Protein AF-0000000082407568 (afdb_homodimer)

InterPro domains:
  IPR001647 DNA-binding HTH domain, TetR-type [PF00440] (17-63)
  IPR001647 DNA-binding HTH domain, TetR-type [PR00455] (17-30)
  IPR001647 DNA-binding HTH domain, TetR-type [PR00455] (38-61)
  IPR001647 DNA-binding HTH domain, TetR-type [PS50977] (11-71)
  IPR009057 Homedomain-like superfamily [SSF46689] (3-77)
  IPR036271 Tetracyclin repressor-like, C-terminal domain superfamily [SSF48498] (86-193)
  IPR039538 BetI-type transcriptional repressor, C-terminal [PF13977] (99-193)
  IPR050109 HTH-type, TetR-like transcriptional regulator [PTHR30055] (3-193)

Solvent-accessible surface area (backbone atoms only — not comparable to full-atom values): 20492 Å² total; per-residue (Å²): 125,84,79,70,50,74,67,52,46,48,49,50,50,46,50,45,44,46,58,40,38,41,54,40,31,44,74,56,24,70,86,69,41,46,71,58,58,35,15,52,75,53,72,44,50,58,65,55,47,54,73,70,29,88,43,70,68,56,46,50,53,50,37,51,50,49,51,52,51,50,59,52,44,60,53,53,69,68,51,52,99,80,54,46,70,68,53,44,51,52,52,46,41,55,48,41,66,72,52,56,20,41,45,45,59,49,40,34,55,39,48,58,54,42,51,32,78,83,28,69,68,50,28,51,52,52,44,49,52,52,50,51,50,33,51,51,44,17,51,50,51,46,49,55,26,62,77,66,74,40,50,51,66,45,58,39,66,59,43,14,52,36,50,49,11,24,43,47,16,43,17,54,50,18,42,61,39,69,83,58,76,59,54,56,47,46,51,49,53,48,55,36,59,57,15,128,125,83,78,72,51,74,68,52,47,50,50,50,51,46,49,46,43,45,57,39,38,43,54,40,32,42,72,55,24,69,85,69,39,47,71,60,58,35,15,52,76,52,72,43,51,61,64,56,46,54,74,71,30,89,42,69,66,55,45,51,52,51,37,51,50,50,52,51,50,50,58,52,44,59,53,58,68,67,44,52,98,80,53,49,70,68,52,41,51,52,51,46,42,55,48,41,66,72,52,58,20,40,45,47,61,49,41,34,55,39,48,58,53,41,52,30,79,82,26,68,68,51,26,50,53,52,44,48,52,53,49,51,51,32,50,51,44,16,51,50,50,47,48,55,26,62,77,66,73,42,50,50,67,46,59,38,65,60,42,16,52,35,53,51,12,24,44,47,15,41,18,55,50,18,42,60,40,68,84,58,77,60,54,57,46,45,50,48,51,49,55,36,61,56,16,126

Foldseek 3Di:
DDDQDPVRVLVVLLVLLLVLVLCQCLPPNLVRRDLCVSQVVSVHHSVSSCVNAVDSLRSLLVSLLVVLVVLLCQLVVQDDLPQAPVNSLVSVQVSCLVPQQPQSSLCNLVSLVVVVVPDVVSVVSNVVSLVVQLVSQLVVLVSNCVSNVAQFPDRSSVLSVVLVVLSSVRSVVCNVVVVDHSCVNSVSSVNRSNHD/DDDDDPVRVLVVLLVLLLVLVLCQCLPPNLVRRDLCVSQVVSVHHSVSSCVNAVDSLRSLLVSLLVVLVVLLCQLVVQCPLDAAPVNSLVSVQVSCLVPQQPQSSLCNLVSLVVVVVPDVVSVVSNVVSLVVQLVSQLVVLVSNLVSNVAQFPDRSSVLSVVLVVLSSVRSVVCNVVVVDHSCVNSVSSCNRSNHD

Radius of gyration: 23.4 Å; Cα contacts (8 Å, |Δi|>4): 459; chains: 2; bounding box: 67×77×43 Å

Secondary structure (DSSP, 8-state):
-PPPPHHHHHHHHHHHHHHHHHHHHHHHHHHH--HHHHHHHHT--HHHHHHH-SSHHHHHHHHHHHHHHHHHHHHHHH--TT--HHHHHHHHHHHHHHHTT-HHHHHHHHHHHHGGGG-HHHHHHHHHHHHHHHHHHHHHHHHHHHHHT---SS-HHHHHHHHHHHHHHHHHH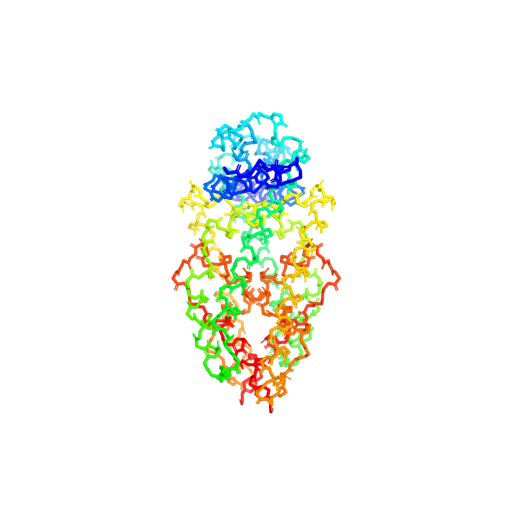HHH-TTS-SHHHHHHHHHHHT--/-PPPPHHHHHHHHHHHHHHHHHHHHHHHHHHH--HHHHHHHHT--HHHHHHH-SSHHHHHHHHHHHHHHHHHHHHHHHSTTT--HHHHHHHHHHHHHHHTT-HHHHHHHHHHHHGGGG-HHHHHHHHHHHHHHHHHHHHHHHHHHHHHT---SS-HHHHHHHHHHHHHHHHHHHHH-TTS-SHHHHHHHHHHHT--

Sequence (392 aa):
MARLTRQEAQALTRETLLATAVEHFLDRGYAAASLDQIAEDAGYSKGAVYSNFKNKDELCAEVLGRIRLTKVGEITAQLGAKSTLGDAVAEFARWAERTIGDQRWTLLEVEFSVRSRHSEDIREKIAAGADQVRGLIAGLVQHLTESNGVTPTLDPDAAALRMLSVGIGLGLQRAISPELPVDPLVDTVREILSGGMARLTRQEAQALTRETLLATAVEHFLDRGYAAASLDQIAEDAGYSKGAVYSNFKNKDELCAEVLGRIRLTKVGEITAQLGAKSTLGDAVAEFARWAERTIGDQRWTLLEVEFSVRSRHSEDIREKIAAGADQVRGLIAGLVQHLTESNGVTPTLDPDAAALRMLSVGIGLGLQRAISPELPVDPLVDTVREILSGG

Structure (mmCIF, N/CA/C/O backbone):
data_AF-0000000082407568-model_v1
#
loop_
_entity.id
_entity.type
_entity.pdbx_description
1 polymer 'TetR/AcrR family transcriptional regulator'
#
loop_
_atom_site.group_PDB
_atom_site.id
_atom_site.type_symbol
_atom_site.label_atom_id
_atom_site.label_alt_id
_atom_site.label_comp_id
_atom_site.label_asym_id
_atom_site.label_entity_id
_atom_site.label_seq_id
_atom_site.pdbx_PDB_ins_code
_atom_site.Cartn_x
_atom_site.Cartn_y
_atom_site.Cartn_z
_atom_site.occupancy
_atom_site.B_iso_or_equiv
_atom_site.auth_seq_id
_atom_site.auth_comp_id
_atom_site.auth_asym_id
_atom_site.auth_atom_id
_atom_site.pdbx_PDB_model_num
ATOM 1 N N . MET A 1 1 ? -10.781 45.281 14.555 1 56.53 1 MET A N 1
ATOM 2 C CA . MET A 1 1 ? -10.82 43.812 14.57 1 56.53 1 MET A CA 1
ATOM 3 C C . MET A 1 1 ? -10.273 43.281 15.891 1 56.53 1 MET A C 1
ATOM 5 O O . MET A 1 1 ? -9.312 43.812 16.438 1 56.53 1 MET A O 1
ATOM 9 N N . ALA A 1 2 ? -11.016 42.719 16.578 1 68.94 2 ALA A N 1
ATOM 10 C CA . ALA A 1 2 ? -10.602 42.312 17.922 1 68.94 2 ALA A CA 1
ATOM 11 C C . ALA A 1 2 ? -9.266 41.562 17.891 1 68.94 2 ALA A C 1
ATOM 13 O O . ALA A 1 2 ? -8.984 40.844 16.953 1 68.94 2 ALA A O 1
ATOM 14 N N . ARG A 1 3 ? -8.312 41.969 18.703 1 82.88 3 ARG A N 1
ATOM 15 C CA . ARG A 1 3 ? -6.973 41.406 18.766 1 82.88 3 ARG A CA 1
ATOM 16 C C . ARG A 1 3 ? -7.012 39.906 19.109 1 82.88 3 ARG A C 1
ATOM 18 O O . ARG A 1 3 ? -7.715 39.5 20.047 1 82.88 3 ARG A O 1
ATOM 25 N N . LEU A 1 4 ? -6.508 38.969 18.312 1 83.5 4 LEU A N 1
ATOM 26 C CA . LEU A 1 4 ? -6.449 37.531 18.594 1 83.5 4 LEU A CA 1
ATOM 27 C C . LEU A 1 4 ? -5.719 37.281 19.906 1 83.5 4 LEU A C 1
ATOM 29 O O . LEU A 1 4 ? -4.719 37.906 20.203 1 83.5 4 LEU A O 1
ATOM 33 N N . THR A 1 5 ? -6.309 36.438 20.75 1 89.5 5 THR A N 1
ATOM 34 C CA . THR A 1 5 ? -5.566 35.969 21.906 1 89.5 5 THR A CA 1
ATOM 35 C C . THR A 1 5 ? -4.316 35.219 21.484 1 89.5 5 THR A C 1
ATOM 37 O O . THR A 1 5 ? -4.16 34.875 20.297 1 89.5 5 THR A O 1
ATOM 40 N N . ARG A 1 6 ? -3.32 35.062 22.453 1 86.5 6 ARG A N 1
ATOM 41 C CA . ARG A 1 6 ? -2.098 34.344 22.172 1 86.5 6 ARG A CA 1
ATOM 42 C C . ARG A 1 6 ? -2.418 32.938 21.641 1 86.5 6 ARG A C 1
ATOM 44 O O . ARG A 1 6 ? -1.772 32.438 20.719 1 86.5 6 ARG A O 1
ATOM 51 N N . GLN A 1 7 ? -3.404 32.312 22.234 1 88 7 GLN A N 1
ATOM 52 C CA . GLN A 1 7 ? -3.812 30.953 21.844 1 88 7 GLN A CA 1
ATOM 53 C C . GLN A 1 7 ? -4.398 30.953 20.438 1 88 7 GLN A C 1
ATOM 55 O O . GLN A 1 7 ? -4.125 30.047 19.641 1 88 7 GLN A O 1
ATOM 60 N N . GLU A 1 8 ? -5.172 31.875 20.156 1 89.38 8 GLU A N 1
ATOM 61 C CA . GLU A 1 8 ? -5.781 32 18.844 1 89.38 8 GLU A CA 1
ATOM 62 C C . GLU A 1 8 ? -4.727 32.281 17.781 1 89.38 8 GLU A C 1
ATOM 64 O O . GLU A 1 8 ? -4.793 31.734 16.672 1 89.38 8 GLU A O 1
ATOM 69 N N . ALA A 1 9 ? -3.793 33.156 18.125 1 87.94 9 ALA A N 1
ATOM 70 C CA . ALA A 1 9 ? -2.707 33.469 17.203 1 87.94 9 ALA A CA 1
ATOM 71 C C . ALA A 1 9 ? -1.871 32.25 16.891 1 87.94 9 ALA A C 1
ATOM 73 O O . ALA A 1 9 ? -1.495 32 15.742 1 87.94 9 ALA A O 1
ATOM 74 N N . GLN A 1 10 ? -1.592 31.516 17.906 1 89.19 10 GLN A N 1
ATOM 75 C CA . GLN A 1 10 ? -0.827 30.281 17.719 1 89.19 10 GLN A CA 1
ATOM 76 C C . GLN A 1 10 ? -1.59 29.281 16.859 1 89.19 10 GLN A C 1
ATOM 78 O O . GLN A 1 10 ? -0.998 28.594 16.031 1 89.19 10 GLN A O 1
ATOM 83 N N . ALA A 1 11 ? -2.852 29.219 17.141 1 91.81 11 ALA A N 1
ATOM 84 C CA . ALA A 1 11 ? -3.691 28.312 16.359 1 91.81 11 ALA A CA 1
ATOM 85 C C . ALA A 1 11 ? -3.713 28.703 14.891 1 91.81 11 ALA A C 1
ATOM 87 O O . ALA A 1 11 ? -3.684 27.844 14.008 1 91.81 11 ALA A O 1
ATOM 88 N N . LEU A 1 12 ? -3.77 29.922 14.656 1 92.75 12 LEU A N 1
ATOM 89 C CA . LEU A 1 12 ? -3.76 30.422 13.281 1 92.75 12 LEU A CA 1
ATOM 90 C C . LEU A 1 12 ? -2.426 30.141 12.609 1 92.75 12 LEU A C 1
ATOM 92 O O . LEU A 1 12 ? -2.389 29.734 11.438 1 92.75 12 LEU A O 1
ATOM 96 N N . THR A 1 13 ? -1.349 30.375 13.344 1 93.19 13 THR A N 1
ATOM 97 C CA . THR A 1 13 ? -0.018 30.062 12.836 1 93.19 13 THR A CA 1
ATOM 98 C C . THR A 1 13 ? 0.099 28.578 12.492 1 93.19 13 THR A C 1
ATOM 100 O O . THR A 1 13 ? 0.553 28.219 11.406 1 93.19 13 THR A O 1
ATOM 103 N N . ARG A 1 14 ? -0.331 27.812 13.406 1 94.94 14 ARG A N 1
ATOM 104 C CA . ARG A 1 14 ? -0.253 26.375 13.219 1 94.94 14 ARG A CA 1
ATOM 105 C C . ARG A 1 14 ? -1.051 25.938 12 1 94.94 14 ARG A C 1
ATOM 107 O O . ARG A 1 14 ? -0.581 25.109 11.203 1 94.94 14 ARG A O 1
ATOM 114 N N . GLU A 1 15 ? -2.197 26.438 11.867 1 95.81 15 GLU A N 1
ATOM 115 C CA . GLU A 1 15 ? -3.053 26.094 10.734 1 95.81 15 GLU A CA 1
ATOM 116 C C . GLU A 1 15 ? -2.422 26.516 9.414 1 95.81 15 GLU A C 1
ATOM 118 O O . GLU A 1 15 ? -2.455 25.766 8.43 1 95.81 15 GLU A O 1
ATOM 123 N N . THR A 1 16 ? -1.882 27.672 9.359 1 96.31 16 THR A N 1
ATOM 124 C CA . THR A 1 16 ? -1.24 28.172 8.141 1 96.31 16 THR A CA 1
ATOM 125 C C . THR A 1 16 ? -0.033 27.312 7.785 1 96.31 16 THR A C 1
ATOM 127 O O . THR A 1 16 ? 0.17 26.969 6.613 1 96.31 16 THR A O 1
ATOM 130 N N . LEU A 1 17 ? 0.734 26.969 8.773 1 96.56 17 LEU A N 1
ATOM 131 C CA . LEU A 1 17 ? 1.895 26.109 8.562 1 96.56 17 LEU A CA 1
ATOM 132 C C . LEU A 1 17 ? 1.471 24.734 8.055 1 96.56 17 LEU A C 1
ATOM 134 O O . LEU A 1 17 ? 2.064 24.203 7.109 1 96.56 17 LEU A O 1
ATOM 138 N N . LEU A 1 18 ? 0.464 24.219 8.68 1 96.94 18 LEU A N 1
ATOM 139 C CA . LEU A 1 18 ? -0.036 22.906 8.289 1 96.94 18 LEU A CA 1
ATOM 140 C C . LEU A 1 18 ? -0.561 22.922 6.855 1 96.94 18 LEU A C 1
ATOM 142 O O . LEU A 1 18 ? -0.247 22.047 6.062 1 96.94 18 LEU A O 1
ATOM 146 N N . ALA A 1 19 ? -1.298 23.938 6.516 1 96.94 19 ALA A N 1
ATOM 147 C CA . ALA A 1 19 ? -1.847 24.062 5.168 1 96.94 19 ALA A CA 1
ATOM 148 C C . ALA A 1 19 ? -0.733 24.188 4.133 1 96.94 19 ALA A C 1
ATOM 150 O O . ALA A 1 19 ? -0.81 23.578 3.059 1 96.94 19 ALA A O 1
ATOM 151 N N . THR A 1 20 ? 0.275 24.906 4.422 1 97.62 20 THR A N 1
ATOM 152 C CA . THR A 1 20 ? 1.427 25.062 3.539 1 97.62 20 THR A CA 1
ATOM 153 C C . THR A 1 20 ? 2.186 23.734 3.41 1 97.62 20 THR A C 1
ATOM 155 O O . THR A 1 20 ? 2.631 23.375 2.318 1 97.62 20 THR A O 1
ATOM 158 N N . ALA A 1 21 ? 2.314 23.094 4.508 1 97.94 21 ALA A N 1
ATOM 159 C CA . ALA A 1 21 ? 3.037 21.812 4.539 1 97.94 21 ALA A CA 1
ATOM 160 C C . ALA A 1 21 ? 2.348 20.766 3.67 1 97.94 21 ALA A C 1
ATOM 162 O O . ALA A 1 21 ? 3.012 19.938 3.041 1 97.94 21 ALA A O 1
ATOM 163 N N . VAL A 1 22 ? 0.996 20.797 3.633 1 97.69 22 VAL A N 1
ATOM 164 C CA . VAL A 1 22 ? 0.24 19.844 2.82 1 97.69 22 VAL A CA 1
ATOM 165 C C . VAL A 1 22 ? 0.713 19.922 1.37 1 97.69 22 VAL A C 1
ATOM 167 O O . VAL A 1 22 ? 1.053 18.906 0.771 1 97.69 22 VAL A O 1
ATOM 170 N N . GLU A 1 23 ? 0.867 21.078 0.88 1 97.06 23 GLU A N 1
ATOM 171 C CA . GLU A 1 23 ? 1.264 21.25 -0.514 1 97.06 23 GLU A CA 1
ATOM 172 C C . GLU A 1 23 ? 2.717 20.844 -0.731 1 97.06 23 GLU A C 1
ATOM 174 O O . GLU A 1 23 ? 3.043 20.203 -1.738 1 97.06 23 GLU A O 1
ATOM 179 N N . HIS A 1 24 ? 3.547 21.172 0.215 1 97.38 24 HIS A N 1
ATOM 180 C CA . HIS A 1 24 ? 4.961 20.812 0.108 1 97.38 24 HIS A CA 1
ATOM 181 C C . HIS A 1 24 ? 5.152 19.312 0.106 1 97.38 24 HIS A C 1
ATOM 183 O O . HIS A 1 24 ? 5.848 18.766 -0.759 1 97.38 24 HIS A O 1
ATOM 189 N N . PHE A 1 25 ? 4.484 18.641 1.008 1 97.62 25 PHE A N 1
ATOM 190 C CA . PHE A 1 25 ? 4.629 17.203 1.115 1 97.62 25 PHE A CA 1
ATOM 191 C C . PHE A 1 25 ? 4 16.5 -0.086 1 97.62 25 PHE A C 1
ATOM 193 O O . PHE A 1 25 ? 4.559 15.531 -0.607 1 97.62 25 PHE A O 1
ATOM 200 N N . LEU A 1 26 ? 2.834 16.984 -0.522 1 96.25 26 LEU A N 1
ATOM 201 C CA . LEU A 1 26 ? 2.152 16.344 -1.644 1 96.25 26 LEU A CA 1
ATOM 202 C C . LEU A 1 26 ? 2.938 16.531 -2.938 1 96.25 26 LEU A C 1
ATOM 204 O O . LEU A 1 26 ? 2.975 15.641 -3.783 1 96.25 26 LEU A O 1
ATOM 208 N N . ASP A 1 27 ? 3.59 17.641 -3.078 1 93.88 27 ASP A N 1
ATOM 209 C CA . ASP A 1 27 ? 4.285 17.969 -4.316 1 93.88 27 ASP A CA 1
ATOM 210 C C . ASP A 1 27 ? 5.684 17.359 -4.344 1 93.88 27 ASP A C 1
ATOM 212 O O . ASP A 1 27 ? 6.094 16.781 -5.344 1 93.88 27 ASP A O 1
ATOM 216 N N . ARG A 1 28 ? 6.367 17.422 -3.186 1 93.19 28 ARG A N 1
ATOM 217 C CA . ARG A 1 28 ? 7.793 17.109 -3.191 1 93.19 28 ARG A CA 1
ATOM 218 C C . ARG A 1 28 ? 8.055 15.75 -2.535 1 93.19 28 ARG A C 1
ATOM 220 O O . ARG A 1 28 ? 9.109 15.148 -2.746 1 93.19 28 ARG A O 1
ATOM 227 N N . GLY A 1 29 ? 7.113 15.328 -1.78 1 95.19 29 GLY A N 1
ATOM 228 C CA . GLY A 1 29 ? 7.355 14.148 -0.963 1 95.19 29 GLY A CA 1
ATOM 229 C C . GLY A 1 29 ? 7.969 14.469 0.385 1 95.19 29 GLY A C 1
ATOM 230 O O . GLY A 1 29 ? 8.297 15.625 0.661 1 95.19 29 GLY A O 1
ATOM 231 N N . TYR A 1 30 ? 8.086 13.5 1.207 1 96.06 30 TYR A N 1
ATOM 232 C CA . TYR A 1 30 ? 8.586 13.656 2.568 1 96.06 30 TYR A CA 1
ATOM 233 C C . TYR A 1 30 ? 10.062 14.031 2.568 1 96.06 30 TYR A C 1
ATOM 235 O O . TYR A 1 30 ? 10.469 14.977 3.252 1 96.06 30 TYR A O 1
ATOM 243 N N . ALA A 1 31 ? 10.836 13.258 1.878 1 93 31 ALA A N 1
ATOM 244 C CA . ALA A 1 31 ? 12.289 13.445 1.917 1 93 31 ALA A CA 1
ATOM 245 C C . ALA A 1 31 ? 12.672 14.844 1.431 1 93 31 ALA A C 1
ATOM 247 O O . ALA A 1 31 ? 13.492 15.516 2.053 1 93 31 ALA A O 1
ATOM 248 N N . ALA A 1 32 ? 12.07 15.32 0.405 1 93.75 32 ALA A N 1
ATOM 249 C CA . ALA A 1 32 ? 12.484 16.547 -0.268 1 93.75 32 ALA A CA 1
ATOM 250 C C . ALA A 1 32 ? 11.891 17.766 0.421 1 93.75 32 ALA A C 1
ATOM 252 O O . ALA A 1 32 ? 12.414 18.875 0.282 1 93.75 32 ALA A O 1
ATOM 253 N N . ALA A 1 33 ? 10.805 17.594 1.106 1 95.38 33 ALA A N 1
ATOM 254 C CA . ALA A 1 33 ? 10.195 18.734 1.802 1 95.38 33 ALA A CA 1
ATOM 255 C C . ALA A 1 33 ? 11.094 19.219 2.932 1 95.38 33 ALA A C 1
ATOM 257 O O . ALA A 1 33 ? 11.766 18.438 3.59 1 95.38 33 ALA A O 1
ATOM 258 N N . SER A 1 34 ? 11.055 20.547 3.152 1 95.06 34 SER A N 1
ATOM 259 C CA . SER A 1 34 ? 11.906 21.188 4.145 1 95.06 34 SER A CA 1
ATOM 260 C C . SER A 1 34 ? 11.086 22.062 5.09 1 95.06 34 SER A C 1
ATOM 262 O O . SER A 1 34 ? 10.281 22.875 4.645 1 95.06 34 SER A O 1
ATOM 264 N N . LEU A 1 35 ? 11.406 21.875 6.367 1 95.31 35 LEU A N 1
ATOM 265 C CA . LEU A 1 35 ? 10.719 22.703 7.359 1 95.31 35 LEU A CA 1
ATOM 266 C C . LEU A 1 35 ? 11.031 24.172 7.152 1 95.31 35 LEU A C 1
ATOM 268 O O . LEU A 1 35 ? 10.156 25.031 7.305 1 95.31 35 LEU A O 1
ATOM 272 N N . ASP A 1 36 ? 12.273 24.422 6.773 1 95.44 36 ASP A N 1
ATOM 273 C CA . ASP A 1 36 ? 12.688 25.797 6.535 1 95.44 36 ASP A CA 1
ATOM 274 C C . ASP A 1 36 ? 11.93 26.406 5.355 1 95.44 36 ASP A C 1
ATOM 276 O O . ASP A 1 36 ? 11.453 27.547 5.438 1 95.44 36 ASP A O 1
ATOM 280 N N . GLN A 1 37 ? 11.781 25.688 4.312 1 96.5 37 GLN A N 1
ATOM 281 C CA . GLN A 1 37 ? 11.07 26.188 3.135 1 96.5 37 GLN A CA 1
ATOM 282 C C . GLN A 1 37 ? 9.578 26.328 3.408 1 96.5 37 GLN A C 1
ATOM 284 O O . GLN A 1 37 ? 8.938 27.266 2.908 1 96.5 37 GLN A O 1
ATOM 289 N N . ILE A 1 38 ? 9.023 25.406 4.195 1 97.19 38 ILE A N 1
ATOM 290 C CA . ILE A 1 38 ? 7.613 25.484 4.57 1 97.19 38 ILE A CA 1
ATOM 291 C C . ILE A 1 38 ? 7.363 26.734 5.387 1 97.19 38 ILE A C 1
ATOM 293 O O . ILE A 1 38 ? 6.395 27.469 5.145 1 97.19 38 ILE A O 1
ATOM 297 N N . ALA A 1 39 ? 8.234 27.016 6.332 1 96.31 39 ALA A N 1
ATOM 298 C CA . ALA A 1 39 ? 8.133 28.234 7.141 1 96.31 39 ALA A CA 1
ATOM 299 C C . ALA A 1 39 ? 8.172 29.484 6.266 1 96.31 39 ALA A C 1
ATOM 301 O O . ALA A 1 39 ? 7.309 30.359 6.379 1 96.31 39 ALA A O 1
ATOM 302 N N . GLU A 1 40 ? 9.133 29.516 5.402 1 96.75 40 GLU A N 1
ATOM 303 C CA . GLU A 1 40 ? 9.312 30.656 4.512 1 96.75 40 GLU A CA 1
ATOM 304 C C . GLU A 1 40 ? 8.078 30.875 3.641 1 96.75 40 GLU A C 1
ATOM 306 O O . GLU A 1 40 ? 7.574 32 3.543 1 96.75 40 GLU A O 1
ATOM 311 N N . ASP A 1 41 ? 7.566 29.859 3.088 1 96.88 41 ASP A N 1
ATOM 312 C CA . ASP A 1 41 ? 6.434 29.969 2.178 1 96.88 41 ASP A CA 1
ATOM 313 C C . ASP A 1 41 ? 5.152 30.297 2.936 1 96.88 41 ASP A C 1
ATOM 315 O O . ASP A 1 41 ? 4.223 30.891 2.369 1 96.88 41 ASP A O 1
ATOM 319 N N . ALA A 1 42 ? 5.109 29.906 4.195 1 96.25 42 ALA A N 1
ATOM 320 C CA . ALA A 1 42 ? 3.955 30.219 5.031 1 96.25 42 ALA A CA 1
ATOM 321 C C . ALA A 1 42 ? 4.035 31.641 5.562 1 96.25 42 ALA A C 1
ATOM 323 O O . ALA A 1 42 ? 3.078 32.156 6.156 1 96.25 42 ALA A O 1
ATOM 324 N N . GLY A 1 43 ? 5.16 32.281 5.395 1 96.12 43 GLY A N 1
ATOM 325 C CA . GLY A 1 43 ? 5.34 33.656 5.832 1 96.12 43 GLY A CA 1
ATOM 326 C C . GLY A 1 43 ? 5.758 33.75 7.285 1 96.12 43 GLY A C 1
ATOM 327 O O . GLY A 1 43 ? 5.477 34.75 7.945 1 96.12 43 GLY A O 1
ATOM 328 N N . TYR A 1 44 ? 6.305 32.719 7.77 1 95 44 TYR A N 1
ATOM 329 C CA . TYR A 1 44 ? 6.73 32.688 9.164 1 95 44 TYR A CA 1
ATOM 330 C C . TYR A 1 44 ? 8.219 32.406 9.281 1 95 44 TYR A C 1
ATOM 332 O O . TYR A 1 44 ? 8.867 32.031 8.305 1 95 44 TYR A O 1
ATOM 340 N N . SER A 1 45 ? 8.711 32.625 10.477 1 92 45 SER A N 1
ATOM 341 C CA . SER A 1 45 ? 10.109 32.312 10.75 1 92 45 SER A CA 1
ATOM 342 C C . SER A 1 45 ? 10.297 30.797 10.969 1 92 45 SER A C 1
ATOM 344 O O . SER A 1 45 ? 9.336 30.078 11.227 1 92 45 SER A O 1
ATOM 346 N N . LYS A 1 46 ? 11.594 30.344 10.867 1 91.12 46 LYS A N 1
ATOM 347 C CA . LYS A 1 46 ? 11.961 28.969 11.195 1 91.12 46 LYS A CA 1
ATOM 348 C C . LYS A 1 46 ? 11.555 28.609 12.625 1 91.12 46 LYS A C 1
ATOM 350 O O . LYS A 1 46 ? 11.094 27.5 12.883 1 91.12 46 LYS A O 1
ATOM 355 N N . GLY A 1 47 ? 11.727 29.609 13.484 1 90.81 47 GLY A N 1
ATOM 356 C CA . GLY A 1 47 ? 11.375 29.406 14.883 1 90.81 47 GLY A CA 1
ATOM 357 C C . GLY A 1 47 ? 9.898 29.109 15.094 1 90.81 47 GLY A C 1
ATOM 358 O O . GLY A 1 47 ? 9.539 28.312 15.961 1 90.81 47 GLY A O 1
ATOM 359 N N . ALA A 1 48 ? 9.109 29.703 14.297 1 89.94 48 ALA A N 1
ATOM 360 C CA . ALA A 1 48 ? 7.664 29.516 14.398 1 89.94 48 ALA A CA 1
ATOM 361 C C . ALA A 1 48 ? 7.277 28.062 14.078 1 89.94 48 ALA A C 1
ATOM 363 O O . ALA A 1 48 ? 6.398 27.5 14.727 1 89.94 48 ALA A O 1
ATOM 364 N N . VAL A 1 49 ? 7.883 27.453 13.023 1 91.44 49 VAL A N 1
ATOM 365 C CA . VAL A 1 49 ? 7.586 26.062 12.656 1 91.44 49 VAL A CA 1
ATOM 366 C C . VAL A 1 49 ? 8.008 25.141 13.789 1 91.44 49 VAL A C 1
ATOM 368 O O . VAL A 1 49 ? 7.246 24.25 14.18 1 91.44 49 VAL A O 1
ATOM 371 N N . TYR A 1 50 ? 9.141 25.422 14.398 1 91 50 TYR A N 1
ATOM 372 C CA . TYR A 1 50 ? 9.695 24.531 15.414 1 91 50 TYR A CA 1
ATOM 373 C C . TYR A 1 50 ? 8.992 24.719 16.75 1 91 50 TYR A C 1
ATOM 375 O O . TYR A 1 50 ? 9.047 23.844 17.609 1 91 50 TYR A O 1
ATOM 383 N N . SER A 1 51 ? 8.367 25.891 16.922 1 91.94 51 SER A N 1
ATOM 384 C CA . SER A 1 51 ? 7.559 26.094 18.125 1 91.94 51 SER A CA 1
ATOM 385 C C . SER A 1 51 ? 6.23 25.359 18.031 1 91.94 51 SER A C 1
ATOM 387 O O . SER A 1 51 ? 5.621 25.031 19.047 1 91.94 51 SER A O 1
ATOM 389 N N . ASN A 1 52 ? 5.816 25.078 16.797 1 93.56 52 ASN A N 1
ATOM 390 C CA . ASN A 1 52 ? 4.523 24.438 16.578 1 93.56 52 ASN A CA 1
ATOM 391 C C . ASN A 1 52 ? 4.672 22.938 16.328 1 93.56 52 ASN A C 1
ATOM 393 O O . ASN A 1 52 ? 3.775 22.156 16.656 1 93.56 52 ASN A O 1
ATOM 397 N N . PHE A 1 53 ? 5.75 22.5 15.727 1 94.38 53 PHE A N 1
ATOM 398 C CA . PHE A 1 53 ? 6.004 21.109 15.391 1 94.38 53 PHE A CA 1
ATOM 399 C C . PHE A 1 53 ? 7.41 20.688 15.805 1 94.38 53 PHE A C 1
ATOM 401 O O . PHE A 1 53 ? 8.391 21.328 15.422 1 94.38 53 PHE A O 1
ATOM 408 N N . LYS A 1 54 ? 7.414 19.609 16.5 1 91.88 54 LYS A N 1
ATOM 409 C CA . LYS A 1 54 ? 8.672 19.156 17.078 1 91.88 54 LYS A CA 1
ATOM 410 C C . LYS A 1 54 ? 9.688 18.812 15.992 1 91.88 54 LYS A C 1
ATOM 412 O O . LYS A 1 54 ? 10.875 19.078 16.141 1 91.88 54 LYS A O 1
ATOM 417 N N . ASN A 1 55 ? 9.297 18.172 14.992 1 93.56 55 ASN A N 1
ATOM 418 C CA . ASN A 1 55 ? 10.148 17.75 13.891 1 93.56 55 ASN A CA 1
ATOM 419 C C . ASN A 1 55 ? 9.336 17.453 12.633 1 93.56 55 ASN A C 1
ATOM 421 O O . ASN A 1 55 ? 8.109 17.578 12.633 1 93.56 55 ASN A O 1
ATOM 425 N N . LYS A 1 56 ? 9.969 17.172 11.586 1 95.19 56 LYS A N 1
ATOM 426 C CA . LYS A 1 56 ? 9.336 16.938 10.289 1 95.19 56 LYS A CA 1
ATOM 427 C C . LYS A 1 56 ? 8.383 15.75 10.359 1 95.19 56 LYS A C 1
ATOM 429 O O . LYS A 1 56 ? 7.332 15.758 9.711 1 95.19 56 LYS A O 1
ATOM 434 N N . ASP A 1 57 ? 8.719 14.719 11.148 1 95.12 57 ASP A N 1
ATOM 435 C CA . ASP A 1 57 ? 7.883 13.531 11.297 1 95.12 57 ASP A CA 1
ATOM 436 C C . ASP A 1 57 ? 6.516 13.891 11.883 1 95.12 57 ASP A C 1
ATOM 438 O O . ASP A 1 57 ? 5.484 13.438 11.383 1 95.12 57 ASP A O 1
ATOM 442 N N . GLU A 1 58 ? 6.539 14.672 12.836 1 94.75 58 GLU A N 1
ATOM 443 C CA . GLU A 1 58 ? 5.297 15.102 13.469 1 94.75 58 GLU A CA 1
ATOM 444 C C . GLU A 1 58 ? 4.441 15.922 12.508 1 94.75 58 GLU A C 1
ATOM 446 O O . GLU A 1 58 ? 3.227 15.719 12.422 1 94.75 58 GLU A O 1
ATOM 451 N N . LEU A 1 59 ? 5.137 16.828 11.836 1 96.56 59 LEU A N 1
ATOM 452 C CA . LEU A 1 59 ? 4.41 17.656 10.875 1 96.56 59 LEU A CA 1
ATOM 453 C C . LEU A 1 59 ? 3.807 16.797 9.773 1 96.56 59 LEU A C 1
ATOM 455 O O . LEU A 1 59 ? 2.641 16.969 9.414 1 96.56 59 LEU A O 1
ATOM 459 N N . CYS A 1 60 ? 4.531 15.867 9.25 1 97.19 60 CYS A N 1
ATOM 460 C CA . CYS A 1 60 ? 4.047 15.016 8.172 1 97.19 60 CYS A CA 1
ATOM 461 C C . CYS A 1 60 ? 2.887 14.148 8.648 1 97.19 60 CYS A C 1
ATOM 463 O O . CYS A 1 60 ? 1.915 13.945 7.914 1 97.19 60 CYS A O 1
ATOM 465 N N . ALA A 1 61 ? 2.994 13.609 9.867 1 96.19 61 ALA A N 1
ATOM 466 C CA . ALA A 1 61 ? 1.903 12.82 10.438 1 96.19 61 ALA A CA 1
ATOM 467 C C . ALA A 1 61 ? 0.619 13.641 10.523 1 96.19 61 ALA A C 1
ATOM 469 O O . ALA A 1 61 ? -0.464 13.141 10.203 1 96.19 61 ALA A O 1
ATOM 470 N N . GLU A 1 62 ? 0.738 14.836 10.914 1 96.19 62 GLU A N 1
ATOM 471 C CA . GLU A 1 62 ? -0.429 15.711 11.016 1 96.19 62 GLU A CA 1
ATOM 472 C C . GLU A 1 62 ? -0.99 16.047 9.633 1 96.19 62 GLU A C 1
ATOM 474 O O . GLU A 1 62 ? -2.207 16.109 9.453 1 96.19 62 GLU A O 1
ATOM 479 N N . VAL A 1 63 ? -0.12 16.281 8.703 1 97.56 63 VAL A N 1
ATOM 480 C CA . VAL A 1 63 ? -0.527 16.531 7.324 1 97.56 63 VAL A CA 1
ATOM 481 C C . VAL A 1 63 ? -1.314 15.344 6.793 1 97.56 63 VAL A C 1
ATOM 483 O O . VAL A 1 63 ? -2.404 15.508 6.242 1 97.56 63 VAL A O 1
ATOM 486 N N . LEU A 1 64 ? -0.822 14.156 6.988 1 97.38 64 LEU A N 1
ATOM 487 C CA . LEU A 1 64 ? -1.491 12.945 6.527 1 97.38 64 LEU A CA 1
ATOM 488 C C . LEU A 1 64 ? -2.828 12.758 7.238 1 97.38 64 LEU A C 1
ATOM 490 O O . LEU A 1 64 ? -3.816 12.359 6.617 1 97.38 64 LEU A O 1
ATOM 494 N N . GLY A 1 65 ? -2.793 13.016 8.523 1 96.12 65 GLY A N 1
ATOM 495 C CA . GLY A 1 65 ? -4.051 12.984 9.25 1 96.12 65 GLY A CA 1
ATOM 496 C C . GLY A 1 65 ? -5.098 13.922 8.672 1 96.12 65 GLY A C 1
ATOM 497 O O . GLY A 1 65 ? -6.262 13.539 8.523 1 96.12 65 GLY A O 1
ATOM 498 N N . ARG A 1 66 ? -4.664 15.094 8.344 1 95.31 66 ARG A N 1
ATOM 499 C CA . ARG A 1 66 ? -5.559 16.094 7.762 1 95.31 66 ARG A CA 1
ATOM 500 C C . ARG A 1 66 ? -6.09 15.625 6.41 1 95.31 66 ARG A C 1
ATOM 502 O O . ARG A 1 66 ? -7.277 15.781 6.117 1 95.31 66 ARG A O 1
ATOM 509 N N . ILE A 1 67 ? -5.273 15.117 5.598 1 95.44 67 ILE A N 1
ATOM 510 C CA . ILE A 1 67 ? -5.676 14.641 4.281 1 95.44 67 ILE A CA 1
ATOM 511 C C . ILE A 1 67 ? -6.684 13.5 4.43 1 95.44 67 ILE A C 1
ATOM 513 O O . ILE A 1 67 ? -7.723 13.492 3.764 1 95.44 67 ILE A O 1
ATOM 517 N N . ARG A 1 68 ? -6.398 12.555 5.336 1 94.5 68 ARG A N 1
ATOM 518 C CA . ARG A 1 68 ? -7.301 11.43 5.574 1 94.5 68 ARG A CA 1
ATOM 519 C C . ARG A 1 68 ? -8.672 11.922 6.02 1 94.5 68 ARG A C 1
ATOM 521 O O . ARG A 1 68 ? -9.695 11.453 5.52 1 94.5 68 ARG A O 1
ATOM 528 N N . LEU A 1 69 ? -8.68 12.828 6.906 1 91.12 69 LEU A N 1
ATOM 529 C CA . LEU A 1 69 ? -9.938 13.359 7.426 1 91.12 69 LEU A CA 1
ATOM 530 C C . LEU A 1 69 ? -10.719 14.086 6.332 1 91.12 69 LEU A C 1
ATOM 532 O O . LEU A 1 69 ? -11.945 13.992 6.27 1 91.12 69 LEU A O 1
ATOM 536 N N . THR A 1 70 ? -9.992 14.797 5.543 1 92.25 70 THR A N 1
ATOM 537 C CA . THR A 1 70 ? -10.633 15.477 4.426 1 92.25 70 THR A CA 1
ATOM 538 C C . THR A 1 70 ? -11.281 14.469 3.477 1 92.25 70 THR A C 1
ATOM 540 O O . THR A 1 70 ? -12.422 14.656 3.047 1 92.25 70 THR A O 1
ATOM 543 N N . LYS A 1 71 ? -10.609 13.406 3.127 1 92.56 71 LYS A N 1
ATOM 544 C CA . LYS A 1 71 ? -11.117 12.398 2.205 1 92.56 71 LYS A CA 1
ATOM 545 C C . LYS A 1 71 ? -12.328 11.68 2.793 1 92.56 71 LYS A C 1
ATOM 547 O O . LYS A 1 71 ? -13.32 11.453 2.1 1 92.56 71 LYS A O 1
ATOM 552 N N . VAL A 1 72 ? -12.281 11.352 4.074 1 88.88 72 VAL A N 1
ATOM 553 C CA . VAL A 1 72 ? -13.414 10.727 4.746 1 88.88 72 VAL A CA 1
ATOM 554 C C . VAL A 1 72 ? -14.578 11.711 4.816 1 88.88 72 VAL A C 1
ATOM 556 O O . VAL A 1 72 ? -15.734 11.328 4.633 1 88.88 72 VAL A O 1
ATOM 559 N N . GLY A 1 73 ? -14.273 12.922 5.078 1 88.88 73 GLY A N 1
ATOM 560 C CA . GLY A 1 73 ? -15.289 13.961 5.145 1 88.88 73 GLY A CA 1
ATOM 561 C C . GLY A 1 73 ? -16.047 14.148 3.84 1 88.88 73 GLY A C 1
ATOM 562 O O . GLY A 1 73 ? -17.25 14.422 3.844 1 88.88 73 GLY A O 1
ATOM 563 N N . GLU A 1 74 ? -15.367 13.969 2.742 1 90.44 74 GLU A N 1
ATOM 564 C CA . GLU A 1 74 ? -16 14.07 1.43 1 90.44 74 GLU A CA 1
ATOM 565 C C . GLU A 1 74 ? -17.109 13.039 1.267 1 90.44 74 GLU A C 1
ATOM 567 O O . GLU A 1 74 ? -18.141 13.328 0.654 1 90.44 74 GLU A O 1
ATOM 572 N N . ILE A 1 75 ? -16.938 11.844 1.836 1 87.06 75 ILE A N 1
ATOM 573 C CA . ILE A 1 75 ? -17.922 10.773 1.705 1 87.06 75 ILE A CA 1
ATOM 574 C C . ILE A 1 75 ? -19.062 10.992 2.703 1 87.06 75 ILE A C 1
ATOM 576 O O . ILE A 1 75 ? -20.234 10.836 2.359 1 87.06 75 ILE A O 1
ATOM 580 N N . THR A 1 76 ? -18.656 11.328 3.873 1 86.19 76 THR A N 1
ATOM 581 C CA . THR A 1 76 ? -19.656 11.484 4.926 1 86.19 76 THR A CA 1
ATOM 582 C C . THR A 1 76 ? -20.594 12.641 4.617 1 86.19 76 THR A C 1
ATOM 584 O O . THR A 1 76 ? -21.781 12.578 4.914 1 86.19 76 THR A O 1
ATOM 587 N N . ALA A 1 77 ? -20.016 13.656 4.047 1 83.94 77 ALA A N 1
ATOM 588 C CA . ALA A 1 77 ? -20.812 14.844 3.73 1 83.94 77 ALA A CA 1
ATOM 589 C C . ALA A 1 77 ? -21.859 14.539 2.672 1 83.94 77 ALA A C 1
ATOM 591 O O . ALA A 1 77 ? -22.906 15.195 2.619 1 83.94 77 ALA A O 1
ATOM 592 N N . GLN A 1 78 ? -21.578 13.602 1.889 1 79.94 78 GLN A N 1
ATOM 593 C CA . GLN A 1 78 ? -22.484 13.266 0.801 1 79.94 78 GLN A CA 1
ATOM 594 C C . GLN A 1 78 ? -23.547 12.266 1.26 1 79.94 78 GLN A C 1
ATOM 596 O O . GLN A 1 78 ? -24.562 12.086 0.596 1 79.94 78 GLN A O 1
ATOM 601 N N . LEU A 1 79 ? -23.219 11.578 2.357 1 77.56 79 LEU A N 1
ATOM 602 C CA . LEU A 1 79 ? -24.156 10.602 2.904 1 77.56 79 LEU A CA 1
ATOM 603 C C . LEU A 1 79 ? -25.172 11.273 3.822 1 77.56 79 LEU A C 1
ATOM 605 O O . LEU A 1 79 ? -24.797 11.828 4.859 1 77.56 79 LEU A O 1
ATOM 609 N N . GLY A 1 80 ? -26.219 11.906 3.266 1 64.94 80 GLY A N 1
ATOM 610 C CA . GLY A 1 80 ? -27.266 12.547 4.043 1 64.94 80 GLY A CA 1
ATOM 611 C C . GLY A 1 80 ? -28.125 11.57 4.816 1 64.94 80 GLY A C 1
ATOM 612 O O . GLY A 1 80 ? -27.969 10.352 4.664 1 64.94 80 GLY A O 1
ATOM 613 N N . ALA A 1 81 ? -29.016 12.039 5.801 1 63 81 ALA A N 1
ATOM 614 C CA . ALA A 1 81 ? -29.906 11.25 6.648 1 63 81 ALA A CA 1
ATOM 615 C C . ALA A 1 81 ? -30.828 10.375 5.805 1 63 81 ALA A C 1
ATOM 617 O O . ALA A 1 81 ? -31.25 9.305 6.242 1 63 81 ALA A O 1
ATOM 618 N N . LYS A 1 82 ? -31.031 10.695 4.551 1 66.25 82 LYS A N 1
ATOM 619 C CA . LYS A 1 82 ? -32.031 9.977 3.777 1 66.25 82 LYS A CA 1
ATOM 620 C C . LYS A 1 82 ? -31.422 9.25 2.594 1 66.25 82 LYS A C 1
ATOM 622 O O . LYS A 1 82 ? -32.125 8.875 1.647 1 66.25 82 LYS A O 1
ATOM 627 N N . SER A 1 83 ? -30.203 8.984 2.791 1 78.94 83 SER A N 1
ATOM 628 C CA . SER A 1 83 ? -29.562 8.281 1.685 1 78.94 83 SER A CA 1
ATOM 629 C C . SER A 1 83 ? -29.859 6.785 1.733 1 78.94 83 SER A C 1
ATOM 631 O O . SER A 1 83 ? -29.734 6.156 2.787 1 78.94 83 SER A O 1
ATOM 633 N N . THR A 1 84 ? -30.547 6.297 0.637 1 85.69 84 THR A N 1
ATOM 634 C CA . THR A 1 84 ? -30.656 4.848 0.519 1 85.69 84 THR A CA 1
ATOM 635 C C . THR A 1 84 ? -29.281 4.199 0.385 1 85.69 84 THR A C 1
ATOM 637 O O . THR A 1 84 ? -28.297 4.883 0.117 1 85.69 84 THR A O 1
ATOM 640 N N . LEU A 1 85 ? -29.25 2.941 0.66 1 89.44 85 LEU A N 1
ATOM 641 C CA . LEU A 1 85 ? -28 2.225 0.496 1 89.44 85 LEU A CA 1
ATOM 642 C C . LEU A 1 85 ? -27.5 2.32 -0.942 1 89.44 85 LEU A C 1
ATOM 644 O O . LEU A 1 85 ? -26.297 2.445 -1.181 1 89.44 85 LEU A O 1
ATOM 648 N N . GLY A 1 86 ? -28.422 2.209 -1.802 1 90.75 86 GLY A N 1
ATOM 649 C CA . GLY A 1 86 ? -28.062 2.365 -3.203 1 90.75 86 GLY A CA 1
ATOM 650 C C . GLY A 1 86 ? -27.438 3.711 -3.514 1 90.75 86 GLY A C 1
ATOM 651 O O . GLY A 1 86 ? -26.438 3.783 -4.238 1 90.75 86 GLY A O 1
ATOM 652 N N . ASP A 1 87 ? -28.016 4.797 -2.951 1 89.38 87 ASP A N 1
ATOM 653 C CA . ASP A 1 87 ? -27.469 6.141 -3.117 1 89.38 87 ASP A CA 1
ATOM 654 C C . ASP A 1 87 ? -26.078 6.242 -2.5 1 89.38 87 ASP A C 1
ATOM 656 O O . ASP A 1 87 ? -25.172 6.836 -3.092 1 89.38 87 ASP A O 1
ATOM 660 N N . ALA A 1 88 ? -25.953 5.668 -1.366 1 90.56 88 ALA A N 1
ATOM 661 C CA . ALA A 1 88 ? -24.672 5.707 -0.651 1 90.56 88 ALA A CA 1
ATOM 662 C C . ALA A 1 88 ? -23.578 5.016 -1.452 1 90.56 88 ALA A C 1
ATOM 664 O O . ALA A 1 88 ? -22.469 5.539 -1.578 1 90.56 88 ALA A O 1
ATOM 665 N N . VAL A 1 89 ? -23.906 3.891 -2.047 1 93.94 89 VAL A N 1
ATOM 666 C CA . VAL A 1 89 ? -22.953 3.127 -2.83 1 93.94 89 VAL A CA 1
ATOM 667 C C . VAL A 1 89 ? -22.594 3.891 -4.105 1 93.94 89 VAL A C 1
ATOM 669 O O . VAL A 1 89 ? -21.438 3.936 -4.508 1 93.94 89 VAL A O 1
ATOM 672 N N . ALA A 1 90 ? -23.562 4.504 -4.738 1 93.88 90 ALA A N 1
ATOM 673 C CA . ALA A 1 90 ? -23.328 5.273 -5.957 1 93.88 90 ALA A CA 1
ATOM 674 C C . ALA A 1 90 ? -22.438 6.473 -5.676 1 93.88 90 ALA A C 1
ATOM 676 O O . ALA A 1 90 ? -21.516 6.766 -6.453 1 93.88 90 ALA A O 1
ATOM 677 N N . GLU A 1 91 ? -22.688 7.152 -4.609 1 92.56 91 GLU A N 1
ATOM 678 C CA . GLU A 1 91 ? -21.844 8.289 -4.227 1 92.56 91 GLU A CA 1
ATOM 679 C C . GLU A 1 91 ? -20.438 7.844 -3.879 1 92.56 91 GLU A C 1
ATOM 681 O O . GLU A 1 91 ? -19.469 8.508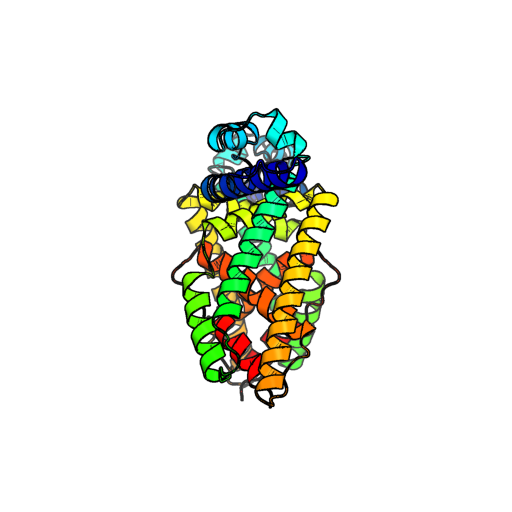 -4.242 1 92.56 91 GLU A O 1
ATOM 686 N N . PHE A 1 92 ? -20.391 6.75 -3.197 1 95.25 92 PHE A N 1
ATOM 687 C CA . PHE A 1 92 ? -19.094 6.195 -2.863 1 95.25 92 PHE A CA 1
ATOM 688 C C . PHE A 1 92 ? -18.312 5.844 -4.125 1 95.25 92 PHE A C 1
ATOM 690 O O . PHE A 1 92 ? -17.109 6.105 -4.211 1 95.25 92 PHE A O 1
ATOM 697 N N . ALA A 1 93 ? -18.969 5.27 -5.074 1 96.81 93 ALA A N 1
ATOM 698 C CA . ALA A 1 93 ? -18.312 4.898 -6.336 1 96.81 93 ALA A CA 1
ATOM 699 C C . ALA A 1 93 ? -17.75 6.129 -7.039 1 96.81 93 ALA A C 1
ATOM 701 O O . ALA A 1 93 ? -16.625 6.094 -7.547 1 96.81 93 ALA A O 1
ATOM 702 N N . ARG A 1 94 ? -18.453 7.199 -7.078 1 95.75 94 ARG A N 1
ATOM 703 C CA . ARG A 1 94 ? -18 8.438 -7.691 1 95.75 94 ARG A CA 1
ATOM 704 C C . ARG A 1 94 ? -16.781 8.992 -6.949 1 95.75 94 ARG A C 1
ATOM 706 O O . ARG A 1 94 ? -15.812 9.43 -7.574 1 95.75 94 ARG A O 1
ATOM 713 N N . TRP A 1 95 ? -16.906 9.016 -5.691 1 95.81 95 TRP A N 1
ATOM 714 C CA . TRP A 1 95 ? -15.789 9.461 -4.855 1 95.81 95 TRP A CA 1
ATOM 715 C C . TRP A 1 95 ? -14.555 8.602 -5.102 1 95.81 95 TRP A C 1
ATOM 717 O O . TRP A 1 95 ? -13.445 9.133 -5.246 1 95.81 95 TRP A O 1
ATOM 727 N N . ALA A 1 96 ? -14.758 7.25 -5.043 1 97.12 96 ALA A N 1
ATOM 728 C CA . ALA A 1 96 ? -13.648 6.316 -5.23 1 97.12 96 ALA A CA 1
ATOM 729 C C . ALA A 1 96 ? -12.938 6.57 -6.559 1 97.12 96 ALA A C 1
ATOM 731 O O . ALA A 1 96 ? -11.703 6.578 -6.617 1 97.12 96 ALA A O 1
ATOM 732 N N . GLU A 1 97 ? -13.672 6.801 -7.621 1 97.69 97 GLU A N 1
ATOM 733 C CA . GLU A 1 97 ? -13.109 7.062 -8.945 1 97.69 97 GLU A CA 1
ATOM 734 C C . GLU A 1 97 ? -12.227 8.305 -8.93 1 97.69 97 GLU A C 1
ATOM 736 O O . GLU A 1 97 ? -11.18 8.336 -9.586 1 97.69 97 GLU A O 1
ATOM 741 N N . ARG A 1 98 ? -12.562 9.266 -8.133 1 95.31 98 ARG A N 1
ATOM 742 C CA . ARG A 1 98 ? -11.859 10.547 -8.102 1 95.31 98 ARG A CA 1
ATOM 743 C C . ARG A 1 98 ? -10.68 10.5 -7.137 1 95.31 98 ARG A C 1
ATOM 745 O O . ARG A 1 98 ? -9.695 11.219 -7.32 1 95.31 98 ARG A O 1
ATOM 752 N N . THR A 1 99 ? -10.766 9.664 -6.133 1 96.06 99 THR A N 1
ATOM 753 C CA . THR A 1 99 ? -9.891 9.836 -4.977 1 96.06 99 T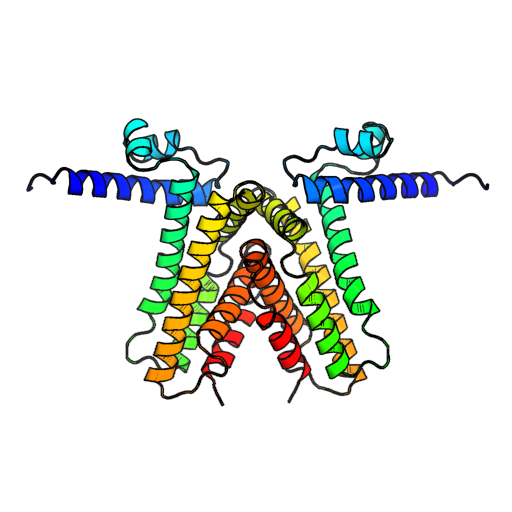HR A CA 1
ATOM 754 C C . THR A 1 99 ? -8.898 8.68 -4.879 1 96.06 99 THR A C 1
ATOM 756 O O . THR A 1 99 ? -7.73 8.883 -4.543 1 96.06 99 THR A O 1
ATOM 759 N N . ILE A 1 100 ? -9.406 7.426 -5.148 1 97.62 100 ILE A N 1
ATOM 760 C CA . ILE A 1 100 ? -8.555 6.25 -4.988 1 97.62 100 ILE A CA 1
ATOM 761 C C . ILE A 1 100 ? -7.523 6.203 -6.113 1 97.62 100 ILE A C 1
ATOM 763 O O . ILE A 1 100 ? -7.883 6.203 -7.293 1 97.62 100 ILE A O 1
ATOM 767 N N . GLY A 1 101 ? -6.262 6.227 -5.727 1 96.88 101 GLY A N 1
ATOM 768 C CA . GLY A 1 101 ? -5.184 6.18 -6.699 1 96.88 101 GLY A CA 1
ATOM 769 C C . GLY A 1 101 ? -4.578 7.543 -6.984 1 96.88 101 GLY A C 1
ATOM 770 O O . GLY A 1 101 ? -3.781 7.691 -7.91 1 96.88 101 GLY A O 1
ATOM 771 N N . ASP A 1 102 ? -5.039 8.547 -6.25 1 95.81 102 ASP A N 1
ATOM 772 C CA . ASP A 1 102 ? -4.336 9.828 -6.324 1 95.81 102 ASP A CA 1
ATOM 773 C C . ASP A 1 102 ? -2.844 9.648 -6.062 1 95.81 102 ASP A C 1
ATOM 775 O O . ASP A 1 102 ? -2.443 9.281 -4.957 1 95.81 102 ASP A O 1
ATOM 779 N N . GLN A 1 103 ? -2.115 9.945 -7.086 1 95 103 GLN A N 1
ATOM 780 C CA . GLN A 1 103 ? -0.701 9.594 -7.043 1 95 103 GLN A CA 1
ATOM 781 C C . GLN A 1 103 ? 0.028 10.367 -5.949 1 95 103 GLN A C 1
ATOM 783 O O . GLN A 1 103 ? 0.801 9.789 -5.184 1 95 103 GLN A O 1
ATOM 788 N N . ARG A 1 104 ? -0.197 11.688 -5.809 1 94.06 104 ARG A N 1
ATOM 789 C CA . ARG A 1 104 ? 0.534 12.523 -4.863 1 94.06 104 ARG A CA 1
ATOM 790 C C . ARG A 1 104 ? 0.293 12.07 -3.428 1 94.06 104 ARG A C 1
ATOM 792 O O . ARG A 1 104 ? 1.243 11.844 -2.676 1 94.06 104 ARG A O 1
ATOM 799 N N . TRP A 1 105 ? -0.926 11.883 -3.129 1 94.75 105 TRP A N 1
ATOM 800 C CA . TRP A 1 105 ? -1.28 11.484 -1.771 1 94.75 105 TRP A CA 1
ATOM 801 C C . TRP A 1 105 ? -0.842 10.047 -1.493 1 94.75 105 TRP A C 1
ATOM 803 O O . TRP A 1 105 ? -0.256 9.766 -0.446 1 94.75 105 TRP A O 1
ATOM 813 N N . THR A 1 106 ? -1.067 9.078 -2.408 1 96.31 106 THR A N 1
ATOM 814 C CA . THR A 1 106 ? -0.735 7.672 -2.232 1 96.31 106 THR A CA 1
ATOM 815 C C . THR A 1 106 ? 0.766 7.492 -2.021 1 96.31 106 THR A C 1
ATOM 817 O O . THR A 1 106 ? 1.19 6.812 -1.088 1 96.31 106 THR A O 1
ATOM 820 N N . LEU A 1 107 ? 1.559 8.18 -2.787 1 95.31 107 LEU A N 1
ATOM 821 C CA . LEU A 1 107 ? 3.006 8.016 -2.701 1 95.31 107 LEU A CA 1
ATOM 822 C C . LEU A 1 107 ? 3.555 8.68 -1.443 1 95.31 107 LEU A C 1
ATOM 824 O O . LEU A 1 107 ? 4.531 8.203 -0.862 1 95.31 107 LEU A O 1
ATOM 828 N N . LEU A 1 108 ? 2.902 9.773 -1.003 1 96.69 108 LEU A N 1
ATOM 829 C CA . LEU A 1 108 ? 3.309 10.375 0.265 1 96.69 108 LEU A CA 1
ATOM 830 C C . LEU A 1 108 ? 3.047 9.414 1.424 1 96.69 108 LEU A C 1
ATOM 832 O O . LEU A 1 108 ? 3.893 9.258 2.307 1 96.69 108 LEU A O 1
ATOM 836 N N . GLU A 1 109 ? 1.856 8.719 1.433 1 96.19 109 GLU A N 1
ATOM 837 C CA . GLU A 1 109 ? 1.501 7.754 2.473 1 96.19 109 GLU A CA 1
ATOM 838 C C . GLU A 1 109 ? 2.52 6.621 2.549 1 96.19 109 GLU A C 1
ATOM 840 O O . GLU A 1 109 ? 2.996 6.281 3.633 1 96.19 109 GLU A O 1
ATOM 845 N N . VAL A 1 110 ? 2.871 6.121 1.448 1 95.62 110 VAL A N 1
ATOM 846 C CA . VAL A 1 110 ? 3.748 4.957 1.483 1 95.62 110 VAL A CA 1
ATOM 847 C C . VAL A 1 110 ? 5.184 5.398 1.765 1 95.62 110 VAL A C 1
ATOM 849 O O . VAL A 1 110 ? 5.941 4.688 2.43 1 95.62 110 VAL A O 1
ATOM 852 N N . GLU A 1 111 ? 5.547 6.586 1.222 1 95.94 111 GLU A N 1
ATOM 853 C CA . GLU A 1 111 ? 6.871 7.113 1.552 1 95.94 111 GLU A CA 1
ATOM 854 C C . GLU A 1 111 ? 7.043 7.266 3.061 1 95.94 111 GLU A C 1
ATOM 856 O O . GLU A 1 111 ? 8.07 6.875 3.615 1 95.94 111 GLU A O 1
ATOM 861 N N . PHE A 1 112 ? 6.047 7.816 3.689 1 96.81 112 PHE A N 1
ATOM 862 C CA . PHE A 1 112 ? 6.098 7.973 5.137 1 96.81 112 PHE A CA 1
ATOM 863 C C . PHE A 1 112 ? 6.148 6.617 5.828 1 96.81 112 PHE A C 1
ATOM 865 O O . PHE A 1 112 ? 6.852 6.449 6.824 1 96.81 112 PHE A O 1
ATOM 872 N N . SER A 1 113 ? 5.461 5.594 5.328 1 95.75 113 SER A N 1
ATOM 873 C CA . SER A 1 113 ? 5.422 4.262 5.922 1 95.75 113 SER A CA 1
ATOM 874 C C . SER A 1 113 ? 6.793 3.594 5.879 1 95.75 113 SER A C 1
ATOM 876 O O . SER A 1 113 ? 7.145 2.83 6.777 1 95.75 113 SER A O 1
ATOM 878 N N . VAL A 1 114 ? 7.586 3.871 4.867 1 94.44 114 VAL A N 1
ATOM 879 C CA . VAL A 1 114 ? 8.922 3.297 4.719 1 94.44 114 VAL A CA 1
ATOM 880 C C . VAL A 1 114 ? 9.781 3.674 5.918 1 94.44 114 VAL A C 1
ATOM 882 O O . VAL A 1 114 ? 10.633 2.893 6.348 1 94.44 114 VAL A O 1
ATOM 885 N N . ARG A 1 115 ? 9.5 4.781 6.504 1 93.25 115 ARG A N 1
ATOM 886 C CA . ARG A 1 115 ? 10.289 5.27 7.633 1 93.25 115 ARG A CA 1
ATOM 887 C C . ARG A 1 115 ? 10.062 4.418 8.875 1 93.25 115 ARG A C 1
ATOM 889 O O . ARG A 1 115 ? 10.844 4.477 9.828 1 93.25 115 ARG A O 1
ATOM 896 N N . SER A 1 116 ? 9.016 3.693 8.914 1 93.69 116 SER A N 1
ATOM 897 C CA . SER A 1 116 ? 8.711 2.828 10.047 1 93.69 116 SER A CA 1
ATOM 898 C C . SER A 1 116 ? 9.734 1.703 10.18 1 93.69 116 SER A C 1
ATOM 900 O O . SER A 1 116 ? 9.844 1.075 11.234 1 93.69 116 SER A O 1
ATOM 902 N N . ARG A 1 117 ? 10.445 1.463 9.109 1 90.44 117 ARG A N 1
ATOM 903 C CA . ARG A 1 117 ? 11.461 0.416 9.109 1 90.44 117 ARG A CA 1
ATOM 904 C C . ARG A 1 117 ? 12.445 0.605 10.266 1 90.44 117 ARG A C 1
ATOM 906 O O . ARG A 1 117 ? 12.898 -0.37 10.867 1 90.44 117 ARG A O 1
ATOM 913 N N . HIS A 1 118 ? 12.703 1.9 10.586 1 87.62 118 HIS A N 1
ATOM 914 C CA . HIS A 1 118 ? 13.789 2.141 11.531 1 87.62 118 HIS A CA 1
ATOM 915 C C . HIS A 1 118 ? 13.328 3.01 12.695 1 87.62 118 HIS A C 1
ATOM 917 O O . HIS A 1 118 ? 14.156 3.545 13.438 1 87.62 118 HIS A O 1
ATOM 923 N N . SER A 1 119 ? 12.055 3.164 12.797 1 94.25 119 SER A N 1
ATOM 924 C CA . SER A 1 119 ? 11.547 4.027 13.859 1 94.25 119 SER A CA 1
ATOM 925 C C . SER A 1 119 ? 10.242 3.496 14.438 1 94.25 119 SER A C 1
ATOM 927 O O . SER A 1 119 ? 9.203 3.555 13.781 1 94.25 119 SER A O 1
ATOM 929 N N . GLU A 1 120 ? 10.281 3.053 15.656 1 95.25 120 GLU A N 1
ATOM 930 C CA . GLU A 1 120 ? 9.086 2.588 16.344 1 95.25 120 GLU A CA 1
ATOM 931 C C . GLU A 1 120 ? 8.094 3.729 16.562 1 95.25 120 GLU A C 1
ATOM 933 O O . GLU A 1 120 ? 6.879 3.525 16.469 1 95.25 120 GLU A O 1
ATOM 938 N N . ASP A 1 121 ? 8.641 4.875 16.781 1 95.56 121 ASP A N 1
ATOM 939 C CA . ASP A 1 121 ? 7.797 6.051 16.953 1 95.56 121 ASP A CA 1
ATOM 940 C C . ASP A 1 121 ? 6.969 6.328 15.711 1 95.56 121 ASP A C 1
ATOM 942 O O . ASP A 1 121 ? 5.766 6.586 15.797 1 95.56 121 ASP A O 1
ATOM 946 N N . ILE A 1 122 ? 7.582 6.258 14.602 1 95.94 122 ILE A N 1
ATOM 947 C CA . ILE A 1 122 ? 6.895 6.48 13.336 1 95.94 122 ILE A CA 1
ATOM 948 C C . ILE A 1 122 ? 5.887 5.359 13.094 1 95.94 122 ILE A C 1
ATOM 950 O O . ILE A 1 122 ? 4.758 5.613 12.664 1 95.94 122 ILE A O 1
ATOM 954 N N . ARG A 1 123 ? 6.301 4.156 13.398 1 96.81 123 ARG A N 1
ATOM 955 C CA . ARG A 1 123 ? 5.395 3.021 13.258 1 96.81 123 ARG A CA 1
ATOM 956 C C . ARG A 1 123 ? 4.117 3.234 14.062 1 96.81 123 ARG A C 1
ATOM 958 O O . ARG A 1 123 ? 3.018 2.982 13.57 1 96.81 123 ARG A O 1
ATOM 965 N N . GLU A 1 124 ? 4.227 3.676 15.211 1 96.88 124 GLU A N 1
ATOM 966 C CA . GLU A 1 124 ? 3.084 3.912 16.094 1 96.88 124 GLU A CA 1
ATOM 967 C C . GLU A 1 124 ? 2.18 5.008 15.531 1 96.88 124 GLU A C 1
ATOM 969 O O . GLU A 1 124 ? 0.954 4.922 15.633 1 96.88 124 GLU A O 1
ATOM 974 N N . LYS A 1 125 ? 2.803 6.031 15.016 1 95.81 125 LYS A N 1
ATOM 975 C CA . LYS A 1 125 ? 2.025 7.113 14.414 1 95.81 125 LYS A CA 1
ATOM 976 C C . LYS A 1 125 ? 1.219 6.613 13.219 1 95.81 125 LYS A C 1
ATOM 978 O O . LYS A 1 125 ? 0.046 6.961 13.07 1 95.81 125 LYS A O 1
ATOM 983 N N . ILE A 1 126 ? 1.846 5.82 12.453 1 96.88 126 ILE A N 1
ATOM 984 C CA . ILE A 1 126 ? 1.179 5.266 11.281 1 96.88 126 ILE A CA 1
ATOM 985 C C . ILE A 1 126 ? 0.049 4.336 11.727 1 96.88 126 ILE A C 1
ATOM 987 O O . ILE A 1 126 ? -1.061 4.402 11.188 1 96.88 126 ILE A O 1
ATOM 991 N N . ALA A 1 127 ? 0.324 3.486 12.719 1 97.69 127 ALA A N 1
ATOM 992 C CA . ALA A 1 127 ? -0.68 2.566 13.242 1 97.69 127 ALA A CA 1
ATOM 993 C C . ALA A 1 127 ? -1.889 3.324 13.781 1 97.69 127 ALA A C 1
ATOM 995 O O . ALA A 1 127 ? -3.033 2.947 13.523 1 97.69 127 ALA A O 1
ATOM 996 N N . ALA A 1 128 ? -1.618 4.34 14.445 1 96.75 128 ALA A N 1
ATOM 997 C CA . ALA A 1 128 ? -2.689 5.148 15.023 1 96.75 128 ALA A CA 1
ATOM 998 C C . ALA A 1 128 ? -3.549 5.781 13.938 1 96.75 128 ALA A C 1
ATOM 1000 O O . ALA A 1 128 ? -4.773 5.855 14.07 1 96.75 128 ALA A O 1
ATOM 1001 N N . GLY A 1 129 ? -2.922 6.285 12.922 1 95.88 129 GLY A N 1
ATOM 1002 C CA . GLY A 1 129 ? -3.656 6.832 11.789 1 95.88 129 GLY A CA 1
ATOM 1003 C C . GLY A 1 129 ? -4.555 5.812 11.109 1 95.88 129 GLY A C 1
ATOM 1004 O O . GLY A 1 129 ? -5.707 6.109 10.797 1 95.88 129 GLY A O 1
ATOM 1005 N N . ALA A 1 130 ? -4.016 4.637 10.914 1 96.56 130 ALA A N 1
ATOM 1006 C CA . ALA A 1 130 ? -4.793 3.564 10.297 1 96.56 130 ALA A CA 1
ATOM 1007 C C . ALA A 1 130 ? -5.965 3.158 11.188 1 96.56 130 ALA A C 1
ATOM 1009 O O . ALA A 1 130 ? -7.07 2.92 10.695 1 96.56 130 ALA A O 1
ATOM 1010 N N . ASP A 1 131 ? -5.719 3.123 12.469 1 97.31 131 ASP A N 1
ATOM 1011 C CA . ASP A 1 131 ? -6.766 2.801 13.43 1 97.31 131 ASP A CA 1
ATOM 1012 C C . ASP A 1 131 ? -7.895 3.828 13.375 1 97.31 131 ASP A C 1
ATOM 1014 O O . ASP A 1 131 ? -9.07 3.469 13.445 1 97.31 131 ASP A O 1
ATOM 1018 N N . GLN A 1 132 ? -7.496 5.027 13.281 1 96.19 132 GLN A N 1
ATOM 1019 C CA . GLN A 1 132 ? -8.492 6.094 13.203 1 96.19 132 GLN A CA 1
ATOM 1020 C C . GLN A 1 132 ? -9.352 5.949 11.953 1 96.19 132 GLN A C 1
ATOM 1022 O O . GLN A 1 132 ? -10.578 6.09 12.016 1 96.19 132 GLN A O 1
ATOM 1027 N N . VAL A 1 133 ? -8.758 5.664 10.883 1 96.25 133 VAL A N 1
ATOM 1028 C CA . VAL A 1 133 ? -9.477 5.523 9.625 1 96.25 133 VAL A CA 1
ATOM 1029 C C . VAL A 1 133 ? -10.398 4.305 9.688 1 96.25 133 VAL A C 1
ATOM 1031 O O . VAL A 1 133 ? -11.562 4.379 9.281 1 96.25 133 VAL A O 1
ATOM 1034 N N . ARG A 1 134 ? -9.891 3.195 10.203 1 97.5 134 ARG A N 1
ATOM 1035 C CA . ARG A 1 134 ? -10.742 2.018 10.352 1 97.5 134 ARG A CA 1
ATOM 1036 C C . ARG A 1 134 ? -11.93 2.311 11.258 1 97.5 134 ARG A C 1
ATOM 1038 O O . ARG A 1 134 ? -13.047 1.861 10.992 1 97.5 134 ARG A O 1
ATOM 1045 N N . GLY A 1 135 ? -11.695 3.021 12.32 1 96.94 135 GLY A N 1
ATOM 1046 C CA . GLY A 1 135 ? -12.789 3.422 13.195 1 96.94 135 GLY A CA 1
ATOM 1047 C C . GLY A 1 135 ? -13.852 4.238 12.484 1 96.94 135 GLY A C 1
ATOM 1048 O O . GLY A 1 135 ? -15.047 4.035 12.703 1 96.94 135 GLY A O 1
ATOM 1049 N N . LEU A 1 136 ? -13.43 5.164 11.656 1 94.69 136 LEU A N 1
ATOM 1050 C CA . LEU A 1 136 ? -14.359 5.988 10.898 1 94.69 136 LEU A CA 1
ATOM 1051 C C . LEU A 1 136 ? -15.172 5.137 9.922 1 94.69 136 LEU A C 1
ATOM 1053 O O . LEU A 1 136 ? -16.375 5.316 9.789 1 94.69 136 LEU A O 1
ATOM 1057 N N . ILE A 1 137 ? -14.523 4.223 9.242 1 95.69 137 ILE A N 1
ATOM 1058 C CA . ILE A 1 137 ? -15.203 3.334 8.312 1 95.69 137 ILE A CA 1
ATOM 1059 C C . ILE A 1 137 ? -16.219 2.477 9.062 1 95.69 137 ILE A C 1
ATOM 1061 O O . ILE A 1 137 ? -17.359 2.336 8.617 1 95.69 137 ILE A O 1
ATOM 1065 N N . ALA A 1 138 ? -15.773 1.937 10.188 1 96.75 138 ALA A N 1
ATOM 1066 C CA . ALA A 1 138 ? -16.672 1.113 10.992 1 96.75 138 ALA A CA 1
ATOM 1067 C C . ALA A 1 138 ? -17.906 1.899 11.414 1 96.75 138 ALA A C 1
ATOM 1069 O O . ALA A 1 138 ? -19.031 1.388 11.344 1 96.75 138 ALA A O 1
ATOM 1070 N N . GLY A 1 139 ? -17.719 3.086 11.836 1 93.88 139 GLY A N 1
ATOM 1071 C CA . GLY A 1 139 ? -18.828 3.947 12.211 1 93.88 139 GLY A CA 1
ATOM 1072 C C . GLY A 1 139 ? -19.781 4.215 11.062 1 93.88 139 GLY A C 1
ATOM 1073 O O . GLY A 1 139 ? -21 4.215 11.25 1 93.88 139 GLY A O 1
ATOM 1074 N N . LEU A 1 140 ? -19.25 4.457 9.891 1 91.88 140 LEU A N 1
ATOM 1075 C CA . LEU A 1 140 ? -20.078 4.711 8.711 1 91.88 140 LEU A CA 1
ATOM 1076 C C . LEU A 1 140 ? -20.875 3.473 8.328 1 91.88 140 LEU A C 1
ATOM 1078 O O . LEU A 1 140 ? -22.062 3.574 8 1 91.88 140 LEU A O 1
ATOM 1082 N N . VAL A 1 141 ? -20.234 2.299 8.352 1 93.06 141 VAL A N 1
ATOM 1083 C CA . VAL A 1 141 ? -20.922 1.043 8.062 1 93.06 141 VAL A CA 1
ATOM 1084 C C . VAL A 1 141 ? -22.062 0.837 9.047 1 93.06 141 VAL A C 1
ATOM 1086 O O . VAL A 1 141 ? -23.188 0.523 8.648 1 93.06 141 VAL A O 1
ATOM 1089 N N . GLN A 1 142 ? -21.781 1.031 10.305 1 92.88 142 GLN A N 1
ATOM 1090 C CA . GLN A 1 142 ? -22.797 0.881 11.344 1 92.88 142 GLN A CA 1
ATOM 1091 C C . GLN A 1 142 ? -23.953 1.843 11.125 1 92.88 142 GLN A C 1
ATOM 1093 O O . GLN A 1 142 ? -25.125 1.436 11.148 1 92.88 142 GLN A O 1
ATOM 1098 N N . HIS A 1 143 ? -23.672 3.053 10.875 1 89.38 143 HIS A N 1
ATOM 1099 C CA . HIS A 1 143 ? -24.703 4.07 10.664 1 89.38 143 HIS A CA 1
ATOM 1100 C C . HIS A 1 143 ? -25.578 3.727 9.469 1 89.38 143 HIS A C 1
ATOM 1102 O O . HIS A 1 143 ? -26.812 3.744 9.57 1 89.38 143 HIS A O 1
ATOM 1108 N N . LEU A 1 144 ? -24.969 3.412 8.344 1 90.19 144 LEU A N 1
ATOM 1109 C CA . LEU A 1 144 ? -25.688 3.148 7.105 1 90.19 144 LEU A CA 1
ATOM 1110 C C . LEU A 1 144 ? -26.578 1.911 7.25 1 90.19 144 LEU A C 1
ATOM 1112 O O . LEU A 1 144 ? -27.719 1.902 6.793 1 90.19 144 LEU A O 1
ATOM 1116 N N . THR A 1 145 ? -26.016 0.896 7.871 1 91.88 145 THR A N 1
ATOM 1117 C CA . THR A 1 145 ? -26.797 -0.334 8.008 1 91.88 145 THR A CA 1
ATOM 1118 C C . THR A 1 145 ? -27.938 -0.148 9 1 91.88 145 THR A C 1
ATOM 1120 O O . THR A 1 145 ? -29.062 -0.595 8.758 1 91.88 145 THR A O 1
ATOM 1123 N N . GLU A 1 146 ? -27.75 0.532 10.086 1 90.25 146 GLU A N 1
ATOM 1124 C CA . GLU A 1 146 ? -28.781 0.787 11.078 1 90.25 146 GLU A CA 1
ATOM 1125 C C . GLU A 1 146 ? -29.875 1.686 10.516 1 90.25 146 GLU A C 1
ATOM 1127 O O . GLU A 1 146 ? -31.062 1.408 10.688 1 90.25 146 GLU A O 1
ATOM 1132 N N . SER A 1 147 ? -29.516 2.727 9.82 1 88 147 SER A N 1
ATOM 1133 C CA . SER A 1 147 ? -30.469 3.682 9.289 1 88 147 SER A CA 1
ATOM 1134 C C . SER A 1 147 ? -31.297 3.064 8.164 1 88 147 SER A C 1
ATOM 1136 O O . SER A 1 147 ? -32.406 3.533 7.867 1 88 147 SER A O 1
ATOM 1138 N N . ASN A 1 148 ? -30.828 2.004 7.547 1 90.75 148 ASN A N 1
ATOM 1139 C CA . ASN A 1 148 ? -31.531 1.387 6.426 1 90.75 148 ASN A CA 1
ATOM 1140 C C . ASN A 1 148 ? -32.094 0.026 6.809 1 90.75 148 ASN A C 1
ATOM 1142 O O . ASN A 1 148 ? -32.656 -0.676 5.961 1 90.75 148 ASN A O 1
ATOM 1146 N N . GLY A 1 149 ? -31.875 -0.403 8.031 1 91.19 149 GLY A N 1
ATOM 1147 C CA . GLY A 1 149 ? -32.438 -1.637 8.539 1 91.19 149 GLY A CA 1
ATOM 1148 C C . GLY A 1 149 ? -31.844 -2.881 7.926 1 91.19 149 GLY A C 1
ATOM 1149 O O . GLY A 1 149 ? -32.531 -3.855 7.648 1 91.19 149 GLY A O 1
ATOM 1150 N N . VAL A 1 150 ? -30.609 -2.855 7.633 1 92 150 VAL A N 1
ATOM 1151 C CA . VAL A 1 150 ? -29.922 -3.994 7.027 1 92 150 VAL A CA 1
ATOM 1152 C C . VAL A 1 150 ? -28.859 -4.531 7.988 1 92 150 VAL A C 1
ATOM 1154 O O . VAL A 1 150 ? -28.297 -3.771 8.773 1 92 150 VAL A O 1
ATOM 1157 N N . THR A 1 151 ? -28.672 -5.875 7.977 1 93.19 151 THR A N 1
ATOM 1158 C CA . THR A 1 151 ? -27.578 -6.504 8.711 1 93.19 151 THR A CA 1
ATOM 1159 C C . THR A 1 151 ? -26.359 -6.691 7.82 1 93.19 151 THR A C 1
ATOM 1161 O O . THR A 1 151 ? -26.438 -7.348 6.777 1 93.19 151 THR A O 1
ATOM 1164 N N . PRO A 1 152 ? -25.312 -6.012 8.219 1 93 152 PRO A N 1
ATOM 1165 C CA . PRO A 1 152 ? -24.109 -6.188 7.398 1 93 152 PRO A CA 1
ATOM 1166 C C . PRO A 1 152 ? -23.594 -7.625 7.402 1 93 152 PRO A C 1
ATOM 1168 O O . PRO A 1 152 ? -23.875 -8.383 8.336 1 93 152 PRO A O 1
ATOM 1171 N N . THR A 1 153 ? -22.875 -8.008 6.383 1 94 153 THR A N 1
ATOM 1172 C CA . THR A 1 153 ? -22.391 -9.375 6.246 1 94 153 THR A CA 1
ATOM 1173 C C . THR A 1 153 ? -21.219 -9.625 7.188 1 94 153 THR A C 1
ATOM 1175 O O . THR A 1 153 ? -20.844 -10.773 7.438 1 94 153 THR A O 1
ATOM 1178 N N . LEU A 1 154 ? -20.609 -8.555 7.66 1 95.56 154 LEU A N 1
ATOM 1179 C CA . LEU A 1 154 ? -19.5 -8.57 8.609 1 95.56 154 LEU A CA 1
ATOM 1180 C C . LEU A 1 154 ? -19.75 -7.605 9.766 1 95.56 154 LEU A C 1
ATOM 1182 O O . LEU A 1 154 ? -20.469 -6.609 9.594 1 95.56 154 LEU A O 1
ATOM 1186 N N . ASP A 1 155 ? -19.188 -7.926 10.914 1 95.44 155 ASP A N 1
ATOM 1187 C CA . ASP A 1 155 ? -19.234 -6.891 11.938 1 95.44 155 ASP A CA 1
ATOM 1188 C C . ASP A 1 155 ? -18.484 -5.637 11.492 1 95.44 155 ASP A C 1
ATOM 1190 O O . ASP A 1 155 ? -17.609 -5.703 10.633 1 95.44 155 ASP A O 1
ATOM 1194 N N . PRO A 1 156 ? -18.781 -4.508 12.008 1 95.81 156 PRO A N 1
ATOM 1195 C CA . PRO A 1 156 ? -18.266 -3.225 11.531 1 95.81 156 PRO A CA 1
ATOM 1196 C C . PRO A 1 156 ? -16.734 -3.17 11.539 1 95.81 156 PRO A C 1
ATOM 1198 O O . PRO A 1 156 ? -16.125 -2.609 10.617 1 95.81 156 PRO A O 1
ATOM 1201 N N . ASP A 1 157 ? -16.078 -3.756 12.492 1 97.12 157 ASP A N 1
ATOM 1202 C CA . ASP A 1 157 ? -14.625 -3.725 12.562 1 97.12 157 ASP A CA 1
ATOM 1203 C C . ASP A 1 157 ? -14 -4.574 11.453 1 97.12 157 ASP A C 1
ATOM 1205 O O . ASP A 1 157 ? -13.031 -4.156 10.82 1 97.12 157 ASP A O 1
ATOM 1209 N N . ALA A 1 158 ? -14.562 -5.742 11.266 1 97.81 158 ALA A N 1
ATOM 1210 C CA . ALA A 1 158 ? -14.094 -6.598 10.18 1 97.81 158 ALA A CA 1
ATOM 1211 C C . ALA A 1 158 ? -14.359 -5.957 8.82 1 97.81 158 ALA A C 1
ATOM 1213 O O . ALA A 1 158 ? -13.539 -6.051 7.91 1 97.81 158 ALA A O 1
ATOM 1214 N N . ALA A 1 159 ? -15.523 -5.324 8.727 1 97.5 159 ALA A N 1
ATOM 1215 C CA . ALA A 1 159 ? -15.867 -4.609 7.496 1 97.5 159 ALA A CA 1
ATOM 1216 C C . ALA A 1 159 ? -14.859 -3.494 7.219 1 97.5 159 ALA A C 1
ATOM 1218 O O . ALA A 1 159 ? -14.398 -3.334 6.086 1 97.5 159 ALA A O 1
ATOM 1219 N N . ALA A 1 160 ? -14.516 -2.779 8.227 1 97.94 160 ALA A N 1
ATOM 1220 C CA . ALA A 1 160 ? -13.586 -1.663 8.094 1 97.94 160 ALA A CA 1
ATOM 1221 C C . ALA A 1 160 ? -12.203 -2.15 7.66 1 97.94 160 ALA A C 1
ATOM 1223 O O . ALA A 1 160 ? -11.578 -1.547 6.789 1 97.94 160 ALA A O 1
ATOM 1224 N N . LEU A 1 161 ? -11.734 -3.238 8.289 1 98.69 161 LEU A N 1
ATOM 1225 C CA . LEU A 1 161 ? -10.43 -3.791 7.93 1 98.69 161 LEU A CA 1
ATOM 1226 C C . LEU A 1 161 ? -10.414 -4.242 6.473 1 98.69 161 LEU A C 1
ATOM 1228 O O . LEU A 1 161 ? -9.461 -3.971 5.742 1 98.69 161 LEU A O 1
ATOM 1232 N N . ARG A 1 162 ? -11.453 -4.879 6.043 1 98.44 162 ARG A N 1
ATOM 1233 C CA . ARG A 1 162 ? -11.547 -5.352 4.668 1 98.44 162 ARG A CA 1
ATOM 1234 C C . ARG A 1 162 ? -11.594 -4.184 3.689 1 98.44 162 ARG A C 1
ATOM 1236 O O . ARG A 1 162 ? -10.844 -4.16 2.709 1 98.44 162 ARG A O 1
ATOM 1243 N N . MET A 1 163 ? -12.453 -3.225 3.957 1 97.94 163 MET A N 1
ATOM 1244 C CA . MET A 1 163 ? -12.625 -2.078 3.07 1 97.94 163 MET A CA 1
ATOM 1245 C C . MET A 1 163 ? -11.328 -1.277 2.963 1 97.94 163 MET A C 1
ATOM 1247 O O . MET A 1 163 ? -10.922 -0.885 1.867 1 97.94 163 MET A O 1
ATOM 1251 N N . LEU A 1 164 ? -10.711 -1.051 4.102 1 98.19 164 LEU A N 1
ATOM 1252 C CA . LEU A 1 164 ? -9.461 -0.296 4.082 1 98.19 164 LEU A CA 1
ATOM 1253 C C . LEU A 1 164 ? -8.367 -1.065 3.344 1 98.19 164 LEU A C 1
ATOM 1255 O O . LEU A 1 164 ? -7.574 -0.473 2.613 1 98.19 164 LEU A O 1
ATOM 1259 N N . SER A 1 165 ? -8.312 -2.422 3.521 1 98.69 165 SER A N 1
ATOM 1260 C CA . SER A 1 165 ? -7.332 -3.24 2.811 1 98.69 165 SER A CA 1
ATOM 1261 C C . SER A 1 165 ? -7.504 -3.117 1.3 1 98.69 165 SER A C 1
ATOM 1263 O O . SER A 1 165 ? -6.535 -2.873 0.578 1 98.69 165 SER A O 1
ATOM 1265 N N . VAL A 1 166 ? -8.711 -3.227 0.833 1 98.56 166 VAL A N 1
ATOM 1266 C CA . VAL A 1 166 ? -8.977 -3.105 -0.597 1 98.56 166 VAL A CA 1
ATOM 1267 C C . VAL A 1 166 ? -8.625 -1.694 -1.068 1 98.56 166 VAL A C 1
ATOM 1269 O O . VAL A 1 166 ? -8 -1.52 -2.117 1 98.56 166 VAL A O 1
ATOM 1272 N N . GLY A 1 167 ? -9.039 -0.684 -0.332 1 98.06 167 GLY A N 1
ATOM 1273 C CA . GLY A 1 167 ? -8.781 0.701 -0.695 1 98.06 167 GLY A CA 1
ATOM 1274 C C . GLY A 1 167 ? -7.305 1.022 -0.817 1 98.06 167 GLY A C 1
ATOM 1275 O O . GLY A 1 167 ? -6.879 1.647 -1.791 1 98.06 167 GLY A O 1
ATOM 1276 N N . ILE A 1 168 ? -6.551 0.601 0.181 1 97.88 168 ILE A N 1
ATOM 1277 C CA . ILE A 1 168 ? -5.109 0.835 0.169 1 97.88 168 ILE A CA 1
ATOM 1278 C C . ILE A 1 168 ? -4.48 0.112 -1.02 1 97.88 168 ILE A C 1
ATOM 1280 O O . ILE A 1 168 ? -3.73 0.713 -1.793 1 97.88 168 ILE A O 1
ATOM 1284 N N . GLY A 1 169 ? -4.773 -1.179 -1.133 1 98.5 169 GLY A N 1
ATOM 1285 C CA . GLY A 1 169 ? -4.172 -1.959 -2.201 1 98.5 169 GLY A CA 1
ATOM 1286 C C . GLY A 1 169 ? -4.547 -1.464 -3.586 1 98.5 169 GLY A C 1
ATOM 1287 O O . GLY A 1 169 ? -3.691 -1.364 -4.469 1 98.5 169 GLY A O 1
ATOM 1288 N N . LEU A 1 170 ? -5.805 -1.165 -3.789 1 98.62 170 LEU A N 1
ATOM 1289 C CA . LEU A 1 170 ? -6.266 -0.617 -5.062 1 98.62 170 LEU A CA 1
ATOM 1290 C C . LEU A 1 170 ? -5.66 0.761 -5.309 1 98.62 170 LEU A C 1
ATOM 1292 O O . LEU A 1 170 ? -5.285 1.085 -6.438 1 98.62 170 LEU A O 1
ATOM 1296 N N . GLY A 1 171 ? -5.602 1.573 -4.273 1 98.19 171 GLY A N 1
ATOM 1297 C CA . GLY A 1 171 ? -4.988 2.887 -4.395 1 98.19 171 GLY A CA 1
ATOM 1298 C C . GLY A 1 171 ? -3.549 2.832 -4.867 1 98.19 171 GLY A C 1
ATOM 1299 O O . GLY A 1 171 ? -3.145 3.605 -5.738 1 98.19 171 GLY A O 1
ATOM 1300 N N . LEU A 1 172 ? -2.816 1.948 -4.285 1 98.06 172 LEU A N 1
ATOM 1301 C CA . LEU A 1 172 ? -1.426 1.789 -4.691 1 98.06 172 LEU A CA 1
ATOM 1302 C C . LEU A 1 172 ? -1.333 1.34 -6.148 1 98.06 172 LEU A C 1
ATOM 1304 O O . LEU A 1 172 ? -0.528 1.872 -6.914 1 98.06 172 LEU A O 1
ATOM 1308 N N . GLN A 1 173 ? -2.127 0.373 -6.539 1 98.44 173 GLN A N 1
ATOM 1309 C CA . GLN A 1 173 ? -2.102 -0.096 -7.922 1 98.44 173 GLN A CA 1
ATOM 1310 C C . GLN A 1 173 ? -2.51 1.013 -8.883 1 98.44 173 GLN A C 1
ATOM 1312 O O . GLN A 1 173 ? -1.887 1.19 -9.9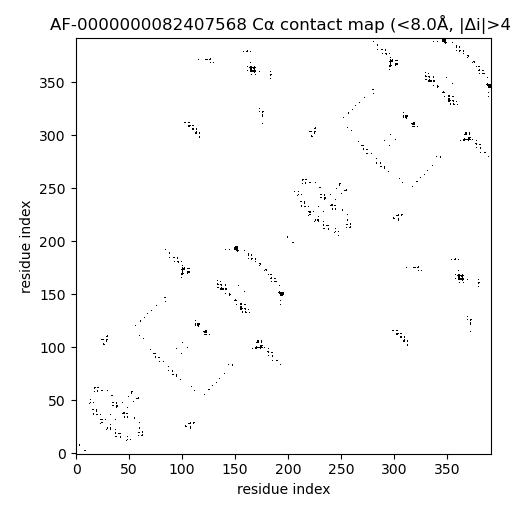38 1 98.44 173 GLN A O 1
ATOM 1317 N N . ARG A 1 174 ? -3.498 1.818 -8.562 1 98.5 174 ARG A N 1
ATOM 1318 C CA . ARG A 1 174 ? -4.012 2.861 -9.445 1 98.5 174 ARG A CA 1
ATOM 1319 C C . ARG A 1 174 ? -3.057 4.051 -9.492 1 98.5 174 ARG A C 1
ATOM 1321 O O . ARG A 1 174 ? -3.039 4.793 -10.477 1 98.5 174 ARG A O 1
ATOM 1328 N N . ALA A 1 175 ? -2.287 4.266 -8.391 1 97.62 175 ALA A N 1
ATOM 1329 C CA . ALA A 1 175 ? -1.26 5.301 -8.43 1 97.62 175 ALA A CA 1
ATOM 1330 C C . ALA A 1 175 ? -0.213 5 -9.492 1 97.62 175 ALA A C 1
ATOM 1332 O O . ALA A 1 175 ? 0.436 5.91 -10.016 1 97.62 175 ALA A O 1
ATOM 1333 N N . ILE A 1 176 ? -0.039 3.734 -9.773 1 97.56 176 ILE A N 1
ATOM 1334 C CA . ILE A 1 176 ? 0.926 3.275 -10.766 1 97.56 176 ILE A CA 1
ATOM 1335 C C . ILE A 1 176 ? 0.236 3.119 -12.117 1 97.56 176 ILE A C 1
ATOM 1337 O O . ILE A 1 176 ? 0.776 3.531 -13.148 1 97.56 176 ILE A O 1
ATOM 1341 N N . SER A 1 177 ? -0.941 2.545 -12.125 1 98 177 SER A N 1
ATOM 1342 C CA . SER A 1 177 ? -1.757 2.271 -13.305 1 98 177 SER A CA 1
ATOM 1343 C C . SER A 1 177 ? -3.156 2.859 -13.156 1 98 177 SER A C 1
ATOM 1345 O O . SER A 1 177 ? -4.098 2.152 -12.797 1 98 177 SER A O 1
ATOM 1347 N N . PRO A 1 178 ? -3.334 4.125 -13.539 1 96.81 178 PRO A N 1
ATOM 1348 C CA . PRO A 1 178 ? -4.57 4.859 -13.25 1 96.81 178 PRO A CA 1
ATOM 1349 C C . PRO A 1 178 ? -5.773 4.309 -14.008 1 96.81 178 PRO A C 1
ATOM 1351 O O . PRO A 1 178 ? -6.914 4.641 -13.688 1 96.81 178 PRO A O 1
ATOM 1354 N N . GLU A 1 179 ? -5.547 3.445 -15 1 97.12 179 GLU A N 1
ATOM 1355 C CA . GLU A 1 179 ? -6.629 2.936 -15.836 1 97.12 179 GLU A CA 1
ATOM 1356 C C . GLU A 1 179 ? -7.383 1.807 -15.141 1 97.12 179 GLU A C 1
ATOM 1358 O O . GLU A 1 179 ? -8.461 1.407 -15.578 1 97.12 179 GLU A O 1
ATOM 1363 N N . LEU A 1 180 ? -6.883 1.272 -14.039 1 98.44 180 LEU A N 1
ATOM 1364 C CA . LEU A 1 180 ? -7.543 0.185 -13.32 1 98.44 180 LEU A CA 1
ATOM 1365 C C . LEU A 1 180 ? -8.875 0.648 -12.742 1 98.44 180 LEU A C 1
ATOM 1367 O O . LEU A 1 180 ? -8.984 1.775 -12.258 1 98.44 180 LEU A O 1
ATOM 1371 N N . PRO A 1 181 ? -9.859 -0.194 -12.812 1 98.56 181 PRO A N 1
ATOM 1372 C CA . PRO A 1 181 ? -11.18 0.185 -12.297 1 98.56 181 PRO A CA 1
ATOM 1373 C C . PRO A 1 181 ? -11.242 0.177 -10.773 1 98.56 181 PRO A C 1
ATOM 1375 O O . PRO A 1 181 ? -10.438 -0.491 -10.125 1 98.56 181 PRO A O 1
ATOM 1378 N N . VAL A 1 182 ? -12.219 0.93 -10.203 1 98.44 182 VAL A N 1
ATOM 1379 C CA . VAL A 1 182 ? -12.367 1.005 -8.75 1 98.44 182 VAL A CA 1
ATOM 1380 C C . VAL A 1 182 ? -13.352 -0.061 -8.281 1 98.44 182 VAL A C 1
ATOM 1382 O O . VAL A 1 182 ? -13.656 -0.153 -7.086 1 98.44 182 VAL A O 1
ATOM 1385 N N . ASP A 1 183 ? -13.789 -0.955 -9.109 1 98.31 183 ASP A N 1
ATOM 1386 C CA . ASP A 1 183 ? -14.844 -1.935 -8.859 1 98.31 183 ASP A CA 1
ATOM 1387 C C . ASP A 1 183 ? -14.516 -2.797 -7.645 1 98.31 183 ASP A C 1
ATOM 1389 O O . ASP A 1 183 ? -15.398 -3.09 -6.836 1 98.31 183 ASP A O 1
ATOM 1393 N N . PRO A 1 184 ? -13.258 -3.176 -7.461 1 98.25 184 PRO A N 1
ATOM 1394 C CA . PRO A 1 184 ? -12.977 -4.023 -6.297 1 98.25 184 PRO A CA 1
ATOM 1395 C C . PRO A 1 184 ? -13.422 -3.381 -4.984 1 98.25 184 PRO A C 1
ATOM 1397 O O . PRO A 1 184 ? -13.945 -4.066 -4.105 1 98.25 184 PRO A O 1
ATOM 1400 N N . LEU A 1 185 ? -13.234 -2.111 -4.895 1 98.38 185 LEU A N 1
ATOM 1401 C CA . LEU A 1 185 ? -13.594 -1.421 -3.66 1 98.38 185 LEU A CA 1
ATOM 1402 C C . LEU A 1 185 ? -15.102 -1.203 -3.582 1 98.38 185 LEU A C 1
ATOM 1404 O O . LEU A 1 185 ? -15.719 -1.46 -2.545 1 98.38 185 LEU A O 1
ATOM 1408 N N . VAL A 1 186 ? -15.703 -0.785 -4.633 1 97.5 186 VAL A N 1
ATOM 1409 C CA . VAL A 1 186 ? -17.141 -0.505 -4.676 1 97.5 186 VAL A CA 1
ATOM 1410 C C . VAL A 1 186 ? -17.922 -1.796 -4.457 1 97.5 186 VAL A C 1
ATOM 1412 O O . VAL A 1 186 ? -18.891 -1.818 -3.686 1 97.5 186 VAL A O 1
ATOM 1415 N N . ASP A 1 187 ? -17.516 -2.834 -5.109 1 96.69 187 ASP A N 1
ATOM 1416 C CA . ASP A 1 187 ? -18.172 -4.129 -4.957 1 96.69 187 ASP A CA 1
ATOM 1417 C C . ASP A 1 187 ? -18.062 -4.633 -3.52 1 96.69 187 ASP A C 1
ATOM 1419 O O . ASP A 1 187 ? -19 -5.215 -2.988 1 96.69 187 ASP A O 1
ATOM 1423 N N . THR A 1 188 ? -16.906 -4.449 -2.906 1 96.44 188 THR A N 1
ATOM 1424 C CA . THR A 1 188 ? -16.719 -4.848 -1.517 1 96.44 188 THR A CA 1
ATOM 1425 C C . THR A 1 188 ? -17.703 -4.129 -0.604 1 96.44 188 THR A C 1
ATOM 1427 O O . THR A 1 188 ? -18.328 -4.754 0.259 1 96.44 188 THR A O 1
ATOM 1430 N N . VAL A 1 189 ? -17.828 -2.824 -0.829 1 95.75 189 VAL A N 1
ATOM 1431 C CA . VAL A 1 189 ? -18.766 -2.035 -0.029 1 95.75 189 VAL A CA 1
ATOM 1432 C C . VAL A 1 189 ? -20.188 -2.543 -0.243 1 95.75 189 VAL A C 1
ATOM 1434 O O . VAL A 1 189 ? -20.938 -2.746 0.719 1 95.75 189 VAL A O 1
ATOM 1437 N N . ARG A 1 190 ? -20.531 -2.793 -1.471 1 94.81 190 ARG A N 1
ATOM 1438 C CA . ARG A 1 190 ? -21.859 -3.299 -1.801 1 94.81 190 ARG A CA 1
ATOM 1439 C C . ARG A 1 190 ? -22.125 -4.641 -1.124 1 94.81 190 ARG A C 1
ATOM 1441 O O . ARG A 1 190 ? -23.188 -4.859 -0.557 1 94.81 190 ARG A O 1
ATOM 1448 N N . GLU A 1 191 ? -21.188 -5.5 -1.184 1 93.44 191 GLU A N 1
ATOM 1449 C CA . GLU A 1 191 ? -21.312 -6.832 -0.602 1 93.44 191 GLU A CA 1
ATOM 1450 C C . GLU A 1 191 ? -21.484 -6.758 0.913 1 93.44 191 GLU A C 1
ATOM 1452 O O . GLU A 1 191 ? -22.297 -7.488 1.486 1 93.44 191 GLU A O 1
ATOM 1457 N N . ILE A 1 192 ? -20.75 -5.906 1.525 1 93.81 192 ILE A N 1
ATOM 1458 C CA . ILE A 1 192 ? -20.797 -5.777 2.977 1 93.81 192 ILE A CA 1
ATOM 1459 C C . ILE A 1 192 ? -22.141 -5.199 3.402 1 93.81 192 ILE A C 1
ATOM 1461 O O . ILE A 1 192 ? -22.734 -5.641 4.391 1 93.81 192 ILE A O 1
ATOM 1465 N N . LEU A 1 193 ? -22.625 -4.246 2.617 1 91.5 193 LEU A N 1
ATOM 1466 C CA . LEU A 1 193 ? -23.844 -3.543 2.992 1 91.5 193 LEU A CA 1
ATOM 1467 C C . LEU A 1 193 ? -25.078 -4.348 2.598 1 91.5 193 LEU A C 1
ATOM 1469 O O . LEU A 1 193 ? -26.188 -4.09 3.096 1 91.5 193 LEU A O 1
ATOM 1473 N N . SER A 1 194 ? -24.906 -5.219 1.564 1 81.25 194 SER A N 1
ATOM 1474 C CA . SER A 1 194 ? -26.062 -5.98 1.1 1 81.25 194 SER A CA 1
ATOM 1475 C C . SER A 1 194 ? -26.375 -7.133 2.045 1 81.25 194 SER A C 1
ATOM 1477 O O . SER A 1 194 ? -27.234 -7.973 1.743 1 81.25 194 SER A O 1
ATOM 1479 N N . GLY A 1 195 ? -25.953 -7.055 3.365 1 63.69 195 GLY A N 1
ATOM 1480 C CA . GLY A 1 195 ? -26.328 -8.086 4.328 1 63.69 195 GLY A CA 1
ATOM 1481 C C . GLY A 1 195 ? -27.359 -9.062 3.795 1 63.69 195 GLY A C 1
ATOM 1482 O O . GLY A 1 195 ? -28 -8.789 2.781 1 63.69 195 GLY A O 1
ATOM 1483 N N . GLY A 1 196 ? -27.266 -10.477 3.904 1 49.09 196 GLY A N 1
ATOM 1484 C CA . GLY A 1 196 ? -28.406 -11.367 3.717 1 49.09 196 GLY A CA 1
ATOM 1485 C C . GLY A 1 196 ? -29.703 -10.789 4.242 1 49.09 196 GLY A C 1
ATOM 1486 O O . GLY A 1 196 ? -29.703 -9.82 5.004 1 49.09 196 GLY 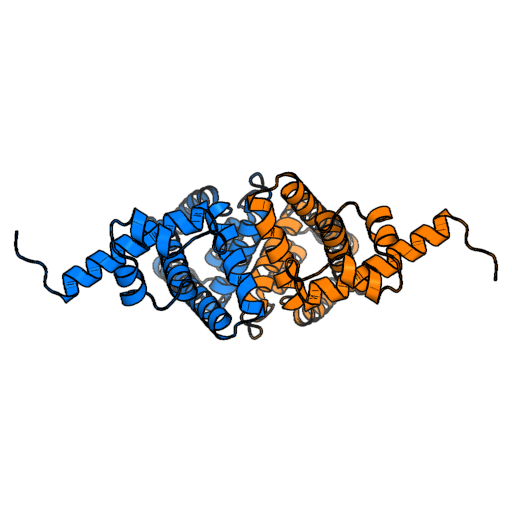A O 1
ATOM 1487 N N . MET B 1 1 ? 35.562 -31.516 -13.609 1 56.38 1 MET B N 1
ATOM 1488 C CA . MET B 1 1 ? 34.281 -30.844 -13.719 1 56.38 1 MET B CA 1
ATOM 1489 C C . MET B 1 1 ? 34.188 -30.031 -15.008 1 56.38 1 MET B C 1
ATOM 1491 O O . MET B 1 1 ? 35.156 -29.422 -15.422 1 56.38 1 MET B O 1
ATOM 1495 N N . ALA B 1 2 ? 33.406 -30.328 -15.805 1 68.88 2 ALA B N 1
ATOM 1496 C CA . ALA B 1 2 ? 33.375 -29.703 -17.125 1 68.88 2 ALA B CA 1
ATOM 1497 C C . ALA B 1 2 ? 33.406 -28.188 -17 1 68.88 2 ALA B C 1
ATOM 1499 O O . ALA B 1 2 ? 32.844 -27.609 -16.078 1 68.88 2 ALA B O 1
ATOM 1500 N N . ARG B 1 3 ? 34.25 -27.516 -17.688 1 82.5 3 ARG B N 1
ATOM 1501 C CA . ARG B 1 3 ? 34.406 -26.062 -17.656 1 82.5 3 ARG B CA 1
ATOM 1502 C C . ARG B 1 3 ? 33.125 -25.359 -18.078 1 82.5 3 ARG B C 1
ATOM 1504 O O . ARG B 1 3 ? 32.5 -25.719 -19.078 1 82.5 3 ARG B O 1
ATOM 1511 N N . LEU B 1 4 ? 32.531 -24.484 -17.281 1 83.69 4 LEU B N 1
ATOM 1512 C CA . LEU B 1 4 ? 31.344 -23.719 -17.625 1 83.69 4 LEU B CA 1
ATOM 1513 C C . LEU B 1 4 ? 31.562 -22.875 -18.875 1 83.69 4 LEU B C 1
ATOM 1515 O O . LEU B 1 4 ? 32.656 -22.312 -19.062 1 83.69 4 LEU B O 1
ATOM 1519 N N . THR B 1 5 ? 30.625 -22.969 -19.797 1 89.56 5 THR B N 1
ATOM 1520 C CA . THR B 1 5 ? 30.656 -22.031 -20.906 1 89.56 5 THR B CA 1
ATOM 1521 C C . THR B 1 5 ? 30.578 -20.594 -20.422 1 89.56 5 THR B C 1
ATOM 1523 O O . THR B 1 5 ? 30.266 -20.344 -19.25 1 89.56 5 THR B O 1
ATOM 1526 N N . ARG B 1 6 ? 31.016 -19.609 -21.281 1 86.31 6 ARG B N 1
ATOM 1527 C CA . ARG B 1 6 ? 30.953 -18.188 -20.938 1 86.31 6 ARG B CA 1
ATOM 1528 C C . ARG B 1 6 ? 29.531 -17.812 -20.5 1 86.31 6 ARG B C 1
ATOM 1530 O O . ARG B 1 6 ? 29.359 -17.062 -19.547 1 86.31 6 ARG B O 1
ATOM 1537 N N . GLN B 1 7 ? 28.562 -18.312 -21.219 1 87.94 7 GLN B N 1
ATOM 1538 C CA . GLN B 1 7 ? 27.156 -18.031 -20.906 1 87.94 7 GLN B CA 1
ATOM 1539 C C . GLN B 1 7 ? 26.766 -18.609 -19.562 1 87.94 7 GLN B C 1
ATOM 1541 O O . GLN B 1 7 ? 26.047 -17.969 -18.781 1 87.94 7 GLN B O 1
ATOM 1546 N N . GLU B 1 8 ? 27.172 -19.766 -19.312 1 89.06 8 GLU B N 1
ATOM 1547 C CA . GLU B 1 8 ? 26.891 -20.422 -18.031 1 89.06 8 GLU B CA 1
ATOM 1548 C C . GLU B 1 8 ? 27.562 -19.688 -16.875 1 89.06 8 GLU B C 1
ATOM 1550 O O . GLU B 1 8 ? 26.969 -19.531 -15.805 1 89.06 8 GLU B O 1
ATOM 1555 N N . ALA B 1 9 ? 28.797 -19.297 -17.109 1 87.62 9 ALA B N 1
ATOM 1556 C CA . ALA B 1 9 ? 29.531 -18.562 -16.078 1 87.62 9 ALA B CA 1
ATOM 1557 C C . ALA B 1 9 ? 28.828 -17.234 -15.766 1 87.62 9 ALA B C 1
ATOM 1559 O O . ALA B 1 9 ? 28.719 -16.844 -14.602 1 87.62 9 ALA B O 1
ATOM 1560 N N . GLN B 1 10 ? 28.422 -16.578 -16.781 1 89.06 10 GLN B N 1
ATOM 1561 C CA . GLN B 1 10 ? 27.703 -15.328 -16.594 1 89.06 10 GLN B CA 1
ATOM 1562 C C . GLN B 1 10 ? 26.391 -15.539 -15.844 1 89.06 10 GLN B C 1
ATOM 1564 O O . GLN B 1 10 ? 26.016 -14.734 -14.992 1 89.06 10 GLN B O 1
ATOM 1569 N N . ALA B 1 11 ? 25.75 -16.594 -16.219 1 91.56 11 ALA B N 1
ATOM 1570 C CA . ALA B 1 11 ? 24.484 -16.922 -15.547 1 91.56 11 ALA B CA 1
ATOM 1571 C C . ALA B 1 11 ? 24.703 -17.203 -14.062 1 91.56 11 ALA B C 1
ATOM 1573 O O . ALA B 1 11 ? 23.906 -16.797 -13.219 1 91.56 11 ALA B O 1
ATOM 1574 N N . LEU B 1 12 ? 25.719 -17.859 -13.789 1 92.5 12 LEU B N 1
ATOM 1575 C CA . LEU B 1 12 ? 26.062 -18.156 -12.398 1 92.5 12 LEU B CA 1
ATOM 1576 C C . LEU B 1 12 ? 26.406 -16.891 -11.633 1 92.5 12 LEU B C 1
ATOM 1578 O O . LEU B 1 12 ? 25.984 -16.719 -10.484 1 92.5 12 LEU B O 1
ATOM 1582 N N . THR B 1 13 ? 27.188 -16.047 -12.266 1 93.06 13 THR B N 1
ATOM 1583 C CA . THR B 1 13 ? 27.531 -14.766 -11.664 1 93.06 13 THR B CA 1
ATOM 1584 C C . THR B 1 13 ? 26.266 -13.945 -11.375 1 93.06 13 THR B C 1
ATOM 1586 O O . THR B 1 13 ? 26.094 -13.43 -10.273 1 93.06 13 THR B O 1
ATOM 1589 N N . ARG B 1 14 ? 25.469 -13.898 -12.367 1 94.81 14 ARG B N 1
ATOM 1590 C CA . ARG B 1 14 ? 24.234 -13.133 -12.242 1 94.81 14 ARG B CA 1
ATOM 1591 C C . ARG B 1 14 ? 23.359 -13.664 -11.109 1 94.81 14 ARG B C 1
ATOM 1593 O O . ARG B 1 14 ? 22.828 -12.898 -10.312 1 94.81 14 ARG B O 1
ATOM 1600 N N . GLU B 1 15 ? 23.25 -14.914 -11.031 1 95.69 15 GLU B N 1
ATOM 1601 C CA . GLU B 1 15 ? 22.438 -15.539 -9.992 1 95.69 15 GLU B CA 1
ATOM 1602 C C . GLU B 1 15 ? 23.016 -15.258 -8.602 1 95.69 15 GLU B C 1
ATOM 1604 O O . GLU B 1 15 ? 22.266 -14.961 -7.668 1 95.69 15 GLU B O 1
ATOM 1609 N N . THR B 1 16 ? 24.281 -15.375 -8.453 1 96.12 16 THR B N 1
ATOM 1610 C CA . THR B 1 16 ? 24.922 -15.109 -7.172 1 96.12 16 THR B CA 1
ATOM 1611 C C . THR B 1 16 ? 24.734 -13.648 -6.762 1 96.12 16 THR B C 1
ATOM 1613 O O . THR B 1 16 ? 24.438 -13.359 -5.598 1 96.12 16 THR B O 1
ATOM 1616 N N . LEU B 1 17 ? 24.891 -12.773 -7.707 1 96.44 17 LEU B N 1
ATOM 1617 C CA . LEU B 1 17 ? 24.688 -11.352 -7.449 1 96.44 17 LEU B CA 1
ATOM 1618 C C . LEU B 1 17 ? 23.25 -11.07 -7.035 1 96.44 17 LEU B C 1
ATOM 1620 O O . LEU B 1 17 ? 23 -10.344 -6.074 1 96.44 17 LEU B O 1
ATOM 1624 N N . LEU B 1 18 ? 22.359 -11.672 -7.762 1 96.88 18 LEU B N 1
ATOM 1625 C CA . LEU B 1 18 ? 20.938 -11.477 -7.469 1 96.88 18 LEU B CA 1
ATOM 1626 C C . LEU B 1 18 ? 20.594 -12.016 -6.082 1 96.88 18 LEU B C 1
ATOM 1628 O O . LEU B 1 18 ? 19.906 -11.336 -5.305 1 96.88 18 LEU B O 1
ATOM 1632 N N . ALA B 1 19 ? 21.094 -13.164 -5.75 1 96.88 19 ALA B N 1
ATOM 1633 C CA . ALA B 1 19 ? 20.828 -13.766 -4.445 1 96.88 19 ALA B CA 1
ATOM 1634 C C . ALA B 1 19 ? 21.391 -12.906 -3.318 1 96.88 19 ALA B C 1
ATOM 1636 O O . ALA B 1 19 ? 20.75 -12.727 -2.283 1 96.88 19 ALA B O 1
ATOM 1637 N N . THR B 1 20 ? 22.531 -12.367 -3.498 1 97.56 20 THR B N 1
ATOM 1638 C CA . THR B 1 20 ? 23.156 -11.477 -2.523 1 97.56 20 THR B CA 1
ATOM 1639 C C . THR B 1 20 ? 22.375 -10.172 -2.4 1 97.56 20 THR B C 1
ATOM 1641 O O . THR B 1 20 ? 22.188 -9.656 -1.296 1 97.56 20 THR B O 1
ATOM 1644 N N . ALA B 1 21 ? 21.953 -9.695 -3.51 1 97.88 21 ALA B N 1
ATOM 1645 C CA . ALA B 1 21 ? 21.188 -8.438 -3.545 1 97.88 21 ALA B CA 1
ATOM 1646 C C . ALA B 1 21 ? 19.875 -8.562 -2.777 1 97.88 21 ALA B C 1
ATOM 1648 O O . ALA B 1 21 ? 19.438 -7.613 -2.137 1 97.88 21 ALA B O 1
ATOM 1649 N N . VAL B 1 22 ? 19.25 -9.75 -2.855 1 97.62 22 VAL B N 1
ATOM 1650 C CA . VAL B 1 22 ? 17.984 -9.984 -2.148 1 97.62 22 VAL B CA 1
ATOM 1651 C C . VAL B 1 22 ? 18.172 -9.672 -0.664 1 97.62 22 VAL B C 1
ATOM 1653 O O . VAL B 1 22 ? 17.391 -8.898 -0.088 1 97.62 22 VAL B O 1
ATOM 1656 N N . GLU B 1 23 ? 19.203 -10.125 -0.108 1 96.88 23 GLU B N 1
ATOM 1657 C CA . GLU B 1 23 ? 19.438 -9.93 1.319 1 96.88 23 GLU B CA 1
ATOM 1658 C C . GLU B 1 23 ? 19.766 -8.469 1.629 1 96.88 23 GLU B C 1
ATOM 1660 O O . GLU B 1 23 ? 19.297 -7.922 2.627 1 96.88 23 GLU B O 1
ATOM 1665 N N . HIS B 1 24 ? 20.531 -7.867 0.778 1 97.31 24 HIS B N 1
ATOM 1666 C CA . HIS B 1 24 ? 20.906 -6.469 0.979 1 97.31 24 HIS B CA 1
ATOM 1667 C C . HIS B 1 24 ? 19.672 -5.562 0.926 1 97.31 24 HIS B C 1
ATOM 1669 O O . HIS B 1 24 ? 19.484 -4.73 1.814 1 97.31 24 HIS B O 1
ATOM 1675 N N . PHE B 1 25 ? 18.844 -5.773 -0.062 1 97.56 25 PHE B N 1
ATOM 1676 C CA . PHE B 1 25 ? 17.672 -4.934 -0.226 1 97.56 25 PHE B CA 1
ATOM 1677 C C . PHE B 1 25 ? 16.656 -5.191 0.888 1 97.56 25 PHE B C 1
ATOM 1679 O O . PHE B 1 25 ? 16.047 -4.258 1.409 1 97.56 25 PHE B O 1
ATOM 1686 N N . LEU B 1 26 ? 16.484 -6.473 1.251 1 96.19 26 LEU B N 1
ATOM 1687 C CA . LEU B 1 26 ? 15.508 -6.805 2.283 1 96.19 26 LEU B CA 1
ATOM 1688 C C . LEU B 1 26 ? 15.953 -6.277 3.643 1 96.19 26 LEU B C 1
ATOM 1690 O O . LEU B 1 26 ? 15.125 -5.84 4.445 1 96.19 26 LEU B O 1
ATOM 1694 N N . ASP B 1 27 ? 17.219 -6.258 3.887 1 93.69 27 ASP B N 1
ATOM 1695 C CA . ASP B 1 27 ? 17.75 -5.871 5.191 1 93.69 27 ASP B CA 1
ATOM 1696 C C . ASP B 1 27 ? 17.906 -4.355 5.297 1 93.69 27 ASP B C 1
ATOM 1698 O O . ASP B 1 27 ? 17.516 -3.758 6.305 1 93.69 27 ASP B O 1
ATOM 1702 N N . ARG B 1 28 ? 18.359 -3.734 4.203 1 93.06 28 ARG B N 1
ATOM 1703 C CA . ARG B 1 28 ? 18.766 -2.34 4.312 1 93.06 28 ARG B CA 1
ATOM 1704 C C . ARG B 1 28 ? 17.781 -1.418 3.609 1 93.06 28 ARG B C 1
ATOM 1706 O O . ARG B 1 28 ? 17.766 -0.212 3.865 1 93.06 28 ARG B O 1
ATOM 1713 N N . GLY B 1 29 ? 17.016 -1.989 2.756 1 94.81 29 GLY B N 1
ATOM 1714 C CA . GLY B 1 29 ? 16.172 -1.164 1.904 1 94.81 29 GLY B CA 1
ATOM 1715 C C . GLY B 1 29 ? 16.859 -0.733 0.623 1 94.81 29 GLY B C 1
ATOM 1716 O O . GLY B 1 29 ? 18.047 -1.039 0.409 1 94.81 29 GLY B O 1
ATOM 1717 N N . TYR B 1 30 ? 16.141 -0.081 -0.184 1 95.56 30 TYR B N 1
ATOM 1718 C CA . TYR B 1 30 ? 16.625 0.333 -1.493 1 95.56 30 TYR B CA 1
ATOM 1719 C C . TYR B 1 30 ? 17.672 1.432 -1.36 1 95.56 30 TYR B C 1
ATOM 1721 O O . TYR B 1 30 ? 18.75 1.346 -1.955 1 95.56 30 TYR B O 1
ATOM 1729 N N . ALA B 1 31 ? 17.328 2.441 -0.654 1 92.69 31 ALA B N 1
ATOM 1730 C CA . ALA B 1 31 ? 18.188 3.609 -0.565 1 92.69 31 ALA B CA 1
ATOM 1731 C C . ALA B 1 31 ? 19.562 3.234 0.016 1 92.69 31 ALA B C 1
ATOM 1733 O O . ALA B 1 31 ? 20.594 3.643 -0.507 1 92.69 31 ALA B O 1
ATOM 1734 N N . ALA B 1 32 ? 19.594 2.43 0.995 1 93.56 32 ALA B N 1
ATOM 1735 C CA . ALA B 1 32 ? 20.812 2.148 1.752 1 93.56 32 ALA B CA 1
ATOM 1736 C C . ALA B 1 32 ? 21.641 1.068 1.07 1 93.56 32 ALA B C 1
ATOM 1738 O O . ALA B 1 32 ? 22.844 0.972 1.297 1 93.56 32 ALA B O 1
ATOM 1739 N N . ALA B 1 33 ? 21.016 0.233 0.298 1 95.31 33 ALA B N 1
ATOM 1740 C CA . ALA B 1 33 ? 21.766 -0.82 -0.393 1 95.31 33 ALA B CA 1
ATOM 1741 C C . ALA B 1 33 ? 22.719 -0.232 -1.43 1 95.31 33 ALA B C 1
ATOM 1743 O O . ALA B 1 33 ? 22.391 0.771 -2.074 1 95.31 33 ALA B O 1
ATOM 1744 N N . SER B 1 34 ? 23.859 -0.901 -1.587 1 94.94 34 SER B N 1
ATOM 1745 C CA . SER B 1 34 ? 24.922 -0.434 -2.48 1 94.94 34 SER B CA 1
ATOM 1746 C C . SER B 1 34 ? 25.344 -1.53 -3.447 1 94.94 34 SER B C 1
ATOM 1748 O O . SER B 1 34 ? 25.641 -2.654 -3.031 1 94.94 34 SER B O 1
ATOM 1750 N N . LEU B 1 35 ? 25.453 -1.105 -4.707 1 95.19 35 LEU B N 1
ATOM 1751 C CA . LEU B 1 35 ? 25.906 -2.062 -5.711 1 95.19 35 LEU B CA 1
ATOM 1752 C C . LEU B 1 35 ? 27.328 -2.521 -5.414 1 95.19 35 LEU B C 1
ATOM 1754 O O . LEU B 1 35 ? 27.656 -3.695 -5.598 1 95.19 35 LEU B O 1
ATOM 1758 N N . ASP B 1 36 ? 28.125 -1.577 -4.918 1 95.38 36 ASP B N 1
ATOM 1759 C CA . ASP B 1 36 ? 29.5 -1.904 -4.59 1 95.38 36 ASP B CA 1
ATOM 1760 C C . ASP B 1 36 ? 29.578 -2.918 -3.447 1 95.38 36 ASP B C 1
ATOM 1762 O O . ASP B 1 36 ? 30.328 -3.887 -3.516 1 95.38 36 ASP B O 1
ATOM 1766 N N . GLN B 1 37 ? 28.797 -2.74 -2.457 1 96.38 37 GLN B N 1
ATOM 1767 C CA . GLN B 1 37 ? 28.797 -3.65 -1.317 1 96.38 37 GLN B CA 1
ATOM 1768 C C . GLN B 1 37 ? 28.219 -5.012 -1.701 1 96.38 37 GLN B C 1
ATOM 1770 O O . GLN B 1 37 ? 28.672 -6.043 -1.208 1 96.38 37 GLN B O 1
ATOM 1775 N N . ILE B 1 38 ? 27.188 -5.016 -2.559 1 97.06 38 ILE B N 1
ATOM 1776 C CA . ILE B 1 38 ? 26.594 -6.258 -3.039 1 97.06 38 ILE B CA 1
ATOM 1777 C C . ILE B 1 38 ? 27.641 -7.059 -3.818 1 97.06 38 ILE B C 1
ATOM 1779 O O . ILE B 1 38 ? 27.781 -8.266 -3.623 1 97.06 38 ILE B O 1
ATOM 1783 N N . ALA B 1 39 ? 28.391 -6.383 -4.688 1 96.25 39 ALA B N 1
ATOM 1784 C CA . ALA B 1 39 ? 29.453 -7.023 -5.445 1 96.25 39 ALA B CA 1
ATOM 1785 C C . ALA B 1 39 ? 30.5 -7.641 -4.516 1 96.25 39 ALA B C 1
ATOM 1787 O O . ALA B 1 39 ? 30.844 -8.812 -4.656 1 96.25 39 ALA B O 1
ATOM 1788 N N . GLU B 1 40 ? 30.922 -6.863 -3.576 1 96.69 40 GLU B N 1
ATOM 1789 C CA . GLU B 1 40 ? 31.938 -7.305 -2.621 1 96.69 40 GLU B CA 1
ATOM 1790 C C . GLU B 1 40 ? 31.453 -8.531 -1.844 1 96.69 40 GLU B C 1
ATOM 1792 O O . GLU B 1 40 ? 32.188 -9.516 -1.733 1 96.69 40 GLU B O 1
ATOM 1797 N N . ASP B 1 41 ? 30.297 -8.508 -1.378 1 96.75 41 ASP B N 1
ATOM 1798 C CA . ASP B 1 41 ? 29.766 -9.594 -0.555 1 96.75 41 ASP B CA 1
ATOM 1799 C C . ASP B 1 41 ? 29.5 -10.836 -1.395 1 96.75 41 ASP B C 1
ATOM 1801 O O . ASP B 1 41 ? 29.516 -11.953 -0.877 1 96.75 41 ASP B O 1
ATOM 1805 N N . ALA B 1 42 ? 29.219 -10.617 -2.666 1 96.19 42 ALA B N 1
ATOM 1806 C CA . ALA B 1 42 ? 29 -11.742 -3.576 1 96.19 42 ALA B CA 1
ATOM 1807 C C . ALA B 1 42 ? 30.328 -12.344 -4.039 1 96.19 42 ALA B C 1
ATOM 1809 O O . ALA B 1 42 ? 30.344 -13.398 -4.68 1 96.19 42 ALA B O 1
ATOM 1810 N N . GLY B 1 43 ? 31.391 -11.664 -3.75 1 96 43 GLY B N 1
ATOM 1811 C CA . GLY B 1 43 ? 32.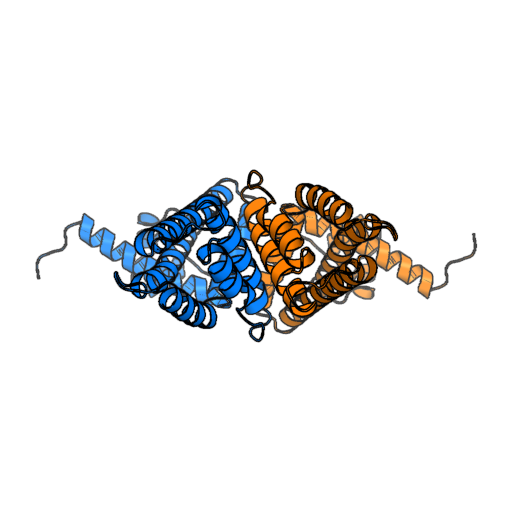719 -12.164 -4.113 1 96 43 GLY B CA 1
ATOM 1812 C C . GLY B 1 43 ? 33.125 -11.781 -5.523 1 96 43 GLY B C 1
ATOM 1813 O O . GLY B 1 43 ? 33.906 -12.492 -6.16 1 96 43 GLY B O 1
ATOM 1814 N N . TYR B 1 44 ? 32.531 -10.773 -6.016 1 94.94 44 TYR B N 1
ATOM 1815 C CA . TYR B 1 44 ? 32.812 -10.336 -7.375 1 94.94 44 TYR B CA 1
ATOM 1816 C C . TYR B 1 44 ? 33.312 -8.891 -7.387 1 94.94 44 TYR B C 1
ATOM 1818 O O . TYR B 1 44 ? 33.219 -8.188 -6.375 1 94.94 44 TYR B O 1
ATOM 1826 N N . SER B 1 45 ? 33.812 -8.508 -8.523 1 91.81 45 SER B N 1
ATOM 1827 C CA . SER B 1 45 ? 34.219 -7.121 -8.711 1 91.81 45 SER B CA 1
ATOM 1828 C C . SER B 1 45 ? 33.031 -6.211 -8.977 1 91.81 45 SER B C 1
ATOM 1830 O O . SER B 1 45 ? 31.953 -6.68 -9.344 1 91.81 45 SER B O 1
ATOM 1832 N N . LYS B 1 46 ? 33.25 -4.871 -8.797 1 91.12 46 LYS B N 1
ATOM 1833 C CA . LYS B 1 46 ? 32.25 -3.863 -9.156 1 91.12 46 LYS B CA 1
ATOM 1834 C C . LYS B 1 46 ? 31.875 -3.979 -10.633 1 91.12 46 LYS B C 1
ATOM 1836 O O . LYS B 1 46 ? 30.703 -3.828 -10.984 1 91.12 46 LYS B O 1
ATOM 1841 N N . GLY B 1 47 ? 32.875 -4.277 -11.43 1 90.88 47 GLY B N 1
ATOM 1842 C CA . GLY B 1 47 ? 32.656 -4.422 -12.852 1 90.88 47 GLY B CA 1
ATOM 1843 C C . GLY B 1 47 ? 31.688 -5.555 -13.195 1 90.88 47 GLY B C 1
ATOM 1844 O O . GLY B 1 47 ? 30.891 -5.445 -14.125 1 90.88 47 GLY B O 1
ATOM 1845 N N . ALA B 1 48 ? 31.781 -6.574 -12.43 1 89.94 48 ALA B N 1
ATOM 1846 C CA . ALA B 1 48 ? 30.922 -7.73 -12.656 1 89.94 48 ALA B CA 1
ATOM 1847 C C . ALA B 1 48 ? 29.453 -7.379 -12.43 1 89.94 48 ALA B C 1
ATOM 1849 O O . ALA B 1 48 ? 28.578 -7.832 -13.172 1 89.94 48 ALA B O 1
ATOM 1850 N N . VAL B 1 49 ? 29.125 -6.586 -11.359 1 91.31 49 VAL B N 1
ATOM 1851 C CA . VAL B 1 49 ? 27.75 -6.188 -11.078 1 91.31 49 VAL B CA 1
ATOM 1852 C C . VAL B 1 49 ? 27.219 -5.312 -12.219 1 91.31 49 VAL B C 1
ATOM 1854 O O . VAL B 1 49 ? 26.109 -5.52 -12.703 1 91.31 49 VAL B O 1
ATOM 1857 N N . TYR B 1 50 ? 28.078 -4.449 -12.719 1 90.94 50 TYR B N 1
ATOM 1858 C CA . TYR B 1 50 ? 27.641 -3.479 -13.727 1 90.94 50 TYR B CA 1
ATOM 1859 C C . TYR B 1 50 ? 27.562 -4.121 -15.102 1 90.94 50 TYR B C 1
ATOM 1861 O O . TYR B 1 50 ? 26.891 -3.605 -16 1 90.94 50 TYR B O 1
ATOM 1869 N N . SER B 1 51 ? 28.281 -5.227 -15.281 1 91.94 51 SER B N 1
ATOM 1870 C CA . SER B 1 51 ? 28.172 -5.977 -16.531 1 91.94 51 SER B CA 1
ATOM 1871 C C . SER B 1 51 ? 26.875 -6.773 -16.578 1 91.94 51 SER B C 1
ATOM 1873 O O . SER B 1 51 ? 26.375 -7.102 -17.656 1 91.94 51 SER B O 1
ATOM 1875 N N . ASN B 1 52 ? 26.344 -7.055 -15.391 1 93.5 52 ASN B N 1
ATOM 1876 C CA . ASN B 1 52 ? 25.141 -7.875 -15.297 1 93.5 52 ASN B CA 1
ATOM 1877 C C . ASN B 1 52 ? 23.891 -7.023 -15.109 1 93.5 52 ASN B C 1
ATOM 1879 O O . ASN B 1 52 ? 22.797 -7.406 -15.539 1 93.5 52 ASN B O 1
ATOM 1883 N N . PHE B 1 53 ? 23.984 -5.898 -14.445 1 94.25 53 PHE B N 1
ATOM 1884 C CA . PHE B 1 53 ? 22.875 -5.008 -14.148 1 94.25 53 PHE B CA 1
ATOM 1885 C C . PHE B 1 53 ? 23.234 -3.562 -14.477 1 94.25 53 PHE B C 1
ATOM 1887 O O . PHE B 1 53 ? 24.234 -3.041 -13.984 1 94.25 53 PHE B O 1
ATOM 1894 N N . LYS B 1 54 ? 22.344 -2.994 -15.211 1 91.75 54 LYS B N 1
ATOM 1895 C CA . LYS B 1 54 ? 22.609 -1.648 -15.711 1 91.75 54 LYS B CA 1
ATOM 1896 C C . LYS B 1 54 ? 22.703 -0.644 -14.57 1 91.75 54 LYS B C 1
ATOM 1898 O O . LYS B 1 54 ? 23.547 0.261 -14.602 1 91.75 54 LYS B O 1
ATOM 1903 N N . ASN B 1 55 ? 21.891 -0.729 -13.648 1 93.5 55 ASN B N 1
ATOM 1904 C CA . ASN B 1 55 ? 21.844 0.172 -12.5 1 93.5 55 ASN B CA 1
ATOM 1905 C C . ASN B 1 55 ? 21.094 -0.453 -11.32 1 93.5 55 ASN B C 1
ATOM 1907 O O . ASN B 1 55 ? 20.609 -1.581 -11.422 1 93.5 55 ASN B O 1
ATOM 1911 N N . LYS B 1 56 ? 21.078 0.192 -10.25 1 94.94 56 LYS B N 1
ATOM 1912 C CA . LYS B 1 56 ? 20.469 -0.301 -9.016 1 94.94 56 LYS B CA 1
ATOM 1913 C C . LYS B 1 56 ? 18.969 -0.55 -9.211 1 94.94 56 LYS B C 1
ATOM 1915 O O . LYS B 1 56 ? 18.406 -1.497 -8.656 1 94.94 56 LYS B O 1
ATOM 1920 N N . ASP B 1 57 ? 18.281 0.281 -10.031 1 94.94 57 ASP B N 1
ATOM 1921 C CA . ASP B 1 57 ? 16.859 0.139 -10.297 1 94.94 57 ASP B CA 1
ATOM 1922 C C . ASP B 1 57 ? 16.547 -1.2 -10.969 1 94.94 57 ASP B C 1
ATOM 1924 O O . ASP B 1 57 ? 15.617 -1.9 -10.57 1 94.94 57 ASP B O 1
ATOM 1928 N N . GLU B 1 58 ? 17.328 -1.515 -11.875 1 94.69 58 GLU B N 1
ATOM 1929 C CA . GLU B 1 58 ? 17.141 -2.779 -12.586 1 94.69 58 GLU B CA 1
ATOM 1930 C C . GLU B 1 58 ? 17.359 -3.969 -11.648 1 94.69 58 GLU B C 1
ATOM 1932 O O . GLU B 1 58 ? 16.594 -4.93 -11.672 1 94.69 58 GLU B O 1
ATOM 1937 N N . LEU B 1 59 ? 18.453 -3.838 -10.883 1 96.5 59 LEU B N 1
ATOM 1938 C CA . LEU B 1 59 ? 18.734 -4.918 -9.945 1 96.5 59 LEU B CA 1
ATOM 1939 C C . LEU B 1 59 ? 17.594 -5.07 -8.938 1 96.5 59 LEU B C 1
ATOM 1941 O O . LEU B 1 59 ? 17.156 -6.184 -8.656 1 96.5 59 LEU B O 1
ATOM 1945 N N . CYS B 1 60 ? 17.109 -4.016 -8.391 1 97 60 CYS B N 1
ATOM 1946 C CA . CYS B 1 60 ? 16.047 -4.062 -7.402 1 97 60 CYS B CA 1
ATOM 1947 C C . CYS B 1 60 ? 14.758 -4.629 -8.008 1 97 60 CYS B C 1
ATOM 1949 O O . CYS B 1 60 ? 14.062 -5.414 -7.363 1 97 60 CYS B O 1
ATOM 1951 N N . ALA B 1 61 ? 14.43 -4.211 -9.234 1 96.06 61 ALA B N 1
ATOM 1952 C CA . ALA B 1 61 ? 13.258 -4.746 -9.922 1 96.06 61 ALA B CA 1
ATOM 1953 C C . ALA B 1 61 ? 13.359 -6.262 -10.07 1 96.06 61 ALA B C 1
ATOM 1955 O O . ALA B 1 61 ? 12.375 -6.977 -9.867 1 96.06 61 ALA B O 1
ATOM 1956 N N . GLU B 1 62 ? 14.492 -6.727 -10.406 1 96.12 62 GLU B N 1
ATOM 1957 C CA . GLU B 1 62 ? 14.695 -8.164 -10.555 1 96.12 62 GLU B CA 1
ATOM 1958 C C . GLU B 1 62 ? 14.602 -8.883 -9.211 1 96.12 62 GLU B C 1
ATOM 1960 O O . GLU B 1 62 ? 14.055 -9.984 -9.125 1 96.12 62 GLU B O 1
ATOM 1965 N N . VAL B 1 63 ? 15.164 -8.281 -8.211 1 97.44 63 VAL B N 1
ATOM 1966 C CA . VAL B 1 63 ? 15.07 -8.828 -6.859 1 97.44 63 VAL B CA 1
ATOM 1967 C C . VAL B 1 63 ? 13.609 -8.953 -6.445 1 97.44 63 VAL B C 1
ATOM 1969 O O . VAL B 1 63 ? 13.18 -10.008 -5.977 1 97.44 63 VAL B O 1
ATOM 1972 N N . LEU B 1 64 ? 12.836 -7.938 -6.645 1 97.19 64 LEU B N 1
ATOM 1973 C CA . LEU B 1 64 ? 11.422 -7.949 -6.293 1 97.19 64 LEU B CA 1
ATOM 1974 C C . LEU B 1 64 ? 10.664 -8.984 -7.117 1 97.19 64 LEU B C 1
ATOM 1976 O O . LEU B 1 64 ? 9.789 -9.68 -6.594 1 97.19 64 LEU B O 1
ATOM 1980 N N . GLY B 1 65 ? 10.992 -9.016 -8.383 1 96.06 65 GLY B N 1
ATOM 1981 C CA . GLY B 1 65 ? 10.414 -10.062 -9.219 1 96.06 65 GLY B CA 1
ATOM 1982 C C . GLY B 1 65 ? 10.672 -11.461 -8.688 1 96.06 65 GLY B C 1
ATOM 1983 O O . GLY B 1 65 ? 9.766 -12.289 -8.648 1 96.06 65 GLY B O 1
ATOM 1984 N N . ARG B 1 66 ? 11.883 -11.68 -8.258 1 95.25 66 ARG B N 1
ATOM 1985 C CA . ARG B 1 66 ? 12.266 -12.977 -7.707 1 95.25 66 ARG B CA 1
ATOM 1986 C C . ARG B 1 66 ? 11.492 -13.273 -6.43 1 95.25 66 ARG B C 1
ATOM 1988 O O . ARG B 1 66 ? 11.031 -14.398 -6.23 1 95.25 66 ARG B O 1
ATOM 1995 N N . ILE B 1 67 ? 11.383 -12.352 -5.586 1 95.25 67 ILE B N 1
ATOM 1996 C CA . ILE B 1 67 ? 10.664 -12.531 -4.328 1 95.25 67 ILE B CA 1
ATOM 1997 C C . ILE B 1 67 ? 9.195 -12.836 -4.613 1 95.25 67 ILE B C 1
ATOM 1999 O O . ILE B 1 67 ? 8.625 -13.766 -4.039 1 95.25 67 ILE B O 1
ATOM 2003 N N . ARG B 1 68 ? 8.586 -12.07 -5.527 1 94.38 68 ARG B N 1
ATOM 2004 C CA . ARG B 1 68 ? 7.191 -12.297 -5.895 1 94.38 68 ARG B CA 1
ATOM 2005 C C . ARG B 1 68 ? 6.984 -13.711 -6.426 1 94.38 68 ARG B C 1
ATOM 2007 O O . ARG B 1 68 ? 6.039 -14.391 -6.031 1 94.38 68 ARG B O 1
ATOM 2014 N N . LEU B 1 69 ? 7.836 -14.125 -7.27 1 91.12 69 LEU B N 1
ATOM 2015 C CA . LEU B 1 69 ? 7.719 -15.445 -7.867 1 91.12 69 LEU B CA 1
ATOM 2016 C C . LEU B 1 69 ? 7.891 -16.531 -6.812 1 91.12 69 LEU B C 1
ATOM 2018 O O . LEU B 1 69 ? 7.207 -17.562 -6.859 1 91.12 69 LEU B O 1
ATOM 2022 N N . THR B 1 70 ? 8.797 -16.297 -5.934 1 92.19 70 THR B N 1
ATOM 2023 C CA . THR B 1 70 ? 8.984 -17.25 -4.84 1 92.19 70 THR B CA 1
ATOM 2024 C C . THR B 1 70 ? 7.715 -17.359 -4 1 92.19 70 THR B C 1
ATOM 2026 O O . THR B 1 70 ? 7.285 -18.453 -3.658 1 92.19 70 THR B O 1
ATOM 2029 N N . LYS B 1 71 ? 7.094 -16.266 -3.643 1 92.56 71 LYS B N 1
ATOM 2030 C CA . LYS B 1 71 ? 5.891 -16.266 -2.814 1 92.56 71 LYS B CA 1
ATOM 2031 C C . LYS B 1 71 ? 4.727 -16.938 -3.537 1 92.56 71 LYS B C 1
ATOM 2033 O O . LYS B 1 71 ? 3.988 -17.719 -2.941 1 92.56 71 LYS B O 1
ATOM 2038 N N . VAL B 1 72 ? 4.559 -16.656 -4.82 1 89.19 72 VAL B N 1
ATOM 2039 C CA . VAL B 1 72 ? 3.518 -17.297 -5.617 1 89.19 72 VAL B CA 1
ATOM 2040 C C . VAL B 1 72 ? 3.809 -18.797 -5.738 1 89.19 72 VAL B C 1
ATOM 2042 O O . VAL B 1 72 ? 2.893 -19.625 -5.672 1 89.19 72 VAL B O 1
ATOM 2045 N N . GLY B 1 73 ? 5.027 -19.109 -5.914 1 88.81 73 GLY B N 1
ATOM 2046 C CA . GLY B 1 73 ? 5.441 -20.5 -6.02 1 88.81 73 GLY B CA 1
ATOM 2047 C C . GLY B 1 73 ? 5.125 -21.312 -4.773 1 88.81 73 GLY B C 1
ATOM 2048 O O . GLY B 1 73 ? 4.773 -22.484 -4.867 1 88.81 73 GLY B O 1
ATOM 2049 N N . GLU B 1 74 ? 5.227 -20.688 -3.639 1 90.12 74 GLU B N 1
ATOM 2050 C CA . GLU B 1 74 ? 4.898 -21.359 -2.383 1 90.12 74 GLU B CA 1
ATOM 2051 C C . GLU B 1 74 ? 3.443 -21.812 -2.361 1 90.12 74 GLU B C 1
ATOM 2053 O O . GLU B 1 74 ? 3.129 -22.891 -1.84 1 90.12 74 GLU B O 1
ATOM 2058 N N . ILE B 1 75 ? 2.527 -21.031 -2.953 1 86.94 75 ILE B N 1
ATOM 2059 C CA . ILE B 1 75 ? 1.104 -21.359 -2.953 1 86.94 75 ILE B CA 1
ATOM 2060 C C . ILE B 1 75 ? 0.807 -22.391 -4.031 1 86.94 75 ILE B C 1
ATOM 2062 O O . ILE B 1 75 ? 0.058 -23.344 -3.793 1 86.94 75 ILE B O 1
ATOM 2066 N N . THR B 1 76 ? 1.394 -22.156 -5.145 1 86.38 76 THR B N 1
ATOM 2067 C CA . THR B 1 76 ? 1.125 -23.047 -6.27 1 86.38 76 THR B CA 1
ATOM 2068 C C . THR B 1 76 ? 1.629 -24.453 -5.977 1 86.38 76 THR B C 1
ATOM 2070 O O . THR B 1 76 ? 0.992 -25.438 -6.355 1 86.38 76 THR B O 1
ATOM 2073 N N . ALA B 1 77 ? 2.752 -24.516 -5.344 1 83.5 77 ALA B N 1
ATOM 2074 C CA . ALA B 1 77 ? 3.357 -25.797 -5.035 1 83.5 77 ALA B CA 1
ATOM 2075 C C . ALA B 1 77 ? 2.482 -26.609 -4.074 1 83.5 77 ALA B C 1
ATOM 2077 O O . ALA B 1 77 ? 2.496 -27.828 -4.094 1 83.5 77 ALA B O 1
ATOM 2078 N N . GLN B 1 78 ? 1.746 -25.922 -3.289 1 80.06 78 GLN B N 1
ATOM 2079 C CA . GLN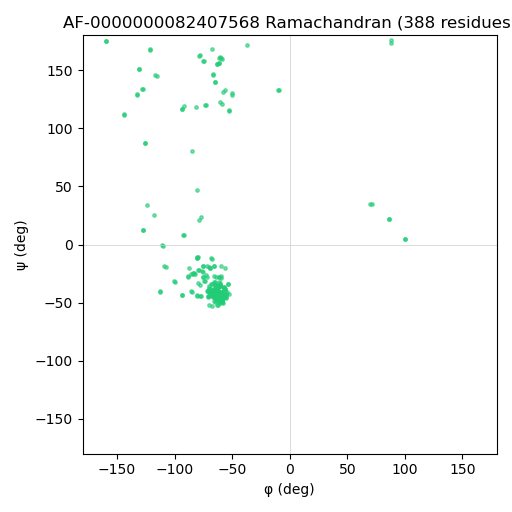 B 1 78 ? 0.91 -26.578 -2.293 1 80.06 78 GLN B CA 1
ATOM 2080 C C . GLN B 1 78 ? -0.44 -26.984 -2.883 1 80.06 78 GLN B C 1
ATOM 2082 O O . GLN B 1 78 ? -1.147 -27.828 -2.32 1 80.06 78 GLN B O 1
ATOM 2087 N N . LEU B 1 79 ? -0.912 -26.297 -3.939 1 78.62 79 LEU B N 1
ATOM 2088 C CA . LEU B 1 79 ? -2.201 -26.547 -4.574 1 78.62 79 LEU B CA 1
ATOM 2089 C C . LEU B 1 79 ? -2.119 -27.734 -5.523 1 78.62 79 LEU B C 1
ATOM 2091 O O . LEU B 1 79 ? -3.143 -28.234 -6.004 1 78.62 79 LEU B O 1
ATOM 2095 N N . GLY B 1 80 ? -1.529 -28.875 -5.148 1 64.62 80 GLY B N 1
ATOM 2096 C CA . GLY B 1 80 ? -1.424 -30.062 -5.98 1 64.62 80 GLY B CA 1
ATOM 2097 C C . GLY B 1 80 ? -2.654 -30.297 -6.836 1 64.62 80 GLY B C 1
ATOM 2098 O O . GLY B 1 80 ? -3.646 -29.578 -6.719 1 64.62 80 GLY B O 1
ATOM 2099 N N . ALA B 1 81 ? -2.705 -31.281 -7.836 1 62.78 81 ALA B N 1
ATOM 2100 C CA . ALA B 1 81 ? -3.758 -31.656 -8.781 1 62.78 81 ALA B CA 1
ATOM 2101 C C . ALA B 1 81 ? -5.02 -32.094 -8.055 1 62.78 81 ALA B C 1
ATOM 2103 O O . ALA B 1 81 ? -6.129 -31.953 -8.57 1 62.78 81 ALA B O 1
ATOM 2104 N N . LYS B 1 82 ? -4.934 -32.438 -6.797 1 65.12 82 LYS B N 1
ATOM 2105 C CA . LYS B 1 82 ? -6.105 -33.062 -6.176 1 65.12 82 LYS B CA 1
ATOM 2106 C C . LYS B 1 82 ? -6.535 -32.281 -4.93 1 65.12 82 LYS B C 1
ATOM 2108 O O . LYS B 1 82 ? -7.188 -32.844 -4.043 1 65.12 82 LYS B O 1
ATOM 2113 N N . SER B 1 83 ? -6.336 -31.031 -5.066 1 77.62 83 SER B N 1
ATOM 2114 C CA . SER B 1 83 ? -6.742 -30.234 -3.918 1 77.62 83 SER B CA 1
ATOM 2115 C C . SER B 1 83 ? -8.188 -29.75 -4.059 1 77.62 83 SER B C 1
ATOM 2117 O O . SER B 1 83 ? -8.586 -29.281 -5.125 1 77.62 83 SER B O 1
ATOM 2119 N N . THR B 1 84 ? -9.039 -30.188 -3.076 1 85.94 84 THR B N 1
ATOM 2120 C CA . THR B 1 84 ? -10.367 -29.578 -3.031 1 85.94 84 THR B CA 1
ATOM 2121 C C . THR B 1 84 ? -10.266 -28.078 -2.814 1 85.94 84 THR B C 1
ATOM 2123 O O . THR B 1 84 ? -9.203 -27.562 -2.439 1 85.94 84 THR B O 1
ATOM 2126 N N . LEU B 1 85 ? -11.328 -27.406 -3.143 1 89.62 85 LEU B N 1
ATOM 2127 C CA . LEU B 1 85 ? -11.344 -25.969 -2.91 1 89.62 85 LEU B CA 1
ATOM 2128 C C . LEU B 1 85 ? -11.133 -25.656 -1.434 1 89.62 85 LEU B C 1
ATOM 2130 O O . LEU B 1 85 ? -10.445 -24.688 -1.092 1 89.62 85 LEU B O 1
ATOM 2134 N N . GLY B 1 86 ? -11.766 -26.453 -0.654 1 91 86 GLY B N 1
ATOM 2135 C CA . GLY B 1 86 ? -11.57 -26.297 0.778 1 91 86 GLY B CA 1
ATOM 2136 C C . GLY B 1 86 ? -10.117 -26.422 1.199 1 91 86 GLY B C 1
ATOM 2137 O O . GLY B 1 86 ? -9.625 -25.625 1.998 1 91 86 GLY B O 1
ATOM 2138 N N . ASP B 1 87 ? -9.406 -27.422 0.64 1 89.75 87 ASP B N 1
ATOM 2139 C CA . ASP B 1 87 ? -7.984 -27.625 0.909 1 89.75 87 ASP B CA 1
ATOM 2140 C C . ASP B 1 87 ? -7.168 -26.422 0.412 1 89.75 87 ASP B C 1
ATOM 2142 O O . ASP B 1 87 ? -6.254 -25.969 1.099 1 89.75 87 ASP B O 1
ATOM 2146 N N . ALA B 1 88 ? -7.523 -26 -0.743 1 90.69 88 ALA B N 1
ATOM 2147 C CA . ALA B 1 88 ? -6.809 -24.875 -1.35 1 90.69 88 ALA B CA 1
ATOM 2148 C C . ALA B 1 88 ? -6.938 -23.609 -0.495 1 90.69 88 ALA B C 1
ATOM 2150 O O . ALA B 1 88 ? -5.945 -22.922 -0.254 1 90.69 88 ALA B O 1
ATOM 2151 N N . VAL B 1 89 ? -8.117 -23.391 0.021 1 93.88 89 VAL B N 1
ATOM 2152 C CA . VAL B 1 89 ? -8.367 -22.203 0.842 1 93.88 89 VAL B CA 1
ATOM 2153 C C . VAL B 1 89 ? -7.633 -22.344 2.176 1 93.88 89 VAL B C 1
ATOM 2155 O O . VAL B 1 89 ? -7.059 -21.359 2.674 1 93.88 89 VAL B O 1
ATOM 2158 N N . ALA B 1 90 ? -7.625 -23.516 2.762 1 93.88 90 ALA B N 1
ATOM 2159 C CA . ALA B 1 90 ? -6.938 -23.75 4.027 1 93.88 90 ALA B CA 1
ATOM 2160 C C . ALA B 1 90 ? -5.434 -23.547 3.879 1 93.88 90 ALA B C 1
ATOM 2162 O O . ALA B 1 90 ? -4.793 -22.938 4.742 1 93.88 90 ALA B O 1
ATOM 2163 N N . GLU B 1 91 ? -4.887 -24.047 2.824 1 92.62 91 GLU B N 1
ATOM 2164 C CA . GLU B 1 91 ? -3.461 -23.875 2.561 1 92.62 91 GLU B CA 1
ATOM 2165 C C . GLU B 1 91 ? -3.125 -22.406 2.309 1 92.62 91 GLU B C 1
ATOM 2167 O O . GLU B 1 91 ? -2.098 -21.906 2.775 1 92.62 91 GLU B O 1
ATOM 2172 N N . PHE B 1 92 ? -4 -21.797 1.592 1 95.19 92 PHE B N 1
ATOM 2173 C CA . PHE B 1 92 ? -3.82 -20.359 1.34 1 95.19 92 PHE B CA 1
ATOM 2174 C C . PHE B 1 92 ? -3.842 -19.578 2.645 1 95.19 92 PHE B C 1
ATOM 2176 O O . PHE B 1 92 ? -3.031 -18.672 2.84 1 95.19 92 PHE B O 1
ATOM 2183 N N . ALA B 1 93 ? -4.73 -19.906 3.5 1 96.81 93 ALA B N 1
ATOM 2184 C CA . ALA B 1 93 ? -4.836 -19.219 4.785 1 96.81 93 ALA B CA 1
ATOM 2185 C C . ALA B 1 93 ? -3.549 -19.359 5.59 1 96.81 93 ALA B C 1
ATOM 2187 O O . ALA B 1 93 ? -3.066 -18.391 6.18 1 96.81 93 ALA B O 1
ATOM 2188 N N . ARG B 1 94 ? -2.971 -20.531 5.621 1 95.75 94 ARG B N 1
ATOM 2189 C CA . ARG B 1 94 ? -1.714 -20.766 6.324 1 95.75 94 ARG B CA 1
ATOM 2190 C C . ARG B 1 94 ? -0.58 -19.953 5.707 1 95.75 94 ARG B C 1
ATOM 2192 O O . ARG B 1 94 ? 0.22 -19.344 6.426 1 95.75 94 ARG B O 1
ATOM 2199 N N . TRP B 1 95 ? -0.522 -20 4.445 1 95.81 95 TRP B N 1
ATOM 2200 C CA . TRP B 1 95 ? 0.475 -19.203 3.723 1 95.81 95 TRP B CA 1
ATOM 2201 C C . TRP B 1 95 ? 0.319 -17.719 4.023 1 95.81 95 TRP B C 1
ATOM 2203 O O . TRP B 1 95 ? 1.306 -17.031 4.281 1 95.81 95 TRP B O 1
ATOM 2213 N N . ALA B 1 96 ? -0.952 -17.219 3.893 1 97.06 96 ALA B N 1
ATOM 2214 C CA . ALA B 1 96 ? -1.237 -15.812 4.129 1 97.06 96 ALA B CA 1
ATOM 2215 C C . ALA B 1 96 ? -0.773 -15.383 5.516 1 97.06 96 ALA B C 1
ATOM 2217 O O . ALA B 1 96 ? -0.172 -14.32 5.676 1 97.06 96 ALA B O 1
ATOM 2218 N N . GLU B 1 97 ? -1.008 -16.188 6.527 1 97.69 97 GLU B N 1
ATOM 2219 C CA . GLU B 1 97 ? -0.608 -15.883 7.898 1 97.69 97 GLU B CA 1
ATOM 2220 C C . GLU B 1 97 ? 0.906 -15.734 8.008 1 97.69 97 GLU B C 1
ATOM 2222 O O . GLU B 1 97 ? 1.396 -14.875 8.75 1 97.69 97 GLU B O 1
ATOM 2227 N N . ARG B 1 98 ? 1.631 -16.453 7.227 1 95.25 98 ARG B N 1
ATOM 2228 C CA . ARG B 1 98 ? 3.088 -16.484 7.309 1 95.25 98 ARG B CA 1
ATOM 2229 C C . ARG B 1 98 ? 3.703 -15.391 6.438 1 95.25 98 ARG B C 1
ATOM 2231 O O . ARG B 1 98 ? 4.797 -14.898 6.727 1 95.25 98 ARG B O 1
ATOM 2238 N N . THR B 1 99 ? 3.006 -15.008 5.395 1 96 99 THR B N 1
ATOM 2239 C CA . THR B 1 99 ? 3.666 -14.273 4.32 1 96 99 THR B CA 1
ATOM 2240 C C . THR B 1 99 ? 3.158 -12.836 4.25 1 96 99 THR B C 1
ATOM 2242 O O . THR B 1 99 ? 3.934 -11.906 4.02 1 96 99 THR B O 1
ATOM 2245 N N . ILE B 1 100 ? 1.802 -12.672 4.441 1 97.62 100 ILE B N 1
ATOM 2246 C CA . ILE B 1 100 ? 1.207 -11.344 4.297 1 97.62 100 ILE B CA 1
ATOM 2247 C C . ILE B 1 100 ? 1.587 -10.477 5.492 1 97.62 100 ILE B C 1
ATOM 2249 O O . ILE B 1 100 ? 1.317 -10.836 6.641 1 97.62 100 ILE B O 1
ATOM 2253 N N . GLY B 1 101 ? 2.26 -9.375 5.203 1 96.81 101 GLY B N 1
ATOM 2254 C CA . GLY B 1 101 ? 2.672 -8.461 6.254 1 96.81 101 GLY B CA 1
ATOM 2255 C C . GLY B 1 101 ? 4.129 -8.617 6.648 1 96.81 101 GLY B C 1
ATOM 2256 O O . GLY B 1 101 ? 4.574 -8.047 7.648 1 96.81 101 GLY B O 1
ATOM 2257 N N . ASP B 1 102 ? 4.836 -9.477 5.926 1 95.62 102 ASP B N 1
ATOM 2258 C CA . ASP B 1 102 ? 6.281 -9.5 6.109 1 95.62 102 ASP B CA 1
ATOM 2259 C C . ASP B 1 102 ? 6.875 -8.102 5.953 1 95.62 102 ASP B C 1
ATOM 2261 O O . ASP B 1 102 ? 6.844 -7.523 4.867 1 95.62 102 ASP B O 1
ATOM 2265 N N . GLN B 1 103 ? 7.406 -7.656 7.051 1 95.06 103 GLN B N 1
ATOM 2266 C CA . GLN B 1 103 ? 7.789 -6.25 7.109 1 95.06 103 GLN B CA 1
ATOM 2267 C C . GLN B 1 103 ? 8.906 -5.945 6.113 1 95.06 103 GLN B C 1
ATOM 2269 O O . GLN B 1 103 ? 8.844 -4.953 5.387 1 95.06 103 GLN B O 1
ATOM 2274 N N . ARG B 1 104 ? 9.961 -6.781 6.02 1 94.06 104 ARG B N 1
ATOM 2275 C CA . ARG B 1 104 ? 11.117 -6.508 5.18 1 94.06 104 ARG B CA 1
ATOM 2276 C C . ARG B 1 104 ? 10.727 -6.426 3.709 1 94.06 104 ARG B C 1
ATOM 2278 O O . ARG B 1 104 ? 11.047 -5.449 3.029 1 94.06 104 ARG B O 1
ATOM 2285 N N . TRP B 1 105 ? 10 -7.383 3.289 1 94.5 105 TRP B N 1
ATOM 2286 C CA . TRP B 1 105 ? 9.602 -7.426 1.886 1 94.5 105 TRP B CA 1
ATOM 2287 C C . TRP B 1 105 ? 8.586 -6.332 1.576 1 94.5 105 TRP B C 1
ATOM 2289 O O . TRP B 1 105 ? 8.695 -5.637 0.564 1 94.5 105 TRP B O 1
ATOM 2299 N N . THR B 1 106 ? 7.555 -6.098 2.434 1 96.25 106 THR B N 1
ATOM 2300 C CA . THR B 1 106 ? 6.504 -5.105 2.223 1 96.25 106 THR B CA 1
ATOM 2301 C C . THR B 1 106 ? 7.094 -3.703 2.127 1 96.25 106 THR B C 1
ATOM 2303 O O . THR B 1 106 ? 6.781 -2.953 1.2 1 96.25 106 THR B O 1
ATOM 2306 N N . LEU B 1 107 ? 8.016 -3.387 2.984 1 95.31 107 LEU B N 1
ATOM 2307 C CA . LEU B 1 107 ? 8.586 -2.045 3.006 1 95.31 107 LEU B CA 1
ATOM 2308 C C . LEU B 1 107 ? 9.523 -1.834 1.827 1 95.31 107 LEU B C 1
ATOM 2310 O O . LEU B 1 107 ? 9.633 -0.722 1.304 1 95.31 107 LEU B O 1
ATOM 2314 N N . LEU B 1 108 ? 10.195 -2.914 1.384 1 96.56 108 LEU B N 1
ATOM 2315 C CA . LEU B 1 108 ? 11.008 -2.793 0.182 1 96.56 108 LEU B CA 1
ATOM 2316 C C . LEU B 1 108 ? 10.141 -2.496 -1.037 1 96.56 108 LEU B C 1
ATOM 2318 O O . LEU B 1 108 ? 10.484 -1.641 -1.855 1 96.56 108 LEU B O 1
ATOM 2322 N N . GLU B 1 109 ? 8.953 -3.203 -1.18 1 96.06 109 GLU B N 1
ATOM 2323 C CA . GLU B 1 109 ? 8.031 -2.992 -2.289 1 96.06 109 GLU B CA 1
ATOM 2324 C C . GLU B 1 109 ? 7.543 -1.547 -2.338 1 96.06 109 GLU B C 1
ATOM 2326 O O . GLU B 1 109 ? 7.559 -0.916 -3.396 1 96.06 109 GLU B O 1
ATOM 2331 N N . VAL B 1 110 ? 7.203 -1.017 -1.208 1 95.5 110 VAL B N 1
ATOM 2332 C CA . VAL B 1 110 ? 6.621 0.32 -1.228 1 95.5 110 VAL B CA 1
ATOM 2333 C C . VAL B 1 110 ? 7.727 1.364 -1.368 1 95.5 110 VAL B C 1
ATOM 2335 O O . VAL B 1 110 ? 7.527 2.404 -2 1 95.5 110 VAL B O 1
ATOM 2338 N N . GLU B 1 111 ? 8.883 1.047 -0.785 1 95.88 111 GLU B N 1
ATOM 2339 C CA . GLU B 1 111 ? 10.008 1.957 -0.983 1 95.88 111 GLU B CA 1
ATOM 2340 C C . GLU B 1 111 ? 10.344 2.104 -2.465 1 95.88 111 GLU B C 1
ATOM 2342 O O . GLU B 1 111 ? 10.555 3.217 -2.951 1 95.88 111 GLU B O 1
ATOM 2347 N N . PHE B 1 112 ? 10.391 1.009 -3.146 1 96.69 112 PHE B N 1
ATOM 2348 C CA . PHE B 1 112 ? 10.664 1.04 -4.578 1 96.69 112 PHE B CA 1
ATOM 2349 C C . PHE B 1 112 ? 9.562 1.785 -5.324 1 96.69 112 PHE B C 1
ATOM 2351 O O . PHE B 1 112 ? 9.836 2.525 -6.27 1 96.69 112 PHE B O 1
ATOM 2358 N N . SER B 1 113 ? 8.297 1.666 -4.902 1 95.69 113 SER B N 1
ATOM 2359 C CA . SER B 1 113 ? 7.164 2.316 -5.559 1 95.69 113 SER B CA 1
ATOM 2360 C C . SER B 1 113 ? 7.254 3.834 -5.438 1 95.69 113 SER B C 1
ATOM 2362 O O . SER B 1 113 ? 6.836 4.559 -6.344 1 95.69 113 SER B O 1
ATOM 2364 N N . VAL B 1 114 ? 7.805 4.352 -4.355 1 94.38 114 VAL B N 1
ATOM 2365 C CA . VAL B 1 114 ? 7.945 5.785 -4.125 1 94.38 114 VAL B CA 1
ATOM 2366 C C . VAL B 1 114 ? 8.797 6.406 -5.234 1 94.38 114 VAL B C 1
ATOM 2368 O O . VAL B 1 114 ? 8.57 7.551 -5.633 1 94.38 114 VAL B O 1
ATOM 2371 N N . ARG B 1 115 ? 9.656 5.637 -5.805 1 93.12 115 ARG B N 1
ATOM 2372 C CA . ARG B 1 115 ? 10.555 6.133 -6.84 1 93.12 115 ARG B CA 1
ATOM 2373 C C . ARG B 1 115 ? 9.805 6.402 -8.133 1 93.12 115 ARG B C 1
ATOM 2375 O O . ARG B 1 115 ? 10.312 7.09 -9.023 1 93.12 115 ARG B O 1
ATOM 2382 N N . SER B 1 116 ? 8.664 5.852 -8.289 1 93.56 116 SER B N 1
ATOM 2383 C CA . SER B 1 116 ? 7.855 6.059 -9.484 1 93.56 116 SER B CA 1
ATOM 2384 C C . SER B 1 116 ? 7.387 7.508 -9.586 1 93.56 116 SER B C 1
ATOM 2386 O O . SER B 1 116 ? 6.977 7.957 -10.656 1 93.56 116 SER B O 1
ATOM 2388 N N . ARG B 1 117 ? 7.441 8.203 -8.461 1 90.31 117 ARG B N 1
ATOM 2389 C CA . ARG B 1 117 ? 7.023 9.602 -8.438 1 90.31 117 ARG B CA 1
ATOM 2390 C C . ARG B 1 117 ? 7.762 10.414 -9.5 1 90.31 117 ARG B C 1
ATOM 2392 O O . ARG B 1 117 ? 7.184 11.312 -10.117 1 90.31 117 ARG B O 1
ATOM 2399 N N . HIS B 1 118 ? 9.031 10.016 -9.734 1 87.5 118 HIS B N 1
ATOM 2400 C CA . HIS B 1 118 ? 9.852 10.891 -10.57 1 87.5 118 HIS B CA 1
ATOM 2401 C C . HIS B 1 118 ? 10.477 10.117 -11.727 1 87.5 118 HIS B C 1
ATOM 2403 O O . HIS B 1 118 ? 11.414 10.602 -12.367 1 87.5 118 HIS B O 1
ATOM 2409 N N . SER B 1 119 ? 9.992 8.93 -11.93 1 94.19 119 SER B N 1
ATOM 2410 C CA . SER B 1 119 ? 10.594 8.117 -12.984 1 94.19 119 SER B CA 1
ATOM 2411 C C . SER B 1 119 ? 9.539 7.27 -13.688 1 94.19 119 SER B C 1
ATOM 2413 O O . SER B 1 119 ? 9.031 6.301 -13.117 1 94.19 119 SER B O 1
ATOM 2415 N N . GLU B 1 120 ? 9.281 7.574 -14.914 1 95.25 120 GLU B N 1
ATOM 2416 C CA . GLU B 1 120 ? 8.344 6.793 -15.719 1 95.25 120 GLU B CA 1
ATOM 2417 C C . GLU B 1 120 ? 8.867 5.379 -15.953 1 95.25 120 GLU B C 1
ATOM 2419 O O . GLU B 1 120 ? 8.094 4.418 -15.984 1 95.25 120 GLU B O 1
ATOM 2424 N N . ASP B 1 121 ? 10.148 5.305 -16.078 1 95.44 121 ASP B N 1
ATOM 2425 C CA . ASP B 1 121 ? 10.773 4 -16.266 1 95.44 121 ASP B CA 1
ATOM 2426 C C . ASP B 1 121 ? 10.508 3.084 -15.07 1 95.44 121 ASP B C 1
ATOM 2428 O O . ASP B 1 121 ? 10.148 1.918 -15.242 1 95.44 121 ASP B O 1
ATOM 2432 N N . ILE B 1 122 ? 10.664 3.604 -13.93 1 95.69 122 ILE B N 1
ATOM 2433 C CA . ILE B 1 122 ? 10.422 2.836 -12.711 1 95.69 122 ILE B CA 1
ATOM 2434 C C . ILE B 1 122 ? 8.938 2.496 -12.602 1 95.69 122 ILE B C 1
ATOM 2436 O O . ILE B 1 122 ? 8.57 1.369 -12.258 1 95.69 122 ILE B O 1
ATOM 2440 N N . ARG B 1 123 ? 8.109 3.459 -12.93 1 96.75 123 ARG B N 1
ATOM 2441 C CA . ARG B 1 123 ? 6.672 3.227 -12.914 1 96.75 123 ARG B CA 1
ATOM 2442 C C . ARG B 1 123 ? 6.301 2.047 -13.812 1 96.75 123 ARG B C 1
ATOM 2444 O O . ARG B 1 123 ? 5.504 1.19 -13.414 1 96.75 123 ARG B O 1
ATOM 2451 N N . GLU B 1 124 ? 6.824 1.979 -14.922 1 96.69 124 GLU B N 1
ATOM 2452 C CA . GLU B 1 124 ? 6.539 0.91 -15.875 1 96.69 124 GLU B CA 1
ATOM 2453 C C . GLU B 1 124 ? 7.008 -0.442 -15.344 1 96.69 124 GLU B C 1
ATOM 2455 O O . GLU B 1 124 ? 6.34 -1.459 -15.547 1 96.69 124 GLU B O 1
ATOM 2460 N N . LYS B 1 125 ? 8.156 -0.429 -14.734 1 95.56 125 LYS B N 1
ATOM 2461 C CA . LYS B 1 125 ? 8.672 -1.665 -14.148 1 95.56 125 LYS B CA 1
ATOM 2462 C C . LYS B 1 125 ? 7.75 -2.176 -13.047 1 95.56 125 LYS B C 1
ATOM 2464 O O . LYS B 1 125 ? 7.465 -3.373 -12.969 1 95.56 125 LYS B O 1
ATOM 2469 N N . ILE B 1 126 ? 7.312 -1.277 -12.266 1 96.75 126 ILE B N 1
ATOM 2470 C CA . ILE B 1 126 ? 6.41 -1.639 -11.18 1 96.75 126 ILE B CA 1
ATOM 2471 C C . ILE B 1 126 ? 5.086 -2.145 -11.75 1 96.75 126 ILE B C 1
ATOM 2473 O O . ILE B 1 126 ? 4.559 -3.166 -11.305 1 96.75 126 ILE B O 1
ATOM 2477 N N . ALA B 1 127 ? 4.555 -1.438 -12.75 1 97.56 127 ALA B N 1
ATOM 2478 C CA . ALA B 1 127 ? 3.309 -1.832 -13.398 1 97.56 127 ALA B CA 1
ATOM 2479 C C . ALA B 1 127 ? 3.42 -3.23 -14 1 97.56 127 ALA B C 1
ATOM 2481 O O . ALA B 1 127 ? 2.512 -4.051 -13.844 1 97.56 127 ALA B O 1
ATOM 2482 N N . ALA B 1 128 ? 4.488 -3.465 -14.586 1 96.62 128 ALA B N 1
ATOM 2483 C CA . ALA B 1 128 ? 4.711 -4.766 -15.211 1 96.62 128 ALA B CA 1
ATOM 2484 C C . ALA B 1 128 ? 4.754 -5.879 -14.172 1 96.62 128 ALA B C 1
ATOM 2486 O O . ALA B 1 128 ? 4.227 -6.969 -14.391 1 96.62 128 ALA B O 1
ATOM 2487 N N . GLY B 1 129 ? 5.414 -5.633 -13.078 1 95.75 129 GLY B N 1
ATOM 2488 C CA . GLY B 1 129 ? 5.441 -6.594 -11.992 1 95.75 129 GLY B CA 1
ATOM 2489 C C . GLY B 1 129 ? 4.062 -6.902 -11.438 1 95.75 129 GLY B C 1
ATOM 2490 O O . GLY B 1 129 ? 3.729 -8.062 -11.195 1 95.75 129 GLY B O 1
ATOM 2491 N N . ALA B 1 130 ? 3.291 -5.859 -11.242 1 96.5 130 ALA B N 1
ATOM 2492 C CA . ALA B 1 130 ? 1.93 -6.035 -10.742 1 96.5 130 ALA B CA 1
ATOM 2493 C C . ALA B 1 130 ? 1.075 -6.812 -11.742 1 96.5 130 ALA B C 1
ATOM 2495 O O . ALA B 1 130 ? 0.288 -7.676 -11.359 1 96.5 130 ALA B O 1
ATOM 2496 N N . ASP B 1 131 ? 1.26 -6.516 -13 1 97.31 131 ASP B N 1
ATOM 2497 C CA . ASP B 1 131 ? 0.543 -7.223 -14.062 1 97.31 131 ASP B CA 1
ATOM 2498 C C . ASP B 1 131 ? 0.879 -8.711 -14.055 1 97.31 131 ASP B C 1
ATOM 2500 O O . ASP B 1 131 ? -0.004 -9.555 -14.227 1 97.31 131 ASP B O 1
ATOM 2504 N N . GLN B 1 132 ? 2.115 -8.961 -13.883 1 96.12 132 GLN B N 1
ATOM 2505 C CA . GLN B 1 132 ? 2.549 -10.352 -13.836 1 96.12 132 GLN B CA 1
ATOM 2506 C C . GLN B 1 132 ? 1.905 -11.094 -12.664 1 96.12 132 GLN B C 1
ATOM 2508 O O . GLN B 1 132 ? 1.438 -12.219 -12.82 1 96.12 132 GLN B O 1
ATOM 2513 N N . VAL B 1 133 ? 1.864 -10.484 -11.562 1 96.31 133 VAL B N 1
ATOM 2514 C CA . VAL B 1 133 ? 1.291 -11.109 -10.375 1 96.31 133 VAL B CA 1
ATOM 2515 C C . VAL B 1 133 ? -0.211 -11.305 -10.562 1 96.31 133 VAL B C 1
ATOM 2517 O O . VAL B 1 133 ? -0.75 -12.367 -10.25 1 96.31 133 VAL B O 1
ATOM 2520 N N . ARG B 1 134 ? -0.896 -10.297 -11.086 1 97.56 134 ARG B N 1
ATOM 2521 C CA . ARG B 1 134 ? -2.322 -10.445 -11.352 1 97.56 134 ARG B CA 1
ATOM 2522 C C . ARG B 1 134 ? -2.578 -11.578 -12.344 1 97.56 134 ARG B C 1
ATOM 2524 O O . ARG B 1 134 ? -3.535 -12.336 -12.188 1 97.56 134 ARG B O 1
ATOM 2531 N N . GLY B 1 135 ? -1.756 -11.672 -13.344 1 97 135 GLY B N 1
ATOM 2532 C CA . GLY B 1 135 ? -1.874 -12.781 -14.281 1 97 135 GLY B CA 1
ATOM 2533 C C . GLY B 1 135 ? -1.742 -14.141 -13.617 1 97 135 GLY B C 1
ATOM 2534 O O . GLY B 1 135 ? -2.486 -15.07 -13.945 1 97 135 GLY B O 1
ATOM 2535 N N . LEU B 1 136 ? -0.807 -14.266 -12.727 1 94.81 136 LEU B N 1
ATOM 2536 C CA . LEU B 1 136 ? -0.606 -15.516 -12 1 94.81 136 LEU B CA 1
ATOM 2537 C C . LEU B 1 136 ? -1.816 -15.844 -11.133 1 94.81 136 LEU B C 1
ATOM 2539 O O . LEU B 1 136 ? -2.266 -17 -11.094 1 94.81 136 LEU B O 1
ATOM 2543 N N . ILE B 1 137 ? -2.35 -14.875 -10.445 1 95.81 137 ILE B N 1
ATOM 2544 C CA . ILE B 1 137 ? -3.527 -15.07 -9.609 1 95.81 137 ILE B CA 1
ATOM 2545 C C . ILE B 1 137 ? -4.711 -15.492 -10.477 1 95.81 137 ILE B C 1
ATOM 2547 O O . ILE B 1 137 ? -5.43 -16.438 -10.141 1 95.81 137 ILE B O 1
ATOM 2551 N N . ALA B 1 138 ? -4.879 -14.789 -11.594 1 96.81 138 ALA B N 1
ATOM 2552 C CA . ALA B 1 138 ? -5.969 -15.125 -12.508 1 96.81 138 ALA B CA 1
ATOM 2553 C C . ALA B 1 138 ? -5.859 -16.562 -12.984 1 96.81 138 ALA B C 1
ATOM 2555 O O . ALA B 1 138 ? -6.855 -17.281 -13.031 1 96.81 138 ALA B O 1
ATOM 2556 N N . GLY B 1 139 ? -4.684 -16.969 -13.336 1 93.94 139 GLY B N 1
ATOM 2557 C CA . GLY B 1 139 ? -4.449 -18.328 -13.75 1 93.94 139 GLY B CA 1
ATOM 2558 C C . GLY B 1 139 ? -4.777 -19.344 -12.672 1 93.94 139 GLY B C 1
ATOM 2559 O O . GLY B 1 139 ? -5.352 -20.406 -12.961 1 93.94 139 GLY B O 1
ATOM 2560 N N . LEU B 1 140 ? -4.41 -19.062 -11.453 1 92.19 140 LEU B N 1
ATOM 2561 C CA . LEU B 1 140 ? -4.688 -19.953 -10.336 1 92.19 140 LEU B CA 1
ATOM 2562 C C . LEU B 1 140 ? -6.188 -20.062 -10.086 1 92.19 140 LEU B C 1
ATOM 2564 O O . LEU B 1 140 ? -6.703 -21.156 -9.844 1 92.19 140 LEU B O 1
ATOM 2568 N N . VAL B 1 141 ? -6.895 -18.938 -10.102 1 93.19 141 VAL B N 1
ATOM 2569 C CA . VAL B 1 141 ? -8.344 -18.922 -9.922 1 93.19 141 VAL B CA 1
ATOM 2570 C C . VAL B 1 141 ? -9 -19.766 -11.008 1 93.19 141 VAL B C 1
ATOM 2572 O O . VAL B 1 141 ? -9.859 -20.609 -10.719 1 93.19 141 VAL B O 1
ATOM 2575 N N . GLN B 1 142 ? -8.594 -19.547 -12.234 1 93.12 142 GLN B N 1
ATOM 2576 C CA . GLN B 1 142 ? -9.141 -20.297 -13.359 1 93.12 142 GLN B CA 1
ATOM 2577 C C . GLN B 1 142 ? -8.891 -21.797 -13.18 1 93.12 142 GLN B C 1
ATOM 2579 O O . GLN B 1 142 ? -9.812 -22.609 -13.328 1 93.12 142 GLN B O 1
ATOM 2584 N N . HIS B 1 143 ? -7.723 -22.156 -12.859 1 89.81 143 HIS B N 1
ATOM 2585 C CA . HIS B 1 143 ? -7.359 -23.562 -12.68 1 89.81 143 HIS B CA 1
ATOM 2586 C C . HIS B 1 143 ? -8.188 -24.203 -11.578 1 89.81 143 HIS B C 1
ATOM 2588 O O . HIS B 1 143 ? -8.758 -25.281 -11.773 1 89.81 143 HIS B O 1
ATOM 2594 N N . LEU B 1 144 ? -8.25 -23.578 -10.422 1 90.5 144 LEU B N 1
ATOM 2595 C CA . LEU B 1 144 ? -8.938 -24.141 -9.266 1 90.5 144 LEU B CA 1
ATOM 2596 C C . LEU B 1 144 ? -10.43 -24.281 -9.531 1 90.5 144 LEU B C 1
ATOM 2598 O O . LEU B 1 144 ? -11.031 -25.281 -9.172 1 90.5 144 LEU B O 1
ATOM 2602 N N . THR B 1 145 ? -10.984 -23.281 -10.156 1 91.94 145 THR B N 1
ATOM 2603 C CA . THR B 1 145 ? -12.422 -23.328 -10.406 1 91.94 145 THR B CA 1
ATOM 2604 C C . THR B 1 145 ? -12.734 -24.359 -11.484 1 91.94 145 THR B C 1
ATOM 2606 O O . THR B 1 145 ? -13.695 -25.125 -11.359 1 91.94 145 THR B O 1
ATOM 2609 N N . GLU B 1 146 ? -11.969 -24.484 -12.508 1 90.25 146 GLU B N 1
ATOM 2610 C CA . GLU B 1 146 ? -12.172 -25.469 -13.57 1 90.25 146 GLU B CA 1
ATOM 2611 C C . GLU B 1 146 ? -11.977 -26.891 -13.055 1 90.25 146 GLU B C 1
ATOM 2613 O O . GLU B 1 146 ? -12.781 -27.781 -13.344 1 90.25 146 GLU B O 1
ATOM 2618 N N . SER B 1 147 ? -10.945 -27.109 -12.297 1 88.19 147 SER B N 1
ATOM 2619 C CA . SER B 1 147 ? -10.633 -28.453 -11.797 1 88.19 147 SER B CA 1
ATOM 2620 C C . SER B 1 147 ? -11.664 -28.922 -10.773 1 88.19 147 SER B C 1
ATOM 2622 O O . SER B 1 147 ? -11.805 -30.109 -10.531 1 88.19 147 SER B O 1
ATOM 2624 N N . ASN B 1 148 ? -12.398 -28 -10.172 1 90.75 148 ASN B N 1
ATOM 2625 C CA . ASN B 1 148 ? -13.367 -28.359 -9.141 1 90.75 148 ASN B CA 1
ATOM 2626 C C . ASN B 1 148 ? -14.797 -28.172 -9.625 1 90.75 148 ASN B C 1
ATOM 2628 O O . ASN B 1 148 ? -15.75 -28.344 -8.859 1 90.75 148 ASN B O 1
ATOM 2632 N N . GLY B 1 149 ? -14.953 -27.703 -10.836 1 91.12 149 GLY B N 1
ATOM 2633 C CA . GLY B 1 149 ? -16.266 -27.578 -11.445 1 91.12 149 GLY B CA 1
ATOM 2634 C C . GLY B 1 149 ? -17.109 -26.469 -10.852 1 91.12 149 GLY B C 1
ATOM 2635 O O . GLY B 1 149 ? -18.312 -26.609 -10.672 1 91.12 149 GLY B O 1
ATOM 2636 N N . VAL B 1 150 ? -16.516 -25.422 -10.469 1 92 150 VAL B N 1
ATOM 2637 C CA . VAL B 1 150 ? -17.219 -24.312 -9.867 1 92 150 VAL B CA 1
ATOM 2638 C C . VAL B 1 150 ? -17.078 -23.078 -10.758 1 92 150 VAL B C 1
ATOM 2640 O O . VAL B 1 150 ? -16.078 -22.906 -11.445 1 92 150 VAL B O 1
ATOM 2643 N N . THR B 1 151 ? -18.156 -22.234 -10.789 1 93.12 151 THR B N 1
ATOM 2644 C CA . THR B 1 151 ? -18.109 -20.938 -11.461 1 93.12 151 THR B CA 1
ATOM 2645 C C . THR B 1 151 ? -17.734 -19.828 -10.484 1 93.12 151 THR B C 1
ATOM 2647 O O . THR B 1 151 ? -18.422 -19.625 -9.484 1 93.12 151 THR B O 1
ATOM 2650 N N . PRO B 1 152 ? -16.594 -19.234 -10.758 1 92.88 152 PRO B N 1
ATOM 2651 C CA . PRO B 1 152 ? -16.234 -18.141 -9.852 1 92.88 152 PRO B CA 1
ATOM 2652 C C . PRO B 1 152 ? -17.219 -16.984 -9.883 1 92.88 152 PRO B C 1
ATOM 2654 O O . PRO B 1 152 ? -17.953 -16.812 -10.867 1 92.88 152 PRO B O 1
ATOM 2657 N N . THR B 1 153 ? -17.281 -16.234 -8.836 1 93.94 153 THR B N 1
ATOM 2658 C CA . THR B 1 153 ? -18.25 -15.133 -8.727 1 93.94 153 THR B CA 1
ATOM 2659 C C . THR B 1 153 ? -17.812 -13.945 -9.578 1 93.94 153 THR B C 1
ATOM 2661 O O . THR B 1 153 ? -18.609 -13.047 -9.852 1 93.94 153 THR B O 1
ATOM 2664 N N . LEU B 1 154 ? -16.531 -13.922 -9.945 1 95.5 154 LEU B N 1
ATOM 2665 C CA . LEU B 1 154 ? -15.938 -12.914 -10.805 1 95.5 154 LEU B CA 1
ATOM 2666 C C . LEU B 1 154 ? -15.125 -13.562 -11.922 1 95.5 154 LEU B C 1
ATOM 2668 O O . LEU B 1 154 ? -14.625 -14.672 -11.766 1 95.5 154 LEU B O 1
ATOM 2672 N N . ASP B 1 155 ? -15.047 -12.852 -13.047 1 95.38 155 ASP B N 1
ATOM 2673 C CA . ASP B 1 155 ? -14.094 -13.359 -14.023 1 95.38 155 ASP B CA 1
ATOM 2674 C C . ASP B 1 155 ? -12.672 -13.352 -13.461 1 95.38 155 ASP B C 1
ATOM 2676 O O . ASP B 1 155 ? -12.367 -12.594 -12.539 1 95.38 155 ASP B O 1
ATOM 2680 N N . PRO B 1 156 ? -11.781 -14.141 -13.938 1 95.88 156 PRO B N 1
ATOM 2681 C CA . PRO B 1 156 ? -10.453 -14.336 -13.359 1 95.88 156 PRO B CA 1
ATOM 2682 C C . PRO B 1 156 ? -9.664 -13.039 -13.242 1 95.88 156 PRO B C 1
ATOM 2684 O O . PRO B 1 156 ? -8.953 -12.828 -12.25 1 95.88 156 PRO B O 1
ATOM 2687 N N . ASP B 1 157 ? -9.773 -12.133 -14.172 1 97.12 157 ASP B N 1
ATOM 2688 C CA . ASP B 1 157 ? -9.031 -10.875 -14.125 1 97.12 157 ASP B CA 1
ATOM 2689 C C . ASP B 1 157 ? -9.555 -9.969 -13.016 1 97.12 157 ASP B C 1
ATOM 2691 O O . ASP B 1 157 ? -8.773 -9.359 -12.281 1 97.12 157 ASP B O 1
ATOM 2695 N N . ALA B 1 158 ? -10.859 -9.891 -12.922 1 97.75 158 ALA B N 1
ATOM 2696 C CA . ALA B 1 158 ? -11.461 -9.109 -11.844 1 97.75 158 ALA B CA 1
ATOM 2697 C C . ALA B 1 158 ? -11.141 -9.719 -10.477 1 97.75 158 ALA B C 1
ATOM 2699 O O . ALA B 1 158 ? -10.891 -9 -9.508 1 97.75 158 ALA B O 1
ATOM 2700 N N . ALA B 1 159 ? -11.164 -11.055 -10.445 1 97.5 159 ALA B N 1
ATOM 2701 C CA . ALA B 1 159 ? -10.805 -11.758 -9.219 1 97.5 159 ALA B CA 1
ATOM 2702 C C . ALA B 1 159 ? -9.367 -11.445 -8.812 1 97.5 159 ALA B C 1
ATOM 2704 O O . ALA B 1 159 ? -9.094 -11.18 -7.641 1 97.5 159 ALA B O 1
ATOM 2705 N N . ALA B 1 160 ? -8.5 -11.453 -9.758 1 98 160 ALA B N 1
ATOM 2706 C CA . ALA B 1 160 ? -7.082 -11.195 -9.508 1 98 160 ALA B CA 1
ATOM 2707 C C . ALA B 1 160 ? -6.867 -9.773 -8.984 1 98 160 ALA B C 1
ATOM 2709 O O . ALA B 1 160 ? -6.105 -9.562 -8.039 1 98 160 ALA B O 1
ATOM 2710 N N . LEU B 1 161 ? -7.531 -8.805 -9.625 1 98.69 161 LEU B N 1
ATOM 2711 C CA . LEU B 1 161 ? -7.406 -7.418 -9.188 1 98.69 161 LEU B CA 1
ATOM 2712 C C . LEU B 1 161 ? -7.91 -7.25 -7.758 1 98.69 161 LEU B C 1
ATOM 2714 O O . LEU B 1 161 ? -7.262 -6.586 -6.941 1 98.69 161 LEU B O 1
ATOM 2718 N N . ARG B 1 162 ? -9 -7.852 -7.441 1 98.44 162 ARG B N 1
ATOM 2719 C CA . ARG B 1 162 ? -9.57 -7.77 -6.102 1 98.44 162 ARG B CA 1
ATOM 2720 C C . ARG B 1 162 ? -8.656 -8.43 -5.078 1 98.44 162 ARG B C 1
ATOM 2722 O O . ARG B 1 162 ? -8.344 -7.84 -4.043 1 98.44 162 ARG B O 1
ATOM 2729 N N . MET B 1 163 ? -8.211 -9.648 -5.371 1 97.94 163 MET B N 1
ATOM 2730 C CA . MET B 1 163 ? -7.371 -10.398 -4.449 1 97.94 163 MET B CA 1
ATOM 2731 C C . MET B 1 163 ? -6.051 -9.68 -4.203 1 97.94 163 MET B C 1
ATOM 2733 O O . MET B 1 163 ? -5.598 -9.57 -3.062 1 97.94 163 MET B O 1
ATOM 2737 N N . LEU B 1 164 ? -5.465 -9.195 -5.27 1 98.19 164 LEU B N 1
ATOM 2738 C CA . LEU B 1 164 ? -4.199 -8.484 -5.117 1 98.19 164 LEU B CA 1
ATOM 2739 C C . LEU B 1 164 ? -4.391 -7.188 -4.332 1 98.19 164 LEU B C 1
ATOM 2741 O O . LEU B 1 164 ? -3.543 -6.82 -3.516 1 98.19 164 LEU B O 1
ATOM 2745 N N . SER B 1 165 ? -5.527 -6.449 -4.566 1 98.69 165 SER B N 1
ATOM 2746 C CA . SER B 1 165 ? -5.816 -5.23 -3.816 1 98.69 165 SER B CA 1
ATOM 2747 C C . SER B 1 165 ? -5.91 -5.512 -2.32 1 98.69 165 SER B C 1
ATOM 2749 O O . SER B 1 165 ? -5.281 -4.828 -1.513 1 98.69 165 SER B O 1
ATOM 2751 N N . VAL B 1 166 ? -6.629 -6.531 -1.96 1 98.56 166 VAL B N 1
ATOM 2752 C CA . VAL B 1 166 ? -6.762 -6.891 -0.551 1 98.56 166 VAL B CA 1
ATOM 2753 C C . VAL B 1 166 ? -5.406 -7.309 0.009 1 98.56 166 VAL B C 1
ATOM 2755 O O . VAL B 1 166 ? -5.031 -6.902 1.111 1 98.56 166 VAL B O 1
ATOM 2758 N N . GLY B 1 167 ? -4.668 -8.133 -0.706 1 98.06 167 GLY B N 1
ATOM 2759 C CA . GLY B 1 167 ? -3.369 -8.609 -0.263 1 98.06 167 GLY B CA 1
ATOM 2760 C C . GLY B 1 167 ? -2.379 -7.492 -0.007 1 98.06 167 GLY B C 1
ATOM 2761 O O . GLY B 1 167 ? -1.706 -7.473 1.026 1 98.06 167 GLY B O 1
ATOM 2762 N N . ILE B 1 168 ? -2.301 -6.578 -0.966 1 97.81 168 ILE B N 1
ATOM 2763 C CA . ILE B 1 168 ? -1.396 -5.445 -0.829 1 97.81 168 ILE B CA 1
ATOM 2764 C C . ILE B 1 168 ? -1.812 -4.594 0.371 1 97.81 168 ILE B C 1
ATOM 2766 O O . ILE B 1 168 ? -0.985 -4.277 1.229 1 97.81 168 ILE B O 1
ATOM 2770 N N . GLY B 1 169 ? -3.08 -4.215 0.401 1 98.5 169 GLY B N 1
ATOM 2771 C CA . GLY B 1 169 ? -3.551 -3.355 1.477 1 98.5 169 GLY B CA 1
ATOM 2772 C C . GLY B 1 169 ? -3.414 -3.988 2.848 1 98.5 169 GLY B C 1
ATOM 2773 O O . GLY B 1 169 ? -2.979 -3.334 3.799 1 98.5 169 GLY B O 1
ATOM 2774 N N . LEU B 1 170 ? -3.785 -5.238 2.965 1 98.62 170 LEU B N 1
ATOM 2775 C CA . LEU B 1 170 ? -3.635 -5.965 4.219 1 98.62 170 LEU B CA 1
ATOM 2776 C C . LEU B 1 170 ? -2.162 -6.133 4.578 1 98.62 170 LEU B C 1
ATOM 2778 O O . LEU B 1 170 ? -1.786 -6.02 5.746 1 98.62 170 LEU B O 1
ATOM 2782 N N . GLY B 1 171 ? -1.344 -6.438 3.594 1 98.19 171 GLY B N 1
ATOM 2783 C CA . GLY B 1 171 ? 0.087 -6.555 3.826 1 98.19 171 GLY B CA 1
ATOM 2784 C C . GLY B 1 171 ? 0.705 -5.297 4.406 1 98.19 171 GLY B C 1
ATOM 2785 O O . GLY B 1 171 ? 1.503 -5.367 5.344 1 98.19 171 GLY B O 1
ATOM 2786 N N . LEU B 1 172 ? 0.337 -4.199 3.844 1 98.06 172 LEU B N 1
ATOM 2787 C CA . LEU B 1 172 ? 0.844 -2.93 4.352 1 98.06 172 LEU B CA 1
ATOM 2788 C C . LEU B 1 172 ? 0.384 -2.695 5.785 1 98.06 172 LEU B C 1
ATOM 2790 O O . LEU B 1 172 ? 1.177 -2.291 6.637 1 98.06 172 LEU B O 1
ATOM 2794 N N . GLN B 1 173 ? -0.873 -2.93 6.066 1 98.5 173 GLN B N 1
ATOM 2795 C CA . GLN B 1 173 ? -1.378 -2.74 7.422 1 98.5 173 GLN B CA 1
ATOM 2796 C C . GLN B 1 173 ? -0.688 -3.684 8.406 1 98.5 173 GLN B C 1
ATOM 2798 O O . GLN B 1 173 ? -0.314 -3.275 9.508 1 98.5 173 GLN B O 1
ATOM 2803 N N . ARG B 1 174 ? -0.443 -4.922 8.047 1 98.5 174 ARG B N 1
ATOM 2804 C CA . ARG B 1 174 ? 0.145 -5.918 8.93 1 98.5 174 ARG B CA 1
ATOM 2805 C C . ARG B 1 174 ? 1.639 -5.676 9.117 1 98.5 174 ARG B C 1
ATOM 2807 O O . ARG B 1 174 ? 2.217 -6.066 10.133 1 98.5 174 ARG B O 1
ATOM 2814 N N . ALA B 1 175 ? 2.293 -5.059 8.086 1 97.62 175 ALA B N 1
ATOM 2815 C CA . ALA B 1 175 ? 3.691 -4.672 8.25 1 97.62 175 ALA B CA 1
ATOM 2816 C C . ALA B 1 175 ? 3.85 -3.662 9.383 1 97.62 175 ALA B C 1
ATOM 2818 O O . ALA B 1 175 ? 4.918 -3.568 10 1 97.62 175 ALA B O 1
ATOM 2819 N N . ILE B 1 176 ? 2.801 -2.898 9.617 1 97.62 176 ILE B N 1
ATOM 2820 C CA . ILE B 1 176 ? 2.791 -1.88 10.656 1 97.62 176 ILE B CA 1
ATOM 2821 C C . ILE B 1 176 ? 2.217 -2.467 11.945 1 97.62 176 ILE B C 1
ATOM 2823 O O . ILE B 1 176 ? 2.762 -2.252 13.031 1 97.62 176 ILE B O 1
ATOM 2827 N N . SER B 1 177 ? 1.144 -3.215 11.836 1 98 177 SER B N 1
ATOM 2828 C CA . SER B 1 177 ? 0.418 -3.846 12.93 1 98 177 SER B CA 1
ATOM 2829 C C . SER B 1 177 ? 0.263 -5.344 12.703 1 98 177 SER B C 1
ATOM 2831 O O . SER B 1 177 ? -0.782 -5.801 12.234 1 98 177 SER B O 1
ATOM 2833 N N . PRO B 1 178 ? 1.233 -6.137 13.133 1 96.88 178 PRO B N 1
ATOM 2834 C CA . PRO B 1 178 ? 1.292 -7.555 12.781 1 96.88 178 PRO B CA 1
ATOM 2835 C C . PRO B 1 178 ? 0.168 -8.367 13.422 1 96.88 178 PRO B C 1
ATOM 2837 O O . PRO B 1 178 ? -0.072 -9.516 13.023 1 96.88 178 PRO B O 1
ATOM 2840 N N . GLU B 1 179 ? -0.552 -7.793 14.375 1 97.12 179 GLU B N 1
ATOM 2841 C CA . GLU B 1 179 ? -1.59 -8.523 15.094 1 97.12 179 GLU B CA 1
ATOM 2842 C C . GLU B 1 179 ? -2.881 -8.594 14.289 1 97.12 179 GLU B C 1
ATOM 2844 O O . GLU B 1 179 ? -3.789 -9.359 14.625 1 97.12 179 GLU B O 1
ATOM 2849 N N . LEU B 1 180 ? -3.01 -7.844 13.211 1 98.44 180 LEU B N 1
ATOM 2850 C CA . LEU B 1 180 ? -4.219 -7.852 12.391 1 98.44 180 LEU B CA 1
ATOM 2851 C C . LEU B 1 180 ? -4.418 -9.211 11.727 1 98.44 180 LEU B C 1
ATOM 2853 O O . LEU B 1 180 ? -3.453 -9.836 11.289 1 98.44 180 LEU B O 1
ATOM 2857 N N . PRO B 1 181 ? -5.633 -9.656 11.672 1 98.56 181 PRO B N 1
ATOM 2858 C CA . PRO B 1 181 ? -5.906 -10.969 11.07 1 98.56 181 PRO B CA 1
ATOM 2859 C C . PRO B 1 181 ? -5.824 -10.945 9.547 1 98.56 181 PRO B C 1
ATOM 2861 O O . PRO B 1 181 ? -5.953 -9.883 8.938 1 98.56 181 PRO B O 1
ATOM 2864 N N . VAL B 1 182 ? -5.605 -12.133 8.938 1 98.44 182 VAL B N 1
ATOM 2865 C CA . VAL B 1 182 ? -5.504 -12.234 7.48 1 98.44 182 VAL B CA 1
ATOM 2866 C C . VAL B 1 182 ? -6.875 -12.539 6.887 1 98.44 182 VAL B C 1
ATOM 2868 O O . VAL B 1 182 ? -7.008 -12.711 5.672 1 98.44 182 VAL B O 1
ATOM 2871 N N . ASP B 1 183 ? -7.922 -12.516 7.633 1 98.25 183 ASP B N 1
ATOM 2872 C CA . ASP B 1 183 ? -9.273 -12.938 7.266 1 98.25 183 ASP B CA 1
ATOM 2873 C C . ASP B 1 183 ? -9.766 -12.18 6.039 1 98.25 183 ASP B C 1
ATOM 2875 O O . ASP B 1 183 ? -10.391 -12.766 5.152 1 98.25 183 ASP B O 1
ATOM 2879 N N . PRO B 1 184 ? -9.469 -10.891 5.934 1 98.25 184 PRO B N 1
ATOM 2880 C CA . PRO B 1 184 ? -9.977 -10.18 4.758 1 98.25 184 PRO B CA 1
ATOM 2881 C C . PRO B 1 184 ? -9.531 -10.82 3.443 1 98.25 184 PRO B C 1
ATOM 2883 O O . PRO B 1 184 ? -10.32 -10.906 2.498 1 98.25 184 PRO B O 1
ATOM 2886 N N . LEU B 1 185 ? -8.328 -11.273 3.426 1 98.38 185 LEU B N 1
ATOM 2887 C CA . LEU B 1 185 ? -7.809 -11.875 2.203 1 98.38 185 LEU B CA 1
ATOM 2888 C C . LEU B 1 185 ? -8.359 -13.289 2.018 1 98.38 185 LEU B C 1
ATOM 2890 O O . LEU B 1 185 ? -8.797 -13.648 0.925 1 98.38 185 LEU B O 1
ATOM 2894 N N . VAL B 1 186 ? -8.375 -14.062 3.033 1 97.5 186 VAL B N 1
ATOM 2895 C CA . VAL B 1 186 ? -8.836 -15.445 2.982 1 97.5 186 VAL B CA 1
ATOM 2896 C C . VAL B 1 186 ? -10.328 -15.477 2.641 1 97.5 186 VAL B C 1
ATOM 2898 O O . VAL B 1 186 ? -10.758 -16.266 1.798 1 97.5 186 VAL B O 1
ATOM 2901 N N . ASP B 1 187 ? -11.07 -14.641 3.273 1 96.69 187 ASP B N 1
ATOM 2902 C CA . ASP B 1 187 ? -12.5 -14.562 3.008 1 96.69 187 ASP B CA 1
ATOM 2903 C C . ASP B 1 187 ? -12.766 -14.156 1.561 1 96.69 187 ASP B C 1
ATOM 2905 O O . ASP B 1 187 ? -13.695 -14.664 0.93 1 96.69 187 ASP B O 1
ATOM 2909 N N . THR B 1 188 ? -12 -13.219 1.048 1 96.5 188 THR B N 1
ATOM 2910 C CA . THR B 1 188 ? -12.141 -12.797 -0.34 1 96.5 188 THR B CA 1
ATOM 2911 C C . THR B 1 188 ? -11.93 -13.969 -1.29 1 96.5 188 THR B C 1
ATOM 2913 O O . THR B 1 188 ? -12.703 -14.164 -2.229 1 96.5 188 THR B O 1
ATOM 2916 N N . VAL B 1 189 ? -10.875 -14.742 -1.015 1 95.81 189 VAL B N 1
ATOM 2917 C CA . VAL B 1 189 ? -10.586 -15.906 -1.844 1 95.81 189 VAL B CA 1
ATOM 2918 C C . VAL B 1 189 ? -11.742 -16.891 -1.768 1 95.81 189 VAL B C 1
ATOM 2920 O O . VAL B 1 189 ? -12.195 -17.406 -2.793 1 95.81 189 VAL B O 1
ATOM 2923 N N . ARG B 1 190 ? -12.227 -17.125 -0.581 1 94.81 190 ARG B N 1
ATOM 2924 C CA . ARG B 1 190 ? -13.344 -18.047 -0.381 1 94.81 190 ARG B CA 1
ATOM 2925 C C . ARG B 1 190 ? -14.578 -17.578 -1.143 1 94.81 190 ARG B C 1
ATOM 2927 O O . ARG B 1 190 ? 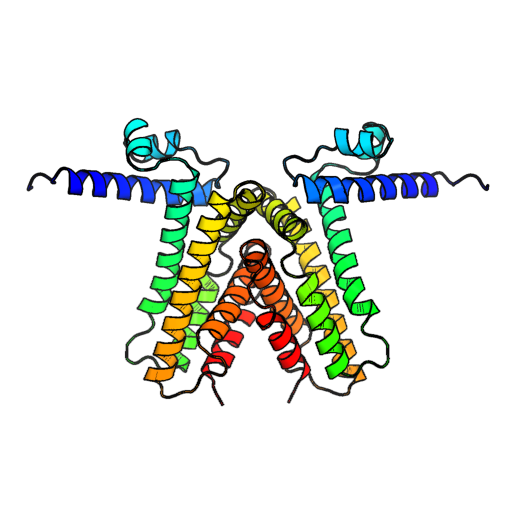-15.25 -18.375 -1.801 1 94.81 190 ARG B O 1
ATOM 2934 N N . GLU B 1 191 ? -14.859 -16.344 -1.048 1 93.44 191 GLU B N 1
ATOM 2935 C CA . GLU B 1 191 ? -16.031 -15.766 -1.704 1 93.44 191 GLU B CA 1
ATOM 2936 C C . GLU B 1 191 ? -15.93 -15.891 -3.223 1 93.44 191 GLU B C 1
ATOM 2938 O O . GLU B 1 191 ? -16.922 -16.203 -3.891 1 93.44 191 GLU B O 1
ATOM 2943 N N . ILE B 1 192 ? -14.789 -15.648 -3.736 1 93.94 192 ILE B N 1
ATOM 2944 C CA . ILE B 1 192 ? -14.578 -15.688 -5.18 1 93.94 192 ILE B CA 1
ATOM 2945 C C . ILE B 1 192 ? -14.695 -17.125 -5.68 1 93.94 192 ILE B C 1
ATOM 2947 O O . ILE B 1 192 ? -15.289 -17.375 -6.73 1 93.94 192 ILE B O 1
ATOM 2951 N N . LEU B 1 193 ? -14.18 -18.047 -4.895 1 91.5 193 LEU B N 1
ATOM 2952 C CA . LEU B 1 193 ? -14.133 -19.438 -5.332 1 91.5 193 LEU B CA 1
ATOM 2953 C C . LEU B 1 193 ? -15.469 -20.141 -5.074 1 91.5 193 LEU B C 1
ATOM 2955 O O . LEU B 1 193 ? -15.742 -21.188 -5.641 1 91.5 193 LEU B O 1
ATOM 2959 N N . SER B 1 194 ? -16.219 -19.594 -4.078 1 81.44 194 SER B N 1
ATOM 2960 C CA . SER B 1 194 ? -17.469 -20.25 -3.742 1 81.44 194 SER B CA 1
ATOM 2961 C C . SER B 1 194 ? -18.562 -19.906 -4.75 1 81.44 194 SER B C 1
ATOM 2963 O O . SER B 1 194 ? -19.734 -20.234 -4.547 1 81.44 194 SER B O 1
ATOM 2965 N N . GLY B 1 195 ? -18.188 -19.438 -6.027 1 63.91 195 GLY B N 1
ATOM 2966 C CA . GLY B 1 195 ? -19.188 -19.188 -7.047 1 63.91 195 GLY B CA 1
ATOM 2967 C C . GLY B 1 195 ? -20.562 -19.719 -6.672 1 63.91 195 GLY B C 1
ATOM 2968 O O . GLY B 1 195 ? -20.703 -20.531 -5.75 1 63.91 195 GLY B O 1
ATOM 2969 N N . GLY B 1 196 ? -21.766 -19 -6.797 1 49.5 196 GLY B N 1
ATOM 2970 C CA . GLY B 1 196 ? -23.094 -19.578 -6.758 1 49.5 196 GLY B CA 1
ATOM 2971 C C . GLY B 1 196 ? -23.172 -20.938 -7.43 1 49.5 196 GLY B C 1
ATOM 2972 O O . GLY B 1 196 ? -22.266 -21.312 -8.172 1 49.5 196 GLY B O 1
#

Organism: Rhodococcus erythropolis (NCBI:txid1833)

pLDDT: mean 93.1, std 7.27, range [49.09, 98.69]

Nearest PDB structures (foldseek):
  2nx4-assembly2_D  TM=7.369E-01  e=6.513E-07  Rhodococcus jostii RHA1
  2g3b-assembly1_A  TM=8.034E-01  e=1.033E-05  Rhodococcus jostii RHA1
  2np5-assembly1_A  TM=6.612E-01  e=3.119E-06  Rhodococcus jostii RHA1
  3br5-assembly2_E  TM=6.863E-01  e=1.302E-04  Staphylococcus aureus
  3t6n-assembly1_A  TM=6.546E-01  e=8.213E-05  Mycobacterium tuberculosis H37Rv